Protein AF-A0A409VHW2-F1 (afdb_monomer)

pLDDT: mean 71.71, std 23.22, range [25.06, 98.81]

Foldseek 3Di:
DPPPAAWKAWLQQKIWGWDDPLPFKIWTWTGDPDDPADDTFIKIWGWDNDDDPPDFIWIKIKTQRDDPPDHQQKMKMWTFTWDDDPWTKTKTKMKIAHDDDPVCNQQRIFIDIIMMTPDGDDPVSNVVVVVVVVVPDTPRVDDPVVVLVVVVVVVVVLVVDDDPPPPPPDDDDDDDDDDDDDDDDDPDDPPDDPDDDRDDLQDVLVVLCVPDPVSVVVSLVDLVSQQHHEAQADEDADDDDPDDPPPPDDDPDDDDDDDDDDDDDDDPPDPVCVVVVVVVVVCCSVVVVVPPPDDDDDDDDDDDPDDDDPHDYFHDDDDPPPDDDPDPDPPDPDGPLPHQLVVLLDPRQQSHQEYAAAEDELSNLVSNVSHDPPDQSHQNHQEYHYAEYDYDDDDPDQRPRARGDHLNHAYYHHEYACANQQPQGVVNHGSYQLQRHQYYFYNHEYELVSVVVSLVNHLNHQEYHHEYDPDVPPPVPPDPDQAADESERHAYYHYEYAEPDDDDSLLSYADARHAEYEYFHPDDPGDYDPAPVSVLSNLLSDQNYAYYHYHEAPPLQDPPRDPLPDDDAPDPCSANCNSHVNHAEYEYEPHEQLHLCSLVSLLSVLVGCSDQPDNPPPPDDDDDDRAHEYEYAYEDDPDDRPSSVVSLVSNVVSQVVCCVPRRHHVYYYYHHHDNDDPVVSSVCSPSVVSPDDPPPD

Solvent-accessible surface area (backbone atoms only — not comparable to full-atom values): 40623 Å² total; per-residue (Å²): 126,47,82,83,36,45,62,33,17,26,50,63,57,23,40,35,40,37,42,42,74,75,80,29,42,32,41,39,38,36,31,57,65,63,78,90,57,66,72,61,26,59,30,43,36,40,40,60,79,83,62,58,97,89,57,59,33,46,34,35,38,38,36,47,48,51,52,97,86,43,71,62,59,32,39,35,38,38,45,36,32,37,38,76,74,99,70,41,35,34,46,33,39,35,43,41,38,40,74,62,53,85,93,44,50,81,70,24,46,38,55,54,69,52,51,31,25,70,62,73,57,53,73,72,51,25,52,55,39,47,54,57,53,64,73,47,63,78,50,44,69,64,53,70,70,50,54,52,47,53,54,50,52,59,56,58,58,61,70,78,72,71,75,80,81,77,78,78,84,83,88,86,86,87,89,88,85,85,89,84,82,89,82,94,72,90,80,75,81,79,80,72,73,85,82,83,76,80,80,52,82,40,41,46,54,62,52,42,49,66,73,41,73,68,44,25,54,53,53,70,71,37,66,77,60,31,49,44,38,52,44,63,47,47,76,52,74,62,79,74,79,81,75,76,80,79,75,88,78,89,89,88,80,88,90,80,88,84,87,80,85,82,94,75,93,82,83,94,68,79,71,69,49,62,67,48,49,60,52,50,51,51,50,56,58,62,49,52,76,73,48,79,81,71,86,87,87,88,88,85,83,85,93,87,86,85,87,85,70,94,54,55,70,51,76,58,80,82,80,80,87,85,64,77,94,83,72,92,70,90,76,73,77,81,71,88,61,76,65,54,28,59,51,44,61,32,71,63,45,33,59,18,26,22,42,37,32,45,49,48,33,63,68,59,34,48,36,56,64,67,25,69,85,93,50,58,48,25,56,44,21,29,34,42,36,29,56,28,36,50,41,76,79,54,95,84,59,86,67,84,70,41,58,78,71,34,89,43,35,28,34,41,36,38,27,41,66,32,50,62,41,59,42,42,35,100,82,69,48,55,34,54,79,49,45,58,22,33,32,41,18,31,66,19,52,34,51,62,73,53,52,53,52,46,60,73,47,26,70,48,26,32,34,40,25,37,19,58,45,70,57,88,64,63,67,87,74,63,68,98,75,76,74,71,44,71,44,64,50,32,30,35,42,33,39,32,38,49,54,50,60,80,68,64,82,50,84,44,38,33,27,67,43,21,32,34,42,34,42,35,50,70,45,91,88,46,71,58,54,77,45,61,66,60,55,48,54,50,39,55,26,22,51,47,22,26,33,42,35,40,40,42,45,62,66,42,72,49,72,88,61,50,78,66,76,90,55,80,76,74,56,74,73,66,15,45,30,60,22,27,64,53,53,31,36,40,35,42,26,46,36,55,32,78,46,97,50,17,39,60,36,51,51,41,52,68,70,19,63,46,61,36,37,71,58,71,82,64,75,72,76,95,59,79,74,82,71,19,36,39,39,38,24,39,39,70,78,89,75,89,55,69,61,30,60,53,28,53,49,53,42,51,52,52,47,60,64,36,47,81,67,44,76,57,38,72,38,68,47,79,43,77,41,72,89,74,58,78,72,56,59,63,45,68,44,34,68,70,54,72,67,50,70,74,92,78,120

Secondary structure (DSSP, 8-state):
--TT-EEEE-TT--EEEEEE-SSSEEEEEEE-SSSS--SEEEEEEEE-SS--TTS-EEEEEEEEEE-SS-EEEEEEEEEEEEE-STT-EEEEEEEEEEP--GGGGGGSEEEEEEEEESSPPPHHHHHHHHHHHHHS--B-S--HHHHHHHHHHHHHHHGGG--GGGSS-----------------------PPP--PPPPTTTHHHHHHHH-HHHHHHHHT-GGGGSEEEE-EE---PPPP--------------------------S-SSHHHHHHHHHHHHHHHHHHHHTT--------S-------SSEE--PPPP-TTS-TT-----PPPP--TTHHHHHTSHHHHH-SEEEEEEEEHHHHHHHHTS-TTS-S-TT--EEEEEEEE----SS-----PPPP-TT--EEEE-S--HHHHS--TTS--SS-GGG-SEEEEEEEE-HHHHHHHHHH-TT-SEEEEEE------GGG--S----EE--S--EEEEEES---SPPGGGGEE-TT--EEEEEE--SSS-S-S-THHHHHHHHT-TT--EEEEES---TT-TTTSTTSSSPPPPGGGSHHHH-TT--EEEEEEEE--STTHHHHHHHHHH-HHHHSSGGGG-SSSS-----EEEEEEE--SSS-HHHHHHHHHHHHHHHHHHTT-SS-SEEEEEEPP---THHHHHTT-HHHHHS-GGG-

Organism: NCBI:txid231916

Sequence (697 aa):
MSELSGTWYNELGSIMVLIADGAGGLNGKYYSAVGKAEDFYILTGRYDTDVASDKGTSVGWVVSWRNAKLNAHSTATWSGQYFGGSNETILTQWLLTRSSTADSVWNSTNVGANTFRRSPPNAAGVVIAEEKSSDLSPVQTLPFDVLFEIFLHVNQQAEKHFPKAWLDSNTNTDANLLNITELSSNQDGNRTAPEYRLLSPLEVPLLLCHVCSSWRTTTLAIPALWDSVYLPITYVVMPQPLRANRGTSGFKKLRSEARGGERVPVMANSLEKRSVQMVEWWEHTFLRHLTSKLFIFSGLDSAASALWAPSILLRRGQQADDLPPNHSSTYRAPFQVFPLARFFSSTFFRLSKRIDINNLDRDVLELMHAAPASSSPFPYLVELRIRKLIYRRGNGERSDYTFPPSPSLRRLYASGHCENAIRMNGSANPLFPWSQLDRLSLSGVLQHDTWMKLLESCACINALAINPLPVRFDKSNLKDSHQPIYVRNLRRLVVGCRRFSIPMPFDEFIFTNLTSLRIVRTDKNDDWFESFHDIERFLNATPNLQELYFTGSLLFYQAFHFPFDNTPPPPTESRLSALVPHLRLMVISDVDAEYGLAAENIIGFLGSEWLCSGWDVAKSDSHKKISRTLEMYLISFKDEDIFAEVNISKVRHHFEELQSCHPAFDRLAVYEAPAAHDSDRLQAFDLDNLDNGWHVI

InterPro domains:
  IPR005468 Avidin/streptavidin [PF01382] (3-118)
  IPR005468 Avidin/streptavidin [PS51326] (1-121)
  IPR005469 Avidin [PR00709] (4-18)
  IPR005469 Avidin [PR00709] (24-32)
  IPR005469 Avidin [PR00709] (52-64)
  IPR005469 Avidin [PR00709] (74-84)
  IPR005469 Avidin [PR00709] (90-101)
  IPR005469 Avidin [PR00709] (106-122)
  IPR036896 Avidin-like superfamily [G3DSA:2.40.128.30] (1-129)
  IPR036896 Avidin-like superfamily [SSF50876] (4-120)
  IPR051764 Avidin/Streptavidin-related [PTHR34399] (3-123)

Radius of gyration: 37.25 Å; Cα contacts (8 Å, |Δi|>4): 1108; chains: 1; bounding box: 96×88×102 Å

Structure (mmCIF, N/CA/C/O backbone):
data_AF-A0A409VHW2-F1
#
_entry.id   AF-A0A409VHW2-F1
#
loop_
_atom_site.group_PDB
_atom_site.id
_atom_site.type_symbol
_atom_site.label_atom_id
_atom_site.label_alt_id
_atom_site.label_comp_id
_atom_site.label_asym_id
_atom_site.label_entity_id
_atom_site.label_seq_id
_atom_site.pdbx_PDB_ins_code
_atom_site.Cartn_x
_atom_site.Cartn_y
_atom_site.Cartn_z
_atom_site.occupancy
_atom_site.B_iso_or_equiv
_atom_site.auth_seq_id
_atom_site.auth_comp_id
_atom_site.auth_asym_id
_atom_site.auth_atom_id
_atom_site.pdbx_PDB_model_num
ATOM 1 N N . MET A 1 1 ? -50.875 -5.463 41.611 1.00 60.50 1 MET A N 1
ATOM 2 C CA . MET A 1 1 ? -50.152 -5.515 40.320 1.00 60.50 1 MET A CA 1
ATOM 3 C C . MET A 1 1 ? -49.076 -4.451 40.364 1.00 60.50 1 MET A C 1
ATOM 5 O O . MET A 1 1 ? -49.350 -3.398 40.922 1.00 60.50 1 MET A O 1
ATOM 9 N N . SER A 1 2 ? -47.878 -4.738 39.850 1.00 83.06 2 SER A N 1
ATOM 10 C CA . SER A 1 2 ? -46.808 -3.734 39.749 1.00 83.06 2 SER A CA 1
ATOM 11 C C . SER A 1 2 ? -47.276 -2.557 38.892 1.00 83.06 2 SER A C 1
ATOM 13 O O . SER A 1 2 ? -47.922 -2.787 37.864 1.00 83.06 2 SER A O 1
ATOM 15 N N . GLU A 1 3 ? -46.932 -1.332 39.304 1.00 91.50 3 GLU A N 1
ATOM 16 C CA . GLU A 1 3 ? -47.242 -0.101 38.568 1.00 91.50 3 GLU A CA 1
ATOM 17 C C . GLU A 1 3 ? -46.747 -0.177 37.125 1.00 91.50 3 GLU A C 1
ATOM 19 O O . GLU A 1 3 ? -47.426 0.299 36.239 1.00 91.50 3 GLU A O 1
ATOM 24 N N . LEU A 1 4 ? -45.660 -0.902 36.844 1.00 96.56 4 LEU A N 1
ATOM 25 C CA . LEU A 1 4 ? -45.113 -1.093 35.497 1.00 96.56 4 LEU A CA 1
ATOM 26 C C . LEU A 1 4 ? -46.101 -1.738 34.494 1.00 96.56 4 LEU A C 1
ATOM 28 O O . LEU A 1 4 ? -45.955 -1.578 33.279 1.00 96.56 4 LEU A O 1
ATOM 32 N N . SER A 1 5 ? -47.113 -2.467 34.981 1.00 98.19 5 SER A N 1
ATOM 33 C CA . SER A 1 5 ? -48.113 -3.120 34.124 1.00 98.19 5 SER A CA 1
ATOM 34 C C . SER A 1 5 ? -49.020 -2.102 33.424 1.00 98.19 5 SER A C 1
ATOM 36 O O . SER A 1 5 ? -49.356 -1.053 33.968 1.00 98.19 5 SER A O 1
ATOM 38 N N . GLY A 1 6 ? -49.463 -2.418 32.210 1.00 97.94 6 GLY A N 1
ATOM 39 C CA . GLY A 1 6 ? -50.439 -1.644 31.443 1.00 97.94 6 GLY A CA 1
ATOM 40 C C . GLY A 1 6 ? -49.953 -1.281 30.043 1.00 97.94 6 GLY A C 1
ATOM 41 O O . GLY A 1 6 ? -49.024 -1.891 29.512 1.00 97.94 6 GLY A O 1
ATOM 42 N N . THR A 1 7 ? -50.618 -0.301 29.435 1.00 98.50 7 THR A N 1
ATOM 43 C CA . THR A 1 7 ? -50.323 0.146 28.069 1.00 98.50 7 THR A CA 1
ATOM 44 C C . THR A 1 7 ? -49.352 1.321 28.078 1.00 98.50 7 THR A C 1
ATOM 46 O O . THR A 1 7 ? -49.483 2.242 28.885 1.00 98.50 7 THR A O 1
ATOM 49 N N . TRP A 1 8 ? -48.397 1.270 27.161 1.00 98.62 8 TRP A N 1
ATOM 50 C CA . TRP A 1 8 ? -47.304 2.211 26.992 1.00 98.62 8 TRP A CA 1
ATOM 51 C C . TRP A 1 8 ? -47.182 2.603 25.520 1.00 98.62 8 TRP A C 1
ATOM 53 O O . TRP A 1 8 ? -47.358 1.760 24.643 1.00 98.62 8 TRP A O 1
ATOM 63 N N . TYR A 1 9 ? -46.847 3.860 25.253 1.00 98.44 9 TYR A N 1
ATOM 64 C CA . TYR A 1 9 ? -46.670 4.407 23.910 1.00 98.44 9 TYR A CA 1
ATOM 65 C C . TYR A 1 9 ? -45.302 5.060 23.802 1.00 98.44 9 TYR A C 1
ATOM 67 O O . TYR A 1 9 ? -44.939 5.827 24.695 1.00 98.44 9 TYR A O 1
ATOM 75 N N . ASN A 1 10 ? -44.550 4.778 22.738 1.00 98.06 10 ASN A N 1
ATOM 76 C CA . ASN A 1 10 ? -43.332 5.539 22.452 1.00 98.06 10 ASN A CA 1
ATOM 77 C C . ASN A 1 10 ? -43.625 6.789 21.613 1.00 98.06 10 ASN A C 1
ATOM 79 O O . ASN A 1 10 ? -44.741 7.011 21.143 1.00 98.06 10 ASN A O 1
ATOM 83 N N . GLU A 1 11 ? -42.592 7.597 21.403 1.00 96.62 11 GLU A N 1
ATOM 84 C CA . GLU A 1 11 ? -42.640 8.815 20.597 1.00 96.62 11 GLU A CA 1
ATOM 85 C C . GLU A 1 11 ? -43.027 8.590 19.124 1.00 96.62 11 GLU A C 1
ATOM 87 O O . GLU A 1 11 ? -43.550 9.505 18.497 1.00 96.62 11 GLU A O 1
ATOM 92 N N . LEU A 1 12 ? -42.839 7.374 18.599 1.00 96.31 12 LEU A N 1
ATOM 93 C CA . LEU A 1 12 ? -43.196 6.983 17.229 1.00 96.31 12 LEU A CA 1
ATOM 94 C C . LEU A 1 12 ? -44.619 6.404 17.121 1.00 96.31 12 LEU A C 1
ATOM 96 O O . LEU A 1 12 ? -45.004 5.908 16.070 1.00 96.31 12 LEU A O 1
ATOM 100 N N . GLY A 1 13 ? -45.396 6.391 18.209 1.00 97.00 13 GLY A N 1
ATOM 101 C CA . GLY A 1 13 ? -46.761 5.849 18.223 1.00 97.00 13 GLY A CA 1
ATOM 102 C C . GLY A 1 13 ? -46.859 4.322 18.330 1.00 97.00 13 GLY A C 1
ATOM 103 O O . GLY A 1 13 ? -47.956 3.774 18.249 1.00 97.00 13 GLY A O 1
ATOM 104 N N . SER A 1 14 ? -45.744 3.621 18.552 1.00 97.88 14 SER A N 1
ATOM 105 C CA . SER A 1 14 ? -45.746 2.179 18.835 1.00 97.88 14 SER A CA 1
ATOM 106 C C . SER A 1 14 ? -46.360 1.904 20.205 1.00 97.88 14 SER A C 1
ATOM 108 O O . SER A 1 14 ? -46.161 2.676 21.144 1.00 97.88 14 SER A O 1
ATOM 110 N N . ILE A 1 15 ? -47.079 0.787 20.328 1.00 98.56 15 ILE A N 1
ATOM 111 C CA . ILE A 1 15 ? -47.855 0.426 21.520 1.00 98.56 15 ILE A CA 1
ATOM 112 C C . ILE A 1 15 ? -47.246 -0.810 22.177 1.00 98.56 15 ILE A C 1
ATOM 114 O O . ILE A 1 15 ? -47.043 -1.836 21.534 1.00 98.56 15 ILE A O 1
ATOM 118 N N . MET A 1 16 ? -47.019 -0.751 23.482 1.00 98.50 16 MET A N 1
ATOM 119 C CA . MET A 1 16 ? -46.562 -1.871 24.293 1.00 98.50 16 MET A CA 1
ATOM 120 C C . MET A 1 16 ? -47.581 -2.163 25.394 1.00 98.50 16 MET A C 1
ATOM 122 O O . MET A 1 16 ? -47.866 -1.311 26.228 1.00 98.50 16 MET A O 1
ATOM 126 N N . VAL A 1 17 ? -48.121 -3.380 25.412 1.00 98.62 17 VAL A N 1
ATOM 127 C CA . VAL A 1 17 ? -48.990 -3.879 26.486 1.00 98.62 17 VAL A CA 1
ATOM 128 C C . VAL A 1 17 ? -48.159 -4.802 27.361 1.00 98.62 17 VAL A C 1
ATOM 130 O O . VAL A 1 17 ? -47.806 -5.901 26.932 1.00 98.62 17 VAL A O 1
ATOM 133 N N . LEU A 1 18 ? -47.832 -4.342 28.565 1.00 98.31 18 LEU A N 1
ATOM 134 C CA . LEU A 1 18 ? -46.876 -4.976 29.466 1.00 98.31 18 LEU A CA 1
ATOM 135 C C . LEU A 1 18 ? -47.572 -5.540 30.709 1.00 98.31 18 LEU A C 1
ATOM 137 O O . LEU A 1 18 ? -48.422 -4.884 31.310 1.00 98.31 18 LEU A O 1
ATOM 141 N N . ILE A 1 19 ? -47.191 -6.746 31.116 1.00 98.50 19 ILE A N 1
ATOM 142 C CA . ILE A 1 19 ? -47.672 -7.423 32.321 1.00 98.50 19 ILE A CA 1
ATOM 143 C C . ILE A 1 19 ? -46.451 -7.774 33.167 1.00 98.50 19 ILE A C 1
ATOM 145 O O . ILE A 1 19 ? -45.614 -8.574 32.747 1.00 98.50 19 ILE A O 1
ATOM 149 N N . ALA A 1 20 ? -46.364 -7.181 34.356 1.00 98.00 20 ALA A N 1
ATOM 150 C CA . ALA A 1 20 ? -45.354 -7.508 35.354 1.00 98.00 20 ALA A CA 1
ATOM 151 C C . ALA A 1 20 ? -45.931 -8.494 36.378 1.00 98.00 20 ALA A C 1
ATOM 153 O O . ALA A 1 20 ? -46.946 -8.215 37.020 1.00 98.00 20 ALA A O 1
ATOM 154 N N . ASP A 1 21 ? -45.284 -9.649 36.529 1.00 97.38 21 ASP A N 1
ATOM 155 C CA . ASP A 1 21 ? -45.796 -10.775 37.325 1.00 97.38 21 ASP A CA 1
ATOM 156 C C . ASP A 1 21 ? -45.599 -10.626 38.847 1.00 97.38 21 ASP A C 1
ATOM 158 O O . ASP A 1 21 ? -46.108 -11.436 39.618 1.00 97.38 21 ASP A O 1
ATOM 162 N N . GLY A 1 22 ? -44.885 -9.588 39.295 1.00 96.56 22 GLY A N 1
ATOM 163 C CA . GLY A 1 22 ? -44.534 -9.374 40.703 1.00 96.56 22 GLY A CA 1
ATOM 164 C C . GLY A 1 22 ? -43.296 -10.148 41.177 1.00 96.56 22 GLY A C 1
ATOM 165 O O . GLY A 1 22 ? -42.761 -9.822 42.229 1.00 96.56 22 GLY A O 1
ATOM 166 N N . ALA A 1 23 ? -42.804 -11.111 40.394 1.00 97.38 23 ALA A N 1
ATOM 167 C CA . ALA A 1 23 ? -41.601 -11.917 40.633 1.00 97.38 23 ALA A CA 1
ATOM 168 C C . ALA A 1 23 ? -40.425 -11.509 39.710 1.00 97.38 23 ALA A C 1
ATOM 170 O O . ALA A 1 23 ? -39.473 -12.269 39.474 1.00 97.38 23 ALA A O 1
ATOM 171 N N . GLY A 1 24 ? -40.504 -10.301 39.149 1.00 97.25 24 GLY A N 1
ATOM 172 C CA . GLY A 1 24 ? -39.492 -9.720 38.271 1.00 97.25 24 GLY A CA 1
ATOM 173 C C . GLY A 1 24 ? -39.606 -10.154 36.814 1.00 97.25 24 GLY A C 1
ATOM 174 O O . GLY A 1 24 ? -38.731 -9.815 36.026 1.00 97.25 24 GLY A O 1
ATOM 175 N N . GLY A 1 25 ? -40.628 -10.923 36.432 1.00 98.31 25 GLY A N 1
ATOM 176 C CA . GLY A 1 25 ? -40.901 -11.308 35.051 1.00 98.31 25 GLY A CA 1
ATOM 177 C C . GLY A 1 25 ? -41.790 -10.298 34.333 1.00 98.31 25 GLY A C 1
ATOM 178 O O . GLY A 1 25 ? -42.728 -9.738 34.906 1.00 98.31 25 GLY A O 1
ATOM 179 N N . LEU A 1 26 ? -41.488 -10.078 33.053 1.00 98.62 26 LEU A N 1
ATOM 180 C CA . LEU A 1 26 ? -42.298 -9.281 32.138 1.00 98.62 26 LEU A CA 1
ATOM 181 C C . LEU A 1 26 ? -42.782 -10.141 30.985 1.00 98.62 26 LEU A C 1
ATOM 183 O O . LEU A 1 26 ? -41.984 -10.832 30.359 1.00 98.62 26 LEU A O 1
ATOM 187 N N . ASN A 1 27 ? -44.065 -10.029 30.665 1.00 98.50 27 ASN A N 1
ATOM 188 C CA . ASN A 1 27 ? -44.669 -10.627 29.480 1.00 98.50 27 ASN A CA 1
ATOM 189 C C . ASN A 1 27 ? -45.611 -9.619 28.826 1.00 98.50 27 ASN A C 1
ATOM 191 O O . ASN A 1 27 ? -46.173 -8.760 29.503 1.00 98.50 27 ASN A O 1
ATOM 195 N N . GLY A 1 28 ? -45.812 -9.707 27.516 1.00 98.25 28 GLY A N 1
ATOM 196 C CA . GLY A 1 28 ? -46.671 -8.743 26.851 1.00 98.25 28 GLY A CA 1
ATOM 197 C C . GLY A 1 28 ? -46.744 -8.860 25.341 1.00 98.25 28 GLY A C 1
ATOM 198 O O . GLY A 1 28 ? -46.343 -9.855 24.733 1.00 98.25 28 GLY A O 1
ATOM 199 N N . LYS A 1 29 ? -47.278 -7.797 24.746 1.00 98.62 29 LYS A N 1
ATOM 200 C CA . LYS A 1 29 ? -47.403 -7.617 23.301 1.00 98.62 29 LYS A CA 1
ATOM 201 C C . LYS A 1 29 ? -46.812 -6.276 22.898 1.00 98.62 29 LYS A C 1
ATOM 203 O O . LYS A 1 29 ? -47.063 -5.274 23.564 1.00 98.62 29 LYS A O 1
ATOM 208 N N . TYR A 1 30 ? -46.084 -6.259 21.791 1.00 98.62 30 TYR A N 1
ATOM 209 C CA . TYR A 1 30 ? -45.538 -5.048 21.192 1.00 98.62 30 TYR A CA 1
ATOM 210 C C . TYR A 1 30 ? -46.101 -4.862 19.782 1.00 98.62 30 TYR A C 1
ATOM 212 O O . TYR A 1 30 ? -46.015 -5.773 18.960 1.00 98.62 30 TYR A O 1
ATOM 220 N N . TYR A 1 31 ? -46.667 -3.692 19.509 1.00 98.25 31 TYR A N 1
ATOM 221 C CA . TYR A 1 31 ? -47.209 -3.275 18.219 1.00 98.25 31 TYR A CA 1
ATOM 222 C C . TYR A 1 31 ? -46.323 -2.141 17.697 1.00 98.25 31 TYR A C 1
ATOM 224 O O . TYR A 1 31 ? -46.372 -1.027 18.219 1.00 98.25 31 TYR A O 1
ATOM 232 N N . SER A 1 32 ? -45.485 -2.425 16.700 1.00 96.69 32 SER A N 1
ATOM 233 C CA . SER A 1 32 ? -44.628 -1.396 16.104 1.00 96.69 32 SER A CA 1
ATOM 234 C C . SER A 1 32 ? -45.429 -0.542 15.128 1.00 96.69 32 SER A C 1
ATOM 236 O O . SER A 1 32 ? -46.126 -1.083 14.273 1.00 96.69 32 SER A O 1
ATOM 238 N N . ALA A 1 33 ? -45.301 0.778 15.238 1.00 95.50 33 ALA A N 1
ATOM 239 C CA . ALA A 1 33 ? -45.858 1.722 14.268 1.00 95.50 33 ALA A CA 1
ATOM 240 C C . ALA A 1 33 ? -44.947 1.913 13.041 1.00 95.50 33 ALA A C 1
ATOM 242 O O . ALA A 1 33 ? -45.393 2.408 12.012 1.00 95.50 33 ALA A O 1
ATOM 243 N N . VAL A 1 34 ? -43.678 1.503 13.143 1.00 92.62 34 VAL A N 1
ATOM 244 C CA . VAL A 1 34 ? -42.653 1.703 12.111 1.00 92.62 34 VAL A CA 1
ATOM 245 C C . VAL A 1 34 ? -41.973 0.394 11.710 1.00 92.62 34 VAL A C 1
ATOM 247 O O . VAL A 1 34 ? -41.987 -0.602 12.442 1.00 92.62 34 VAL A O 1
ATOM 250 N N . GLY A 1 35 ? -41.318 0.418 10.549 1.00 87.94 35 GLY A N 1
ATOM 251 C CA . GLY A 1 35 ? -40.555 -0.707 10.015 1.00 87.94 35 GLY A CA 1
ATOM 252 C C . GLY A 1 35 ? -41.425 -1.814 9.416 1.00 87.94 35 GLY A C 1
ATOM 253 O O . GLY A 1 35 ? -42.624 -1.662 9.198 1.00 87.94 35 GLY A O 1
ATOM 254 N N . LYS A 1 36 ? -40.796 -2.954 9.112 1.00 86.06 36 LYS A N 1
ATOM 255 C CA . LYS A 1 36 ? -41.485 -4.131 8.570 1.00 86.06 36 LYS A CA 1
ATOM 256 C C . LYS A 1 36 ? -42.095 -4.926 9.728 1.00 86.06 36 LYS A C 1
ATOM 258 O O . LYS A 1 36 ? -41.502 -5.898 10.191 1.00 86.06 36 LYS A O 1
ATOM 263 N N . ALA A 1 37 ? -43.242 -4.471 10.214 1.00 91.75 37 ALA A N 1
ATOM 264 C CA . ALA A 1 37 ? -43.969 -5.068 11.324 1.00 91.75 37 ALA A CA 1
ATOM 265 C C . ALA A 1 37 ? -45.471 -5.063 11.019 1.00 91.75 37 ALA A C 1
ATOM 267 O O . ALA A 1 37 ? -46.002 -4.071 10.530 1.00 91.75 37 ALA A O 1
ATOM 268 N N . GLU A 1 38 ? -46.154 -6.169 11.294 1.00 93.44 38 GLU A N 1
ATOM 269 C CA . GLU A 1 38 ? -47.600 -6.283 11.102 1.00 93.44 38 GLU A CA 1
ATOM 270 C C . GLU A 1 38 ? -48.212 -6.969 12.318 1.00 93.44 38 GLU A C 1
ATOM 272 O O . GLU A 1 38 ? -47.750 -8.043 12.695 1.00 93.44 38 GLU A O 1
ATOM 277 N N . ASP A 1 39 ? -49.268 -6.387 12.897 1.00 96.75 39 ASP A N 1
ATOM 278 C CA . ASP A 1 39 ? -49.905 -6.884 14.129 1.00 96.75 39 ASP A CA 1
ATOM 279 C C . ASP A 1 39 ? -48.950 -6.857 15.346 1.00 96.75 39 ASP A C 1
ATOM 281 O O . ASP A 1 39 ? -47.955 -6.129 15.353 1.00 96.75 39 ASP A O 1
ATOM 285 N N . PHE A 1 40 ? -49.258 -7.606 16.409 1.00 97.62 40 PHE A N 1
ATOM 286 C CA . PHE A 1 40 ? -48.389 -7.699 17.580 1.00 97.62 40 PHE A CA 1
ATOM 287 C C . PHE A 1 40 ? -47.292 -8.756 17.469 1.00 97.62 40 PHE A C 1
ATOM 289 O O . PHE A 1 40 ? -47.427 -9.798 16.821 1.00 97.62 40 PHE A O 1
ATOM 296 N N . TYR A 1 41 ? -46.242 -8.525 18.248 1.00 98.44 41 TYR A N 1
ATOM 297 C CA . TYR A 1 41 ? -45.166 -9.462 18.531 1.00 98.44 41 TYR A CA 1
ATOM 298 C C . TYR A 1 41 ? -45.121 -9.757 20.027 1.00 98.44 41 TYR A C 1
ATOM 300 O O . TYR A 1 41 ? -45.491 -8.918 20.852 1.00 98.44 41 TYR A O 1
ATOM 308 N N . ILE A 1 42 ? -44.698 -10.969 20.379 1.00 98.56 42 ILE A N 1
ATOM 309 C CA . ILE A 1 42 ? -44.560 -11.368 21.780 1.00 98.56 42 ILE A CA 1
ATOM 310 C C . ILE A 1 42 ? -43.353 -10.656 22.386 1.00 98.56 42 ILE A C 1
ATOM 312 O O . ILE A 1 42 ? -42.268 -10.647 21.805 1.00 98.56 42 ILE A O 1
ATOM 316 N N . LEU A 1 43 ? -43.568 -10.084 23.566 1.00 98.31 43 LEU A N 1
ATOM 317 C CA . LEU A 1 43 ? -42.550 -9.446 24.386 1.00 98.31 43 LEU A CA 1
ATOM 318 C C . LEU A 1 43 ? -42.353 -10.260 25.663 1.00 98.31 43 LEU A C 1
ATOM 320 O O . LEU A 1 43 ? -43.330 -10.625 26.319 1.00 98.31 43 LEU A O 1
ATOM 324 N N . THR A 1 44 ? -41.096 -10.493 26.037 1.00 98.69 44 THR A N 1
ATOM 325 C CA . THR A 1 44 ? -40.716 -11.100 27.323 1.00 98.69 44 THR A CA 1
ATOM 326 C C . THR A 1 44 ? -39.510 -10.376 27.908 1.00 98.69 44 THR A C 1
ATOM 328 O O . THR A 1 44 ? -38.665 -9.880 27.165 1.00 98.69 44 THR A O 1
ATOM 331 N N . GLY A 1 45 ? -39.394 -10.306 29.231 1.00 98.50 45 GLY A N 1
ATOM 332 C CA . GLY A 1 45 ? -38.324 -9.546 29.871 1.00 98.50 45 GLY A CA 1
ATOM 333 C C . GLY A 1 45 ? -38.214 -9.741 31.375 1.00 98.50 45 GLY A C 1
ATOM 334 O O . GLY A 1 45 ? -38.841 -10.630 31.957 1.00 98.50 45 GLY A O 1
ATOM 335 N N . ARG A 1 46 ? -37.399 -8.892 32.001 1.00 98.62 46 ARG A N 1
ATOM 336 C CA . ARG A 1 46 ? -37.189 -8.848 33.448 1.00 98.62 46 ARG A CA 1
ATOM 337 C C . ARG A 1 46 ? -37.172 -7.408 33.951 1.00 98.62 46 ARG A C 1
ATOM 339 O O . ARG A 1 46 ? -36.850 -6.485 33.205 1.00 98.62 46 ARG A O 1
ATOM 346 N N . TYR A 1 47 ? -37.488 -7.235 35.225 1.00 98.56 47 TYR A N 1
ATOM 347 C CA . TYR A 1 47 ? -37.335 -5.968 35.930 1.00 98.56 47 TYR A CA 1
ATOM 348 C C . TYR A 1 47 ? -36.898 -6.205 37.377 1.00 98.56 47 TYR A C 1
ATOM 350 O O . TYR A 1 47 ? -37.056 -7.309 37.907 1.00 98.56 47 TYR A O 1
ATOM 358 N N . ASP A 1 48 ? -36.330 -5.174 37.992 1.00 98.12 48 ASP A N 1
ATOM 359 C CA . ASP A 1 48 ? -35.945 -5.185 39.400 1.00 98.12 48 ASP A CA 1
ATOM 360 C C . ASP A 1 48 ? -37.176 -5.027 40.311 1.00 98.12 48 ASP A C 1
ATOM 362 O O . ASP A 1 48 ? -37.966 -4.095 40.155 1.00 98.12 48 ASP A O 1
ATOM 366 N N . THR A 1 49 ? -37.362 -5.955 41.248 1.00 97.12 49 THR A N 1
ATOM 367 C CA . THR A 1 49 ? -38.494 -5.955 42.186 1.00 97.12 49 THR A CA 1
ATOM 368 C C . THR A 1 49 ? -38.203 -5.242 43.502 1.00 97.12 49 THR A C 1
ATOM 370 O O . THR A 1 49 ? -39.142 -5.042 44.268 1.00 97.12 49 THR A O 1
ATOM 373 N N . ASP A 1 50 ? -36.945 -4.888 43.782 1.00 96.25 50 ASP A N 1
ATOM 374 C CA . ASP A 1 50 ? -36.508 -4.340 45.073 1.00 96.25 50 ASP A CA 1
ATOM 375 C C . ASP A 1 50 ? -35.664 -3.071 44.880 1.00 96.25 50 ASP A C 1
ATOM 377 O O . ASP A 1 50 ? -34.448 -3.036 45.068 1.00 96.25 50 ASP A O 1
ATOM 381 N N . VAL A 1 51 ? -36.333 -2.011 44.423 1.00 93.12 51 VAL A N 1
ATOM 382 C CA . VAL A 1 51 ? -35.689 -0.764 43.998 1.00 93.12 51 VAL A CA 1
ATOM 383 C C . VAL A 1 51 ? -35.618 0.225 45.158 1.00 93.12 51 VAL A C 1
ATOM 385 O O . VAL A 1 51 ? -36.595 0.437 45.876 1.00 93.12 51 VAL A O 1
ATOM 388 N N . ALA A 1 52 ? -34.474 0.892 45.308 1.00 92.75 52 ALA A N 1
ATOM 389 C CA . ALA A 1 52 ? -34.325 1.999 46.249 1.00 92.75 52 ALA A CA 1
ATOM 390 C C . ALA A 1 52 ? -35.311 3.143 45.932 1.00 92.75 52 ALA A C 1
ATOM 392 O O . ALA A 1 52 ? -35.519 3.493 44.772 1.00 92.75 52 ALA A O 1
ATOM 393 N N . SER A 1 53 ? -35.890 3.759 46.967 1.00 88.12 53 SER A N 1
ATOM 394 C CA . SER A 1 53 ? -37.017 4.703 46.859 1.00 88.12 53 SER A CA 1
ATOM 395 C C . SER A 1 53 ? -36.756 5.978 46.041 1.00 88.12 53 SER A C 1
ATOM 397 O O . SER A 1 53 ? -37.704 6.687 45.711 1.00 88.12 53 SER A O 1
ATOM 399 N N . ASP A 1 54 ? -35.502 6.277 45.700 1.00 89.94 54 ASP A N 1
ATOM 400 C CA . ASP A 1 54 ? -35.083 7.445 44.920 1.00 89.94 54 ASP A CA 1
ATOM 401 C C . ASP A 1 54 ? -34.492 7.090 43.540 1.00 89.94 5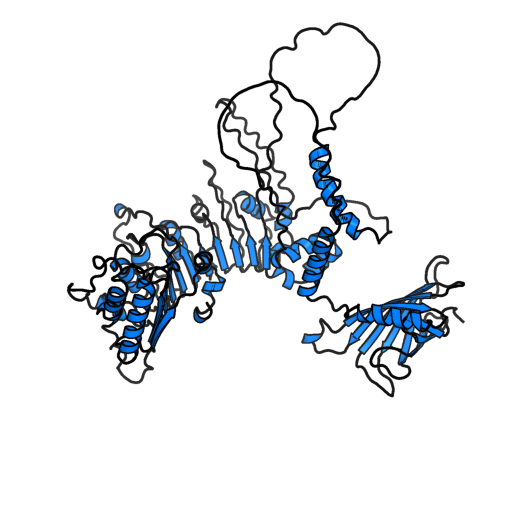4 ASP A C 1
ATOM 403 O O . ASP A 1 54 ? -33.933 7.962 42.866 1.00 89.94 54 ASP A O 1
ATOM 407 N N . LYS A 1 55 ? -34.573 5.822 43.110 1.00 94.81 55 LYS A N 1
ATOM 408 C CA . LYS A 1 55 ? -33.989 5.335 41.849 1.00 94.81 55 LYS A CA 1
ATOM 409 C C . LYS A 1 55 ? -35.054 4.827 40.879 1.00 94.81 55 LYS A C 1
ATOM 411 O O . LYS A 1 55 ? -36.129 4.392 41.273 1.00 94.81 55 LYS A O 1
ATOM 416 N N . GLY A 1 56 ? -34.728 4.874 39.588 1.00 96.50 56 GLY A N 1
ATOM 417 C CA . GLY A 1 56 ? -35.539 4.231 38.557 1.00 96.50 56 GLY A CA 1
ATOM 418 C C . GLY A 1 56 ? -35.436 2.707 38.640 1.00 96.50 56 GLY A C 1
ATOM 419 O O . GLY A 1 56 ? -34.369 2.162 38.929 1.00 96.50 56 GLY A O 1
ATOM 420 N N . THR A 1 57 ? -36.533 2.012 38.353 1.00 98.00 57 THR A N 1
ATOM 421 C CA . THR A 1 57 ? -36.581 0.548 38.309 1.00 98.00 57 THR A CA 1
ATOM 422 C C . THR A 1 57 ? -35.898 0.042 37.048 1.00 98.00 57 THR A C 1
ATOM 424 O O . THR A 1 57 ? -36.395 0.286 35.948 1.00 98.00 57 THR A O 1
ATOM 427 N N . SER A 1 58 ? -34.780 -0.676 37.187 1.00 98.38 58 SER A N 1
ATOM 428 C CA . SER A 1 58 ? -34.101 -1.301 36.045 1.00 98.38 58 SER A CA 1
ATOM 429 C C . SER A 1 58 ? -35.026 -2.296 35.346 1.00 98.38 58 SER A C 1
ATOM 431 O O . SER A 1 58 ? -35.670 -3.124 35.995 1.00 98.38 58 SER A O 1
ATOM 433 N N . VAL A 1 59 ? -35.107 -2.205 34.021 1.00 98.62 59 VAL A N 1
ATOM 434 C CA . VAL A 1 59 ? -36.014 -3.006 33.204 1.00 98.62 59 VAL A CA 1
ATOM 435 C C . VAL A 1 59 ? -35.399 -3.327 31.848 1.00 98.62 59 VAL A C 1
ATOM 437 O O . VAL A 1 59 ? -34.716 -2.501 31.243 1.00 98.62 59 VAL A O 1
ATOM 440 N N . GLY A 1 60 ? -35.675 -4.524 31.338 1.00 98.62 60 GLY A N 1
ATOM 441 C CA . GLY A 1 60 ? -35.337 -4.876 29.968 1.00 98.62 60 GLY A CA 1
ATOM 442 C C . GLY A 1 60 ? -36.220 -5.976 29.402 1.00 98.62 60 GLY A C 1
ATOM 443 O O . GLY A 1 60 ? -36.711 -6.844 30.126 1.00 98.62 60 GLY A O 1
ATOM 444 N N . TRP A 1 61 ? -36.428 -5.943 28.091 1.00 98.81 61 TRP A N 1
ATOM 445 C CA . TRP A 1 61 ? -37.236 -6.928 27.377 1.00 98.81 61 TRP A CA 1
ATOM 446 C C . TRP A 1 61 ? -36.710 -7.176 25.967 1.00 98.81 61 TRP A C 1
ATOM 448 O O . TRP A 1 61 ? -35.900 -6.417 25.434 1.00 98.81 61 TRP A O 1
ATOM 458 N N . VAL A 1 62 ? -37.189 -8.257 25.363 1.00 98.75 62 VAL A N 1
ATOM 459 C CA . VAL A 1 62 ? -36.852 -8.680 24.007 1.00 98.75 62 VAL A CA 1
ATOM 460 C C . VAL A 1 62 ? -38.119 -8.891 23.187 1.00 98.75 62 VAL A C 1
ATOM 462 O O . VAL A 1 62 ? -39.126 -9.392 23.692 1.00 98.75 62 VAL A O 1
ATOM 465 N N . VAL A 1 63 ? -38.047 -8.515 21.911 1.00 98.69 63 VAL A N 1
ATOM 466 C CA . VAL A 1 63 ? -39.055 -8.805 20.890 1.00 98.69 63 VAL A CA 1
ATOM 467 C C . VAL A 1 63 ? -38.352 -9.418 19.687 1.00 98.69 63 VAL A C 1
ATOM 469 O O . VAL A 1 63 ? -37.479 -8.801 19.075 1.00 98.69 63 VAL A O 1
ATOM 472 N N . SER A 1 64 ? -38.745 -10.635 19.323 1.00 98.44 64 SER A N 1
ATOM 473 C CA . SER A 1 64 ? -38.374 -11.225 18.038 1.00 98.44 64 SER A CA 1
ATOM 474 C C . SER A 1 64 ? -39.418 -10.840 17.000 1.00 98.44 64 SER A C 1
ATOM 476 O O . SER A 1 64 ? -40.610 -11.076 17.203 1.00 98.44 64 SER A O 1
ATOM 478 N N . TRP A 1 65 ? -38.984 -10.282 15.870 1.00 98.12 65 TRP A N 1
ATOM 479 C CA . TRP A 1 65 ? -39.868 -9.777 14.816 1.00 98.12 65 TRP A CA 1
ATOM 480 C C . TRP A 1 65 ? -40.407 -10.906 13.933 1.00 98.12 65 TRP A C 1
ATOM 482 O O . TRP A 1 65 ? -40.242 -10.919 12.713 1.00 98.12 65 TRP A O 1
ATOM 492 N N . ARG A 1 66 ? -41.042 -11.890 14.573 1.00 97.88 66 ARG A N 1
ATOM 493 C CA . ARG A 1 66 ? -41.713 -13.031 13.960 1.00 97.88 66 ARG A CA 1
ATOM 494 C C . ARG A 1 66 ? -43.063 -13.259 14.630 1.00 97.88 66 ARG A C 1
ATOM 496 O O . ARG A 1 66 ? -43.127 -13.504 15.831 1.00 97.88 66 ARG A O 1
ATOM 503 N N . ASN A 1 67 ? -44.124 -13.258 13.839 1.00 97.69 67 ASN A N 1
ATOM 504 C CA . ASN A 1 67 ? -45.454 -13.691 14.253 1.00 97.69 67 ASN A CA 1
ATOM 505 C C . ASN A 1 67 ? -46.112 -14.513 13.131 1.00 97.69 67 ASN A C 1
ATOM 507 O O . ASN A 1 67 ? -45.428 -15.010 12.235 1.00 97.69 67 ASN A O 1
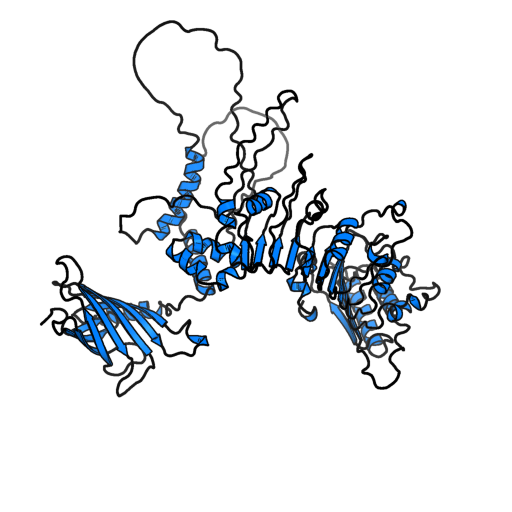ATOM 511 N N . ALA A 1 68 ? -47.431 -14.702 13.199 1.00 97.81 68 ALA A N 1
ATOM 512 C CA . ALA A 1 68 ? -48.171 -15.472 12.202 1.00 97.81 68 ALA A CA 1
ATOM 513 C C . ALA A 1 68 ? -48.247 -14.794 10.820 1.00 97.81 68 ALA A C 1
ATOM 515 O O . ALA A 1 68 ? -48.481 -15.483 9.832 1.00 97.81 68 ALA A O 1
ATOM 516 N N . LYS A 1 69 ? -48.062 -13.469 10.745 1.00 97.31 69 LYS A N 1
ATOM 517 C CA . LYS A 1 69 ? -48.215 -12.680 9.514 1.00 97.31 69 LYS A CA 1
ATOM 518 C C . LYS A 1 69 ? -46.880 -12.360 8.851 1.00 97.31 69 LYS A C 1
ATOM 520 O O . LYS A 1 69 ? -46.772 -12.400 7.631 1.00 97.31 69 LYS A O 1
ATOM 525 N N . LEU A 1 70 ? -45.848 -12.085 9.649 1.00 97.38 70 LEU A N 1
ATOM 526 C CA . LEU A 1 70 ? -44.561 -11.624 9.148 1.00 97.38 70 LEU A CA 1
ATOM 527 C C . LEU A 1 70 ? -43.384 -12.168 9.966 1.00 97.38 70 LEU A C 1
ATOM 529 O O . LEU A 1 70 ? -43.434 -12.247 11.193 1.00 97.38 70 LEU A O 1
ATOM 533 N N . ASN A 1 71 ? -42.284 -12.464 9.270 1.00 97.81 71 ASN A N 1
ATOM 534 C CA . ASN A 1 71 ? -40.966 -12.691 9.855 1.00 97.81 71 ASN A CA 1
ATOM 535 C C . ASN A 1 71 ? -39.940 -11.735 9.225 1.00 97.81 71 ASN A C 1
ATOM 537 O O . ASN A 1 71 ? -39.640 -11.837 8.037 1.00 97.81 71 ASN A O 1
ATOM 541 N N . ALA A 1 72 ? -39.402 -10.807 10.016 1.00 96.50 72 ALA A N 1
ATOM 542 C CA . ALA A 1 72 ? -38.379 -9.854 9.587 1.00 96.50 72 ALA A CA 1
ATOM 543 C C . ALA A 1 72 ? -36.941 -10.356 9.822 1.00 96.50 72 ALA A C 1
ATOM 545 O O . ALA A 1 72 ? -35.992 -9.635 9.522 1.00 96.50 72 ALA A O 1
ATOM 546 N N . HIS A 1 73 ? -36.769 -11.583 10.337 1.00 97.69 73 HIS A N 1
ATOM 547 C CA . HIS A 1 73 ? -35.464 -12.198 10.612 1.00 97.69 73 HIS A CA 1
ATOM 548 C C . HIS A 1 73 ? -34.551 -11.328 11.492 1.00 97.69 73 HIS A C 1
ATOM 550 O O . HIS A 1 73 ? -33.340 -11.245 11.280 1.00 97.69 73 HIS A O 1
ATOM 556 N N . SER A 1 74 ? -35.137 -10.668 12.487 1.00 97.69 74 SER A N 1
ATOM 557 C CA . SER A 1 74 ? -34.434 -9.771 13.398 1.00 97.69 74 SER A CA 1
ATOM 558 C C . SER A 1 74 ? -35.004 -9.847 14.812 1.00 97.69 74 SER A C 1
ATOM 560 O O . SER A 1 74 ? -36.117 -10.332 15.036 1.00 97.69 74 SER A O 1
ATOM 562 N N . THR A 1 75 ? -34.221 -9.399 15.788 1.00 98.44 75 THR A N 1
ATOM 563 C CA . THR A 1 75 ? -34.610 -9.333 17.202 1.00 98.44 75 THR A CA 1
ATOM 564 C C . THR A 1 75 ? -34.146 -8.009 17.784 1.00 98.44 75 THR A C 1
ATOM 566 O O . THR A 1 75 ? -33.021 -7.588 17.520 1.00 98.44 75 THR A O 1
ATOM 569 N N . ALA A 1 76 ? -35.017 -7.362 18.555 1.00 98.50 76 ALA A N 1
ATOM 570 C CA . ALA A 1 76 ? -34.698 -6.150 19.292 1.00 98.50 76 ALA A CA 1
ATOM 571 C C . ALA A 1 76 ? -34.719 -6.403 20.800 1.00 98.50 76 ALA A C 1
ATOM 573 O O . ALA A 1 76 ? -35.618 -7.079 21.307 1.00 98.50 76 ALA A O 1
ATOM 574 N N . THR A 1 77 ? -33.746 -5.844 21.512 1.00 98.69 77 THR A N 1
ATOM 575 C CA . THR A 1 77 ? -33.735 -5.769 22.975 1.00 98.69 77 THR A CA 1
ATOM 576 C C . THR A 1 77 ? -33.814 -4.317 23.410 1.00 98.69 77 THR A C 1
ATOM 578 O O . THR A 1 77 ? -33.198 -3.458 22.789 1.00 98.69 77 THR A O 1
ATOM 581 N N . TRP A 1 78 ? -34.551 -4.047 24.484 1.00 98.75 78 TRP A N 1
ATOM 582 C CA . TRP A 1 78 ? -34.579 -2.753 25.158 1.00 98.75 78 TRP A CA 1
ATOM 583 C C . TRP A 1 78 ? -34.013 -2.929 26.560 1.00 98.75 78 TRP A C 1
ATOM 585 O O . TRP A 1 78 ? -34.348 -3.893 27.249 1.00 98.75 78 TRP A O 1
ATOM 595 N N . SER A 1 79 ? -33.166 -1.995 26.973 1.00 98.75 79 SER A N 1
ATOM 596 C CA . SER A 1 79 ? -32.596 -1.915 28.316 1.00 98.75 79 SER A CA 1
ATOM 597 C C . SER A 1 79 ? -32.748 -0.490 28.823 1.00 98.75 79 SER A C 1
ATOM 599 O O . SER A 1 79 ? -32.464 0.467 28.096 1.00 98.75 79 SER A O 1
ATOM 601 N N . GLY A 1 80 ? -33.246 -0.330 30.043 1.00 98.31 80 GLY A N 1
ATOM 602 C CA . GLY A 1 80 ? -33.645 0.977 30.527 1.00 98.31 80 GLY A CA 1
ATOM 603 C C . GLY A 1 80 ? -34.123 1.002 31.966 1.00 98.31 80 GLY A C 1
ATOM 604 O O . GLY A 1 80 ? -33.862 0.092 32.752 1.00 98.31 80 GLY A O 1
ATOM 605 N N . GLN A 1 81 ? -34.819 2.083 32.308 1.00 98.31 81 GLN A N 1
ATOM 606 C CA . GLN A 1 81 ? -35.354 2.316 33.645 1.00 98.31 81 GLN A CA 1
ATOM 607 C C . GLN A 1 81 ? -36.774 2.886 33.586 1.00 98.31 81 GLN A C 1
ATOM 609 O O . GLN A 1 81 ? -37.067 3.754 32.761 1.00 98.31 81 GLN A O 1
ATOM 614 N N . TYR A 1 82 ? -37.641 2.401 34.476 1.00 98.31 82 TYR A N 1
ATOM 615 C CA . TYR A 1 82 ? -38.963 2.964 34.751 1.00 98.31 82 TYR A CA 1
ATOM 616 C C . TYR A 1 82 ? -38.889 3.995 35.880 1.00 98.31 82 TYR A C 1
ATOM 618 O O . TYR A 1 82 ? -38.245 3.766 36.904 1.00 98.31 82 TYR A O 1
ATOM 626 N N . PHE A 1 83 ? -39.591 5.109 35.698 1.00 97.44 83 PHE A N 1
ATOM 627 C CA . PHE A 1 83 ? -39.767 6.171 36.680 1.00 97.44 83 PHE A CA 1
ATOM 628 C C . PHE A 1 83 ? -41.265 6.374 36.911 1.00 97.44 83 PHE A C 1
ATOM 630 O O . PHE A 1 83 ? -41.984 6.712 35.969 1.00 97.44 83 PHE A O 1
ATOM 637 N N . GLY A 1 84 ? -41.724 6.142 38.144 1.00 95.00 84 GLY A N 1
ATOM 638 C CA . GLY A 1 84 ? -43.128 6.289 38.535 1.00 95.00 84 GLY A CA 1
ATOM 639 C C . GLY A 1 84 ? -43.563 7.735 38.804 1.00 95.00 84 GLY A C 1
ATOM 640 O O . GLY A 1 84 ? -42.841 8.692 38.516 1.00 95.00 84 GLY A O 1
ATOM 641 N N . GLY A 1 85 ? -44.752 7.897 39.392 1.00 93.00 85 GLY A N 1
ATOM 642 C CA . GLY A 1 85 ? -45.328 9.195 39.763 1.00 93.00 85 GLY A CA 1
ATOM 643 C C . GLY A 1 85 ? -46.377 9.707 38.772 1.00 93.00 85 GLY A C 1
ATOM 644 O O . GLY A 1 85 ? -46.944 8.947 37.999 1.00 93.00 85 GLY A O 1
ATOM 645 N N . SER A 1 86 ? -46.666 11.011 38.780 1.00 93.94 86 SER A N 1
ATOM 646 C CA . SER A 1 86 ? -47.713 11.587 37.914 1.00 93.94 86 SER A CA 1
ATOM 647 C C . SER A 1 86 ? -47.373 11.565 36.418 1.00 93.94 86 SER A C 1
ATOM 649 O O . SER A 1 86 ? -48.277 11.621 35.590 1.00 93.94 86 SER A O 1
ATOM 651 N N . ASN A 1 87 ? -46.085 11.466 36.075 1.00 94.56 87 ASN A N 1
ATOM 652 C CA . ASN A 1 87 ? -45.568 11.433 34.705 1.00 94.56 87 ASN A CA 1
ATOM 653 C C . ASN A 1 87 ? -44.761 10.154 34.459 1.00 94.56 87 ASN A C 1
ATOM 655 O O . ASN A 1 87 ? -43.580 10.207 34.103 1.00 94.56 87 ASN A O 1
ATOM 659 N N . GLU A 1 88 ? -45.401 9.005 34.671 1.00 97.56 88 GLU A N 1
ATOM 660 C CA . GLU A 1 88 ? -44.767 7.703 34.480 1.00 97.56 88 GLU A CA 1
ATOM 661 C C . GLU A 1 88 ? -44.071 7.589 33.116 1.00 97.56 88 GLU A C 1
ATOM 663 O O . GLU A 1 88 ? -44.670 7.851 32.064 1.00 97.56 88 GLU A O 1
ATOM 668 N N . THR A 1 89 ? -42.797 7.195 33.135 1.00 98.06 89 THR A N 1
ATOM 669 C CA . THR A 1 89 ? -41.955 7.121 31.936 1.00 98.06 89 THR A CA 1
ATOM 670 C C . THR A 1 89 ? -41.026 5.908 31.988 1.00 98.06 89 THR A C 1
ATOM 672 O O . THR A 1 89 ? -40.466 5.605 33.038 1.00 98.06 89 THR A O 1
ATOM 675 N N . ILE A 1 90 ? -40.804 5.247 30.847 1.00 98.62 90 ILE A N 1
ATOM 676 C CA . ILE A 1 90 ? -39.726 4.260 30.677 1.00 98.62 90 ILE A CA 1
ATOM 677 C C . ILE A 1 90 ? -38.716 4.809 29.670 1.00 98.62 90 ILE A C 1
ATOM 679 O O . ILE A 1 90 ? -39.057 5.040 28.509 1.00 98.62 90 ILE A O 1
ATOM 683 N N . LEU A 1 91 ? -37.476 5.012 30.110 1.00 98.19 91 LEU A N 1
ATOM 684 C CA . LEU A 1 91 ? -36.371 5.468 29.265 1.00 98.19 91 LEU A CA 1
ATOM 685 C C . LEU A 1 91 ? -35.519 4.271 28.869 1.00 98.19 91 LEU A C 1
ATOM 687 O O . LEU A 1 91 ? -35.054 3.548 29.746 1.00 98.19 91 LEU A O 1
ATOM 691 N N . THR A 1 92 ? -35.308 4.063 27.570 1.00 98.50 92 THR A N 1
ATOM 692 C CA . THR A 1 92 ? -34.607 2.878 27.060 1.00 98.50 92 THR A CA 1
ATOM 693 C C . THR A 1 92 ? -33.588 3.215 25.985 1.00 98.50 92 THR A C 1
ATOM 695 O O . THR A 1 92 ? -33.780 4.140 25.196 1.00 98.50 92 THR A O 1
ATOM 698 N N . GLN A 1 93 ? -32.541 2.398 25.922 1.00 97.88 93 GLN A N 1
ATOM 699 C CA . GLN A 1 93 ? -31.752 2.167 24.717 1.00 97.88 93 GLN A CA 1
ATOM 700 C C . GLN A 1 93 ? -32.108 0.798 24.143 1.00 97.88 93 GLN A C 1
ATOM 702 O O . GLN A 1 93 ? -32.507 -0.101 24.889 1.00 97.88 93 GLN A O 1
ATOM 707 N N . TRP A 1 94 ? -31.954 0.630 22.833 1.00 98.19 94 TRP A N 1
ATOM 708 C CA . TRP A 1 94 ? -32.228 -0.636 22.169 1.00 98.19 94 TRP A CA 1
ATOM 709 C C . TRP A 1 94 ? -31.133 -1.062 21.204 1.00 98.19 94 TRP A C 1
ATOM 711 O O . TRP A 1 94 ? -30.426 -0.231 20.635 1.00 98.19 94 TRP A O 1
ATOM 721 N N . LEU A 1 95 ? -31.035 -2.378 21.010 1.00 97.56 95 LEU A N 1
ATOM 722 C CA . LEU A 1 95 ? -30.208 -3.024 19.995 1.00 97.56 95 LEU A CA 1
ATOM 723 C C . LEU A 1 95 ? -31.107 -3.865 19.091 1.00 97.56 95 LEU A C 1
ATOM 725 O O . LEU A 1 95 ? -31.820 -4.733 19.584 1.00 97.56 95 LEU A O 1
ATOM 729 N N . LEU A 1 96 ? -31.073 -3.619 17.781 1.00 97.75 96 LEU A N 1
ATOM 730 C CA . LEU A 1 96 ? -31.798 -4.389 16.770 1.00 97.75 96 LEU A CA 1
ATOM 731 C C . LEU A 1 96 ? -30.798 -5.165 15.920 1.00 97.75 96 LEU A C 1
ATOM 733 O O . LEU A 1 96 ? -30.153 -4.589 15.044 1.00 97.75 96 LEU A O 1
ATOM 737 N N . THR A 1 97 ? -30.712 -6.473 16.131 1.00 97.88 97 THR A N 1
ATOM 738 C CA . THR A 1 97 ? -29.839 -7.354 15.352 1.00 97.88 97 THR A CA 1
ATOM 739 C C . THR A 1 97 ? -30.638 -8.073 14.273 1.00 97.88 97 THR A C 1
ATOM 741 O O . THR A 1 97 ? -31.653 -8.720 14.546 1.00 97.88 97 THR A O 1
ATOM 744 N N . ARG A 1 98 ? -30.174 -7.971 13.029 1.00 97.56 98 ARG A N 1
ATOM 745 C CA . ARG A 1 98 ? -30.702 -8.685 11.863 1.00 97.56 98 ARG A CA 1
ATOM 746 C C . ARG A 1 98 ? -29.855 -9.922 11.595 1.00 97.56 98 ARG A C 1
ATOM 748 O O . ARG A 1 98 ? -28.636 -9.898 11.758 1.00 97.56 98 ARG A O 1
ATOM 755 N N . SER A 1 99 ? -30.492 -10.998 11.150 1.00 97.38 99 SER A N 1
ATOM 756 C CA . SER A 1 99 ? -29.765 -12.150 10.624 1.00 97.38 99 SER A CA 1
ATOM 757 C C . SER A 1 99 ? -28.903 -11.715 9.432 1.00 97.38 99 SER A C 1
ATOM 759 O O . SER A 1 99 ? -29.354 -10.951 8.579 1.00 97.38 99 SER A O 1
ATOM 761 N N . SER A 1 100 ? -27.650 -12.162 9.407 1.00 96.06 100 SER A N 1
ATOM 762 C CA . SER A 1 100 ? -26.644 -11.795 8.407 1.00 96.06 100 SER A CA 1
ATOM 763 C C . SER A 1 100 ? -25.693 -12.969 8.165 1.00 96.06 100 SER A C 1
ATOM 765 O O . SER A 1 100 ? -25.664 -13.929 8.938 1.00 96.06 100 SER A O 1
ATOM 767 N N . THR A 1 101 ? -24.932 -12.913 7.074 1.00 96.88 101 THR A N 1
ATOM 768 C CA . THR A 1 101 ? -23.805 -13.825 6.846 1.00 96.88 101 THR A CA 1
ATOM 769 C C . THR A 1 101 ? -22.623 -13.441 7.739 1.00 96.88 101 THR A C 1
ATOM 771 O O . THR A 1 101 ? -22.565 -12.320 8.246 1.00 96.88 101 THR A O 1
ATOM 774 N N . ALA A 1 102 ? -21.649 -14.343 7.900 1.00 94.75 102 ALA A N 1
ATOM 775 C CA . ALA A 1 102 ? -20.425 -14.055 8.654 1.00 94.75 102 ALA A CA 1
ATOM 776 C C . ALA A 1 102 ? -19.713 -12.786 8.145 1.00 94.75 102 ALA A C 1
ATOM 778 O O . ALA A 1 102 ? -19.326 -11.942 8.948 1.00 94.75 102 ALA A O 1
ATOM 779 N N . ASP A 1 103 ? -19.652 -12.592 6.825 1.00 89.25 103 ASP A N 1
ATOM 780 C CA . ASP A 1 103 ? -18.996 -11.430 6.206 1.00 89.25 103 ASP A CA 1
ATOM 781 C C . ASP A 1 103 ? -19.735 -10.106 6.456 1.00 89.25 103 ASP A C 1
ATOM 783 O O . ASP A 1 103 ? -19.149 -9.032 6.367 1.00 89.25 103 ASP A O 1
ATOM 787 N N . SER A 1 104 ? -21.030 -10.164 6.778 1.00 90.56 104 SER A N 1
ATOM 788 C CA . SER A 1 104 ? -21.870 -8.990 7.052 1.00 90.56 104 SER A CA 1
ATOM 789 C C . SER A 1 104 ? -22.187 -8.817 8.539 1.00 90.56 104 SER A C 1
ATOM 791 O O . SER A 1 104 ? -22.921 -7.906 8.910 1.00 90.56 104 SER A O 1
ATOM 793 N N . VAL A 1 105 ? -21.632 -9.652 9.425 1.00 94.69 105 VAL A N 1
ATOM 794 C CA . VAL A 1 105 ? -21.950 -9.598 10.863 1.00 94.69 105 VAL A CA 1
ATOM 795 C C . VAL A 1 105 ? -21.626 -8.232 11.475 1.00 94.69 105 VAL A C 1
ATOM 797 O O . VAL A 1 105 ? -22.323 -7.773 12.381 1.00 94.69 105 VAL A O 1
ATOM 800 N N . TRP A 1 106 ? -20.618 -7.549 10.929 1.00 89.88 106 TRP A N 1
ATOM 801 C CA . TRP A 1 106 ? -20.151 -6.247 11.392 1.00 89.88 106 TRP A CA 1
ATOM 802 C C . TRP A 1 106 ? -21.209 -5.135 11.280 1.00 89.88 106 TRP A C 1
ATOM 804 O O . TRP A 1 106 ? -21.149 -4.197 12.069 1.00 89.88 106 TRP A O 1
ATOM 814 N N . ASN A 1 107 ? -22.187 -5.248 10.366 1.00 92.00 107 ASN A N 1
ATOM 815 C CA . ASN A 1 107 ? -23.275 -4.274 10.165 1.00 92.00 107 ASN A CA 1
ATOM 816 C C . ASN A 1 107 ? -24.668 -4.815 10.553 1.00 92.00 107 ASN A C 1
ATOM 818 O O . ASN A 1 107 ? -25.711 -4.248 10.203 1.00 92.00 107 ASN A O 1
ATOM 822 N N . SER A 1 108 ? -24.692 -5.941 11.268 1.00 95.94 108 SER A N 1
ATOM 823 C CA . SER A 1 108 ? -25.924 -6.657 11.601 1.00 95.94 108 SER A CA 1
ATOM 824 C C . SER A 1 108 ? -26.771 -5.968 12.672 1.00 95.94 108 SER A C 1
ATOM 826 O O . SER A 1 108 ? -27.975 -6.222 12.734 1.00 95.94 108 SER A O 1
ATOM 828 N N . THR A 1 109 ? -26.174 -5.107 13.503 1.00 96.75 109 THR A N 1
ATOM 829 C CA . THR A 1 109 ? -26.813 -4.537 14.696 1.00 96.75 109 THR A CA 1
ATOM 830 C C . THR A 1 109 ? -26.940 -3.020 14.607 1.00 96.75 109 THR A C 1
ATOM 832 O O . THR A 1 109 ? -25.939 -2.321 14.485 1.00 96.75 109 THR A O 1
ATOM 835 N N . ASN A 1 110 ? -28.173 -2.525 14.721 1.00 94.62 110 ASN A N 1
ATOM 836 C CA . ASN A 1 110 ? -28.486 -1.103 14.864 1.00 94.62 110 ASN A CA 1
ATOM 837 C C . ASN A 1 110 ? -28.699 -0.757 16.345 1.00 94.62 110 ASN A C 1
ATOM 839 O O . ASN A 1 110 ? -29.181 -1.598 17.106 1.00 94.62 110 ASN A O 1
ATOM 843 N N . VAL A 1 111 ? -28.412 0.488 16.729 1.00 95.00 111 VAL A N 1
ATOM 844 C CA . VAL A 1 111 ? -28.638 1.017 18.084 1.00 95.00 111 VAL A CA 1
ATOM 845 C C . VAL A 1 111 ? -29.539 2.252 18.052 1.00 95.00 111 VAL A C 1
ATOM 847 O O . VAL A 1 111 ? -29.474 3.048 17.116 1.00 95.00 111 VAL A O 1
ATOM 850 N N . GLY A 1 112 ? -30.357 2.431 19.087 1.00 94.81 112 GLY A N 1
ATOM 851 C CA . GLY A 1 112 ? -31.161 3.638 19.268 1.00 94.81 112 GLY A CA 1
ATOM 852 C C . GLY A 1 112 ? -31.713 3.784 20.683 1.00 94.81 112 GLY A C 1
ATOM 853 O O . GLY A 1 112 ? -31.269 3.106 21.610 1.00 94.81 112 GLY A O 1
ATOM 854 N N . ALA A 1 113 ? -32.672 4.693 20.855 1.00 96.88 113 ALA A N 1
ATOM 855 C CA . ALA A 1 113 ? -33.354 4.944 22.122 1.00 96.88 113 ALA A CA 1
ATOM 856 C C . ALA A 1 113 ? -34.862 5.130 21.911 1.00 96.88 113 ALA A C 1
ATOM 858 O O . ALA A 1 113 ? -35.284 5.553 20.838 1.00 96.88 113 ALA A O 1
ATOM 859 N N . ASN A 1 114 ? -35.660 4.821 22.935 1.00 97.88 114 ASN A N 1
ATOM 860 C CA . ASN A 1 114 ? -37.097 5.105 22.975 1.00 97.88 114 ASN A CA 1
ATOM 861 C C . ASN A 1 114 ? -37.510 5.598 24.364 1.00 97.88 114 ASN A C 1
ATOM 863 O O . ASN A 1 114 ? -36.961 5.162 25.383 1.00 97.88 114 ASN A O 1
ATOM 867 N N . THR A 1 115 ? -38.523 6.463 24.399 1.00 97.94 115 THR A N 1
ATOM 868 C CA . THR A 1 115 ? -39.173 6.940 25.622 1.00 97.94 115 THR A CA 1
ATOM 869 C C . THR A 1 115 ? -40.638 6.530 25.617 1.00 97.94 115 THR A C 1
ATOM 871 O O . THR A 1 115 ? -41.416 7.013 24.801 1.00 97.94 115 THR A O 1
ATOM 874 N N . PHE A 1 116 ? -41.041 5.680 26.559 1.00 98.50 116 PHE A N 1
ATOM 875 C CA . PHE A 1 116 ? -42.426 5.231 26.673 1.00 98.50 116 PHE A CA 1
ATOM 876 C C . PHE A 1 116 ? -43.190 6.001 27.748 1.00 98.50 116 PHE A C 1
ATOM 878 O O . PHE A 1 116 ? -42.660 6.245 28.831 1.00 98.50 116 PHE A O 1
ATOM 885 N N . ARG A 1 117 ? -44.452 6.339 27.468 1.00 98.12 117 ARG A N 1
ATOM 886 C CA . ARG A 1 117 ? -45.389 7.017 28.383 1.00 98.12 117 ARG A CA 1
ATOM 887 C C . ARG A 1 117 ? -46.767 6.359 28.357 1.00 98.12 117 ARG A C 1
ATOM 889 O O . ARG A 1 117 ? -47.070 5.577 27.461 1.00 98.12 117 ARG A O 1
ATOM 896 N N . ARG A 1 118 ? -47.620 6.687 29.330 1.00 97.62 118 ARG A N 1
ATOM 897 C CA . ARG A 1 118 ? -48.998 6.162 29.419 1.00 97.62 118 ARG A CA 1
ATOM 898 C C . ARG A 1 118 ? -49.969 6.766 28.415 1.00 97.62 118 ARG A C 1
ATOM 900 O O . ARG A 1 118 ? -50.911 6.099 27.999 1.00 97.62 118 ARG A O 1
ATOM 907 N N . SER A 1 119 ? -49.766 8.026 28.049 1.00 96.69 119 SER A N 1
ATOM 908 C CA . SER A 1 119 ? -50.593 8.715 27.065 1.00 96.69 119 SER A CA 1
ATOM 909 C C . SER A 1 119 ? -50.044 8.504 25.650 1.00 96.69 119 SER A C 1
ATOM 911 O O . SER A 1 119 ? -48.825 8.545 25.463 1.00 96.69 119 SER A O 1
ATOM 913 N N . PRO A 1 120 ? -50.916 8.296 24.647 1.00 96.94 120 PRO A N 1
ATOM 914 C CA . PRO A 1 120 ? -50.484 8.230 23.258 1.00 96.94 120 PRO A CA 1
ATOM 915 C C . PRO A 1 120 ? -49.887 9.577 22.818 1.00 96.94 120 PRO A C 1
ATOM 917 O O . PRO A 1 120 ? -50.366 10.629 23.264 1.00 96.94 120 PRO A O 1
ATOM 920 N N . PRO A 1 121 ? -48.859 9.582 21.949 1.00 94.62 121 PRO A N 1
ATOM 921 C CA . PRO A 1 121 ? -48.345 10.820 21.380 1.00 94.62 121 PRO A CA 1
ATOM 922 C C . PRO A 1 121 ? -49.431 11.506 20.543 1.00 94.62 121 PRO A C 1
ATOM 924 O O . PRO A 1 121 ? -50.271 10.857 19.917 1.00 94.62 121 PRO A O 1
ATOM 927 N N . ASN A 1 122 ? -49.422 12.839 20.519 1.00 93.81 122 ASN A N 1
ATOM 928 C CA . ASN A 1 122 ? -50.260 13.577 19.580 1.00 93.81 122 ASN A CA 1
ATOM 929 C C . ASN A 1 122 ? -49.715 13.406 18.150 1.00 93.81 122 ASN A C 1
ATOM 931 O O . ASN A 1 122 ? -48.519 13.200 17.955 1.00 93.81 122 ASN A O 1
ATOM 935 N N . ALA A 1 123 ? -50.584 13.524 17.141 1.00 89.69 123 ALA A N 1
ATOM 936 C CA . ALA A 1 123 ? -50.196 13.313 15.742 1.00 89.69 123 ALA A CA 1
ATOM 937 C C . ALA A 1 123 ? -49.006 14.196 15.312 1.00 89.69 123 ALA A C 1
ATOM 939 O O . ALA A 1 123 ? -48.095 13.722 14.645 1.00 89.69 123 ALA A O 1
ATOM 940 N N . ALA A 1 124 ? -48.965 15.455 15.766 1.00 87.25 124 ALA A N 1
ATOM 941 C CA . ALA A 1 124 ? -47.843 16.357 15.500 1.00 87.25 124 ALA A CA 1
ATOM 942 C C . ALA A 1 124 ? -46.517 15.869 16.118 1.00 87.25 124 ALA A C 1
ATOM 944 O O . ALA A 1 124 ? -45.461 16.019 15.511 1.00 87.25 124 ALA A O 1
ATOM 945 N N . GLY A 1 125 ? -46.557 15.272 17.312 1.00 84.19 125 GLY A N 1
ATOM 946 C CA . GLY A 1 125 ? -45.382 14.718 17.978 1.00 84.19 125 GLY A CA 1
ATOM 947 C C . GLY A 1 125 ? -44.828 13.484 17.272 1.00 84.19 125 GLY A C 1
ATOM 948 O O . GLY A 1 125 ? -43.611 13.335 17.225 1.00 84.19 125 GLY A O 1
ATOM 949 N N . VAL A 1 126 ? -45.700 12.660 16.678 1.00 88.81 126 VAL A N 1
ATOM 950 C CA . VAL A 1 126 ? -45.286 11.508 15.859 1.00 88.81 126 VAL A CA 1
ATOM 951 C C . VAL A 1 126 ? -44.533 11.981 14.621 1.00 88.81 126 VAL A C 1
ATOM 953 O O . VAL A 1 126 ? -43.424 11.520 14.398 1.00 88.81 126 VAL A O 1
ATOM 956 N N . VAL A 1 127 ? -45.061 12.969 13.888 1.00 86.25 127 VAL A N 1
ATOM 957 C CA . VAL A 1 127 ? -44.390 13.516 12.693 1.00 86.25 127 VAL A CA 1
ATOM 958 C C . VAL A 1 127 ? -43.002 14.070 13.034 1.00 86.25 127 VAL A C 1
ATOM 960 O O . VAL A 1 127 ? -42.026 13.742 12.370 1.00 86.25 127 VAL A O 1
ATOM 963 N N . ILE A 1 128 ? -42.879 14.838 14.123 1.00 83.44 128 ILE A N 1
ATOM 964 C CA . ILE A 1 128 ? -41.579 15.376 14.567 1.00 83.44 128 ILE A CA 1
ATOM 965 C C . ILE A 1 128 ? -40.609 14.250 14.964 1.00 83.44 128 ILE A C 1
ATOM 967 O O . ILE A 1 128 ? -39.397 14.370 14.770 1.00 83.44 128 ILE A O 1
ATOM 971 N N . ALA A 1 129 ? -41.109 13.176 15.579 1.00 82.50 129 ALA A N 1
ATOM 972 C CA . ALA A 1 129 ? -40.288 12.035 15.967 1.00 82.50 129 ALA A CA 1
ATOM 973 C C . ALA A 1 129 ? -39.862 11.196 14.751 1.00 82.50 129 ALA A C 1
ATOM 975 O O . ALA A 1 129 ? -38.722 10.738 14.714 1.00 82.50 129 ALA A O 1
ATOM 976 N N . GLU A 1 130 ? -40.734 11.045 13.753 1.00 84.50 130 GLU A N 1
ATOM 977 C CA . GLU A 1 130 ? -40.428 10.400 12.476 1.00 84.50 130 GLU A CA 1
ATOM 978 C C . GLU A 1 130 ? -39.371 11.183 11.698 1.00 84.50 130 GLU A C 1
ATOM 980 O O . GLU A 1 130 ? -38.377 10.581 11.307 1.00 84.50 130 GLU A O 1
ATOM 985 N N . GLU A 1 131 ? -39.509 12.509 11.568 1.00 81.56 131 GLU A N 1
ATOM 986 C CA . GLU A 1 131 ? -38.503 13.372 10.922 1.00 81.56 131 GLU A CA 1
ATOM 987 C C . GLU A 1 131 ? -37.137 13.253 11.614 1.00 81.56 131 GLU A C 1
ATOM 989 O O . GLU A 1 131 ? -36.113 13.006 10.975 1.00 81.56 131 GLU A O 1
ATOM 994 N N . LYS A 1 132 ? -37.114 13.321 12.952 1.00 77.94 132 LYS A N 1
ATOM 995 C CA . LYS A 1 132 ? -35.877 13.123 13.724 1.00 77.94 132 LYS A CA 1
ATOM 996 C C . LYS A 1 132 ? -35.303 11.719 13.571 1.00 77.94 132 LYS A C 1
ATOM 998 O O . LYS A 1 132 ? -34.088 11.561 13.609 1.00 77.94 132 LYS A O 1
ATOM 1003 N N . SER A 1 133 ? -36.151 10.702 13.436 1.00 73.06 133 SER A N 1
ATOM 1004 C CA . SER A 1 133 ? -35.715 9.321 13.233 1.00 73.06 133 SER A CA 1
ATOM 1005 C C . SER A 1 133 ? -35.241 9.060 11.803 1.00 73.06 133 SER A C 1
ATOM 1007 O O . SER A 1 133 ? -34.411 8.175 11.628 1.00 73.06 133 SER A O 1
ATOM 1009 N N . SER A 1 134 ? -35.754 9.774 10.796 1.00 65.75 134 SER A N 1
ATOM 1010 C CA . SER A 1 134 ? -35.292 9.671 9.407 1.00 65.75 134 SER A CA 1
ATOM 1011 C C . SER A 1 134 ? -33.988 10.426 9.170 1.00 65.75 134 SER A C 1
ATOM 1013 O O . SER A 1 134 ? -33.169 9.973 8.374 1.00 65.75 134 SER A O 1
ATOM 1015 N N . ASP A 1 135 ? -33.768 11.524 9.900 1.00 57.59 135 ASP A N 1
ATOM 1016 C CA . ASP A 1 135 ? -32.504 12.274 9.889 1.00 57.59 135 ASP A CA 1
ATOM 1017 C C . ASP A 1 135 ? -31.379 11.524 10.620 1.00 57.59 135 ASP A C 1
ATOM 1019 O O . ASP A 1 135 ? -30.195 11.706 10.330 1.00 57.59 135 ASP A O 1
ATOM 1023 N N . LEU A 1 136 ? -31.743 10.632 11.546 1.00 49.78 136 LEU A N 1
ATOM 1024 C CA . LEU A 1 136 ? -30.841 9.646 12.125 1.00 49.78 136 LEU A CA 1
ATOM 1025 C C . LEU A 1 136 ? -30.715 8.464 11.155 1.00 49.78 136 LEU A C 1
ATOM 1027 O O . LEU A 1 136 ? -31.358 7.425 11.318 1.00 49.78 136 LEU A O 1
ATOM 1031 N N . SER A 1 137 ? -29.855 8.604 10.144 1.00 42.47 137 SER A N 1
ATOM 1032 C CA . SER A 1 137 ? -29.347 7.444 9.406 1.00 42.47 137 SER A CA 1
ATOM 1033 C C . SER A 1 137 ? -28.888 6.378 10.415 1.00 42.47 137 SER A C 1
ATOM 1035 O O . SER A 1 137 ? -28.356 6.732 11.473 1.00 42.47 137 SER A O 1
ATOM 1037 N N . PRO A 1 138 ? -29.167 5.079 10.168 1.00 42.53 138 PRO A N 1
ATOM 1038 C CA . PRO A 1 138 ? -28.941 4.036 11.159 1.00 42.53 138 PRO A CA 1
ATOM 1039 C C . PRO A 1 138 ? -27.519 4.173 11.684 1.00 42.53 138 PRO A C 1
ATOM 1041 O O . PRO A 1 138 ? -26.580 4.175 10.887 1.00 42.53 138 PRO A O 1
ATOM 1044 N N . VAL A 1 139 ? -27.373 4.301 13.006 1.00 43.78 139 VAL A N 1
ATOM 1045 C CA . VAL A 1 139 ? -26.076 4.231 13.680 1.00 43.78 139 VAL A CA 1
ATOM 1046 C C . VAL A 1 139 ? -25.587 2.794 13.513 1.00 43.78 139 VAL A C 1
ATOM 1048 O O . VAL A 1 139 ? -25.742 1.939 14.383 1.00 43.78 139 VAL A O 1
ATOM 1051 N N . GLN A 1 140 ? -25.084 2.506 12.316 1.00 42.03 140 GLN A N 1
ATOM 1052 C CA . GLN A 1 140 ? -24.144 1.441 12.060 1.00 42.03 140 GLN A CA 1
ATOM 1053 C C . GLN A 1 140 ? -22.936 1.748 12.944 1.00 42.03 140 GLN A C 1
ATOM 1055 O O . GLN A 1 140 ? -22.596 2.915 13.156 1.00 42.03 140 GLN A O 1
ATOM 1060 N N . THR A 1 141 ? -22.288 0.714 13.471 1.00 41.12 141 THR A N 1
ATOM 1061 C CA . THR A 1 141 ? -20.861 0.782 13.797 1.00 41.12 141 THR A CA 1
ATOM 1062 C C . THR A 1 141 ? -20.188 1.528 12.658 1.00 41.12 141 THR A C 1
ATOM 1064 O O . THR A 1 141 ? -20.130 1.025 11.538 1.00 41.12 141 THR A O 1
ATOM 1067 N N . LEU A 1 142 ? -19.838 2.787 12.923 1.00 38.75 142 LEU A N 1
ATOM 1068 C CA . LEU A 1 142 ? -19.487 3.721 11.871 1.00 38.75 142 LEU A CA 1
ATOM 1069 C C . LEU A 1 142 ? -18.305 3.118 11.111 1.00 38.75 142 LEU A C 1
ATOM 1071 O O . LEU A 1 142 ? -17.281 2.832 11.744 1.00 38.75 142 LEU A O 1
ATOM 1075 N N . PRO A 1 143 ? -18.428 2.889 9.790 1.00 47.34 143 PRO A N 1
ATOM 1076 C CA . PRO A 1 143 ? -17.267 2.614 8.962 1.00 47.34 143 PRO A CA 1
ATOM 1077 C C . PRO A 1 143 ? -16.198 3.667 9.269 1.00 47.34 143 PRO A C 1
ATOM 1079 O O . PRO A 1 143 ? -16.538 4.807 9.600 1.00 47.34 143 PRO A O 1
ATOM 1082 N N . PHE A 1 144 ? -14.919 3.301 9.195 1.00 46.12 144 PHE A N 1
ATOM 1083 C CA . PHE A 1 144 ? -13.801 4.211 9.484 1.00 46.12 144 PHE A CA 1
ATOM 1084 C C . PHE A 1 144 ? -13.971 5.578 8.791 1.00 46.12 144 PHE A C 1
ATOM 1086 O O . PHE A 1 144 ? -13.741 6.624 9.394 1.00 46.12 144 PHE A O 1
ATOM 1093 N N . ASP A 1 145 ? -14.505 5.549 7.574 1.00 42.47 145 ASP A N 1
ATOM 1094 C CA . ASP A 1 145 ? -14.800 6.699 6.721 1.00 42.47 145 ASP A CA 1
ATOM 1095 C C . ASP A 1 145 ? -15.817 7.672 7.351 1.00 42.47 145 ASP A C 1
ATOM 1097 O O . ASP A 1 145 ? -15.716 8.883 7.178 1.00 42.47 145 ASP A O 1
ATOM 1101 N N . VAL A 1 146 ? -16.759 7.175 8.159 1.00 43.94 146 VAL A N 1
ATOM 1102 C CA . VAL A 1 146 ? -17.765 7.998 8.847 1.00 43.94 146 VAL A CA 1
ATOM 1103 C C . VAL A 1 146 ? -17.240 8.555 10.173 1.00 43.94 146 VAL A C 1
ATOM 1105 O O . VAL A 1 146 ? -17.559 9.686 10.526 1.00 43.94 146 VAL A O 1
ATOM 1108 N N . LEU A 1 147 ? -16.385 7.823 10.899 1.00 46.28 147 LEU A N 1
ATOM 1109 C CA . LEU A 1 147 ? -15.651 8.405 12.036 1.00 46.28 147 LEU A CA 1
ATOM 1110 C C . LEU A 1 147 ? -14.723 9.536 11.570 1.00 46.28 147 LEU A C 1
ATOM 1112 O O . LEU A 1 147 ? -14.595 10.549 12.257 1.00 46.28 147 LEU A O 1
ATOM 1116 N N . PHE A 1 148 ? -14.125 9.376 10.389 1.00 46.06 148 PHE A N 1
ATOM 1117 C CA . PHE A 1 148 ? -13.322 10.394 9.721 1.00 46.06 148 PHE A CA 1
ATOM 1118 C C . PHE A 1 148 ? -14.168 11.620 9.321 1.00 46.06 148 PHE A C 1
ATOM 1120 O O . PHE A 1 148 ? -13.802 12.742 9.664 1.00 46.06 148 PHE A O 1
ATOM 1127 N N . GLU A 1 149 ? -15.346 11.422 8.719 1.00 44.06 149 GLU A N 1
ATOM 1128 C CA . GLU A 1 149 ? -16.309 12.493 8.392 1.00 44.06 149 GLU A CA 1
ATOM 1129 C C . GLU A 1 149 ? -16.865 13.227 9.624 1.00 44.06 149 GLU A C 1
ATOM 1131 O O . GLU A 1 149 ? -16.950 14.455 9.632 1.00 44.06 149 GLU A O 1
ATOM 1136 N N . ILE A 1 150 ? -17.187 12.519 10.712 1.00 45.09 150 ILE A N 1
ATOM 1137 C CA . ILE A 1 150 ? -17.619 13.154 11.969 1.00 45.09 150 ILE A CA 1
ATOM 1138 C C . ILE A 1 150 ? -16.498 14.028 12.536 1.00 45.09 150 ILE A C 1
ATOM 1140 O O . ILE A 1 150 ? -16.753 15.138 13.006 1.00 45.09 150 ILE A O 1
ATOM 1144 N N . PHE A 1 151 ? -15.249 13.566 12.456 1.00 48.09 151 PHE A N 1
ATOM 1145 C CA . PHE A 1 151 ? -14.096 14.351 12.885 1.00 48.09 151 PHE A CA 1
ATOM 1146 C C . PHE A 1 151 ? -13.886 15.595 11.999 1.00 48.09 151 PHE A C 1
ATOM 1148 O O . PHE A 1 151 ? -13.587 16.674 12.515 1.00 48.09 151 PHE A O 1
ATOM 1155 N N . LEU A 1 152 ? -14.121 15.483 10.685 1.00 44.62 152 LEU A N 1
ATOM 1156 C CA . LEU A 1 152 ? -14.109 16.606 9.737 1.00 44.62 152 LEU A CA 1
ATOM 1157 C C . LEU A 1 152 ? -15.205 17.639 10.044 1.00 44.62 152 LEU A C 1
ATOM 1159 O O . LEU A 1 152 ? -14.925 18.838 10.095 1.00 44.62 152 LEU A O 1
ATOM 1163 N N . HIS A 1 153 ? -16.433 17.191 10.311 1.00 42.50 153 HIS A N 1
ATOM 1164 C CA . HIS A 1 153 ? -17.572 18.068 10.597 1.00 42.50 153 HIS A CA 1
ATOM 1165 C C . HIS A 1 153 ? -17.426 18.829 11.922 1.00 42.50 153 HIS A 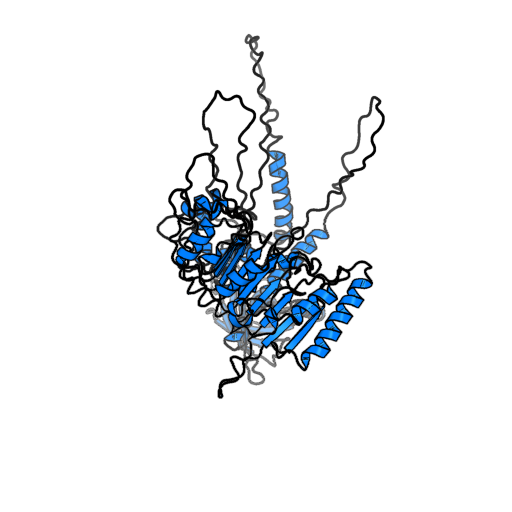C 1
ATOM 1167 O O . HIS A 1 153 ? -17.777 20.010 12.003 1.00 42.50 153 HIS A O 1
ATOM 1173 N N . VAL A 1 154 ? -16.866 18.188 12.954 1.00 44.12 154 VAL A N 1
ATOM 1174 C CA . VAL A 1 154 ? -16.567 18.843 14.240 1.00 44.12 154 VAL A CA 1
ATOM 1175 C C . VAL A 1 154 ? -15.513 19.947 14.067 1.00 44.12 154 VAL A C 1
ATOM 1177 O O . VAL A 1 154 ? -15.635 21.002 14.689 1.00 44.12 154 VAL A O 1
ATOM 1180 N N . ASN A 1 155 ? -14.535 19.762 13.173 1.00 40.66 155 ASN A N 1
ATOM 1181 C CA . ASN A 1 155 ? -13.533 20.786 12.857 1.00 40.66 155 ASN A CA 1
ATOM 1182 C C . ASN A 1 155 ? -14.111 21.963 12.045 1.00 40.66 155 ASN A C 1
ATOM 1184 O O . ASN A 1 155 ? -13.809 23.114 12.346 1.00 40.66 155 ASN A O 1
ATOM 1188 N N . GLN A 1 156 ? -14.988 21.708 11.067 1.00 40.69 156 GLN A N 1
ATOM 1189 C CA . GLN A 1 156 ? -15.606 22.762 10.243 1.00 40.69 156 GLN A CA 1
ATOM 1190 C C . GLN A 1 156 ? -16.601 23.645 11.019 1.00 40.69 156 GLN A C 1
ATOM 1192 O O . GLN A 1 156 ? -16.781 24.821 10.703 1.00 40.69 156 GLN A O 1
ATOM 1197 N N . GLN A 1 157 ? -17.262 23.125 12.059 1.00 37.06 157 GLN A N 1
ATOM 1198 C CA . GLN A 1 157 ? -18.159 23.945 12.885 1.00 37.06 157 GLN A CA 1
ATOM 1199 C C . GLN A 1 157 ? -17.414 24.929 13.801 1.00 37.06 157 GLN A C 1
ATOM 1201 O O . GLN A 1 157 ? -17.961 25.991 14.111 1.00 37.06 157 GLN A O 1
ATOM 1206 N N . ALA A 1 158 ? -16.157 24.644 14.163 1.00 40.69 158 ALA A N 1
ATOM 1207 C CA . ALA A 1 158 ? -15.316 25.565 14.929 1.00 40.69 158 ALA A CA 1
ATOM 1208 C C . ALA A 1 158 ? -14.957 26.848 14.142 1.00 40.69 158 ALA A C 1
ATOM 1210 O O . ALA A 1 158 ? -14.761 27.900 14.749 1.00 40.69 158 ALA A O 1
ATOM 1211 N N . GLU A 1 159 ? -14.960 26.809 12.801 1.00 39.91 159 GLU A N 1
ATOM 1212 C CA . GLU A 1 159 ? -14.715 27.982 11.941 1.00 39.91 159 GLU A CA 1
ATOM 1213 C C . GLU A 1 159 ? -15.844 29.024 11.990 1.00 39.91 159 GLU A C 1
ATOM 1215 O O . GLU A 1 159 ? -15.603 30.216 11.802 1.00 39.91 159 GLU A O 1
ATOM 1220 N N . LYS A 1 160 ? -17.090 28.612 12.266 1.00 37.94 160 LYS A N 1
ATOM 1221 C CA . LYS A 1 160 ? -18.259 29.506 12.162 1.00 37.94 160 LYS A CA 1
ATOM 1222 C C . LYS A 1 160 ? -18.482 30.406 13.383 1.00 37.94 160 LYS A C 1
ATOM 1224 O O . LYS A 1 160 ? -19.353 31.268 13.324 1.00 37.94 160 LYS A O 1
ATOM 1229 N N . HIS A 1 161 ? -17.757 30.212 14.488 1.00 36.41 161 HIS A N 1
ATOM 1230 C CA . HIS A 1 161 ? -18.039 30.863 15.780 1.00 36.41 161 HIS A CA 1
ATOM 1231 C C . HIS A 1 161 ? -16.842 31.643 16.370 1.00 36.41 161 HIS A C 1
ATOM 1233 O O . HIS A 1 161 ? -16.646 31.661 17.584 1.00 36.41 161 HIS A O 1
ATOM 1239 N N . PHE A 1 162 ? -16.060 32.344 15.540 1.00 31.36 162 PHE A N 1
ATOM 1240 C CA . PHE A 1 162 ? -15.053 33.307 16.018 1.00 31.36 162 PHE A CA 1
ATOM 1241 C C . PHE A 1 162 ? -15.627 34.738 16.119 1.00 31.36 162 PHE A C 1
ATOM 1243 O O . PHE A 1 162 ? -16.024 35.306 15.098 1.00 31.36 162 PHE A O 1
ATOM 1250 N N . PRO A 1 163 ? -15.653 35.388 17.302 1.00 36.31 163 PRO A N 1
ATOM 1251 C CA . PRO A 1 163 ? -16.042 36.791 17.404 1.00 36.31 163 PRO A CA 1
ATOM 1252 C C . PRO A 1 163 ? -14.906 37.702 16.918 1.00 36.31 163 PRO A C 1
ATOM 1254 O O . PRO A 1 163 ? -13.802 37.685 17.458 1.00 36.31 163 PRO A O 1
ATOM 1257 N N . LYS A 1 164 ? -15.214 38.572 15.951 1.00 37.97 164 LYS A N 1
ATOM 1258 C CA . LYS A 1 164 ? -14.321 39.577 15.334 1.00 37.97 164 LYS A CA 1
ATOM 1259 C C . LYS A 1 164 ? -13.750 40.627 16.315 1.00 37.97 164 LYS A C 1
ATOM 1261 O O . LYS A 1 164 ? -12.891 41.412 15.942 1.00 37.97 164 LYS A O 1
ATOM 1266 N N . ALA A 1 165 ? -14.204 40.641 17.570 1.00 37.19 165 ALA A N 1
ATOM 1267 C CA . ALA A 1 165 ? -13.963 41.711 18.543 1.00 37.19 165 ALA A CA 1
ATOM 1268 C C . ALA A 1 165 ? -12.621 41.638 19.303 1.00 37.19 165 ALA A C 1
ATOM 1270 O O . ALA A 1 165 ? -12.383 42.462 20.180 1.00 37.19 165 ALA A O 1
ATOM 1271 N N . TRP A 1 166 ? -11.747 40.670 19.007 1.00 31.73 166 TRP A N 1
ATOM 1272 C CA . TRP A 1 166 ? -10.468 40.515 19.719 1.00 31.73 166 TRP A CA 1
ATOM 1273 C C . TRP A 1 166 ? -9.255 41.114 18.983 1.00 31.73 166 TRP A C 1
ATOM 1275 O O . TRP A 1 166 ? -8.180 41.197 19.568 1.00 31.73 166 TRP A O 1
ATOM 1285 N N . LEU A 1 167 ? -9.411 41.549 17.724 1.00 36.75 167 LEU A N 1
ATOM 1286 C CA . LEU A 1 167 ? -8.311 42.112 16.924 1.00 36.75 167 LEU A CA 1
ATOM 1287 C C . LEU A 1 167 ? -8.161 43.644 17.004 1.00 36.75 167 LEU A C 1
ATOM 1289 O O . LEU A 1 167 ? -7.097 44.143 16.651 1.00 36.75 167 LEU A O 1
ATOM 1293 N N . ASP A 1 168 ? -9.149 44.383 17.518 1.00 35.91 168 ASP A N 1
ATOM 1294 C CA . ASP A 1 168 ? -9.181 45.852 17.379 1.00 35.91 168 ASP A CA 1
ATOM 1295 C C . ASP A 1 168 ? -8.714 46.647 18.618 1.00 35.91 168 ASP A C 1
ATOM 1297 O O . ASP A 1 168 ? -8.836 47.870 18.654 1.00 35.91 168 ASP A O 1
ATOM 1301 N N . SER A 1 169 ? -8.141 46.011 19.647 1.00 33.78 169 SER A N 1
ATOM 1302 C CA . SER A 1 169 ? -7.668 46.724 20.847 1.00 33.78 169 SER A CA 1
ATOM 1303 C C . SER A 1 169 ? -6.144 46.695 20.997 1.00 33.78 169 SER A C 1
ATOM 1305 O O . SER A 1 169 ? -5.630 45.942 21.822 1.00 33.78 169 SER A O 1
ATOM 1307 N N . ASN A 1 170 ? -5.419 47.493 20.200 1.00 31.16 170 ASN A N 1
ATOM 1308 C CA . ASN A 1 170 ? -4.156 48.144 20.605 1.00 31.16 170 ASN A CA 1
ATOM 1309 C C . ASN A 1 170 ? -3.535 48.974 19.467 1.00 31.16 170 ASN A C 1
ATOM 1311 O O . ASN A 1 170 ? -2.573 48.547 18.836 1.00 31.16 170 ASN A O 1
ATOM 1315 N N . THR A 1 171 ? -4.021 50.200 19.259 1.00 35.59 171 THR A N 1
ATOM 1316 C CA . THR A 1 171 ? -3.255 51.255 18.568 1.00 35.59 171 THR A CA 1
ATOM 1317 C C . THR A 1 171 ? -3.621 52.638 19.113 1.00 35.59 171 THR A C 1
ATOM 1319 O O . THR A 1 171 ? -4.654 53.188 18.737 1.00 35.59 171 THR A O 1
ATOM 1322 N N . ASN A 1 172 ? -2.789 53.158 20.024 1.00 31.02 172 ASN A N 1
ATOM 1323 C CA . ASN A 1 172 ? -2.497 54.573 20.349 1.00 31.02 172 ASN A CA 1
ATOM 1324 C C . ASN A 1 172 ? -1.836 54.587 21.745 1.00 31.02 172 ASN A C 1
ATOM 1326 O O . ASN A 1 172 ? -2.326 53.899 22.631 1.00 31.02 172 ASN A O 1
ATOM 1330 N N . THR A 1 173 ? -0.721 55.253 22.042 1.00 31.39 173 THR A N 1
ATOM 1331 C CA . THR A 1 173 ? -0.126 56.506 21.552 1.00 31.39 173 THR A CA 1
ATOM 1332 C C . THR A 1 173 ? 1.395 56.498 21.805 1.00 31.39 173 THR A C 1
ATOM 1334 O O . THR A 1 173 ? 1.835 55.986 22.829 1.00 31.39 173 THR A O 1
ATOM 1337 N N . ASP A 1 174 ? 2.202 57.052 20.897 1.00 27.38 174 ASP A N 1
ATOM 1338 C CA . ASP A 1 174 ? 2.958 58.301 21.127 1.00 27.38 174 ASP A CA 1
ATOM 1339 C C . ASP A 1 174 ? 4.020 58.528 20.043 1.00 27.38 174 ASP A C 1
ATOM 1341 O O . ASP A 1 174 ? 4.914 57.719 19.797 1.00 27.38 174 ASP A O 1
ATOM 1345 N N . ALA A 1 175 ? 3.890 59.684 19.398 1.00 31.72 175 ALA A N 1
ATOM 1346 C CA . ALA A 1 175 ? 4.818 60.242 18.435 1.00 31.72 175 ALA A CA 1
ATOM 1347 C C . ALA A 1 175 ? 5.782 61.201 19.145 1.00 31.72 175 ALA A C 1
ATOM 1349 O O . ALA A 1 175 ? 5.327 62.030 19.932 1.00 31.72 175 ALA A O 1
ATOM 1350 N N . ASN A 1 176 ? 7.079 61.152 18.808 1.00 27.75 176 ASN A N 1
ATOM 1351 C CA . ASN A 1 176 ? 7.819 62.334 18.342 1.00 27.75 176 ASN A CA 1
ATOM 1352 C C . ASN A 1 176 ? 9.298 62.063 17.987 1.00 27.75 176 ASN A C 1
ATOM 1354 O O . ASN A 1 176 ? 9.999 61.348 18.694 1.00 27.75 176 ASN A O 1
ATOM 1358 N N . LEU A 1 177 ? 9.732 62.796 16.947 1.00 26.84 177 LEU A N 1
ATOM 1359 C CA . LEU A 1 177 ? 11.093 63.177 16.511 1.00 26.84 177 LEU A CA 1
ATOM 1360 C C . LEU A 1 177 ? 11.837 62.338 15.439 1.00 26.84 177 LEU A C 1
ATOM 1362 O O . LEU A 1 177 ? 12.661 61.483 15.730 1.00 26.84 177 LEU A O 1
ATOM 1366 N N . LEU A 1 178 ? 11.570 62.760 14.192 1.00 28.89 178 LEU A N 1
ATOM 1367 C CA . LEU A 1 178 ? 12.476 63.250 13.126 1.00 28.89 178 LEU A CA 1
ATOM 1368 C C . LEU A 1 178 ? 13.579 62.370 12.489 1.00 28.89 178 LEU A C 1
ATOM 1370 O O . LEU A 1 178 ? 14.586 62.046 13.103 1.00 28.89 178 LEU A O 1
ATOM 1374 N N . ASN A 1 179 ? 13.424 62.275 11.156 1.00 27.84 179 ASN A N 1
ATOM 1375 C CA . ASN A 1 179 ? 14.403 62.195 10.059 1.00 27.84 179 ASN A CA 1
ATOM 1376 C C . ASN A 1 179 ? 15.340 60.979 9.968 1.00 27.84 179 ASN A C 1
ATOM 1378 O O . ASN A 1 179 ? 16.303 60.874 10.715 1.00 27.84 179 ASN A O 1
ATOM 1382 N N . ILE A 1 180 ? 15.158 60.177 8.909 1.00 26.77 180 ILE A N 1
ATOM 1383 C CA . ILE A 1 180 ? 16.069 60.090 7.748 1.00 26.77 180 ILE A CA 1
ATOM 1384 C C . ILE A 1 180 ? 15.373 59.313 6.611 1.00 26.77 180 ILE A C 1
ATOM 1386 O O . ILE A 1 180 ? 14.594 58.390 6.828 1.00 26.77 180 ILE A O 1
ATOM 1390 N N . THR A 1 181 ? 15.635 59.801 5.406 1.00 28.56 181 THR A N 1
ATOM 1391 C CA . THR A 1 181 ? 15.172 59.443 4.065 1.00 28.56 181 THR A CA 1
ATOM 1392 C C . THR A 1 181 ? 15.652 58.068 3.568 1.00 28.56 181 THR A C 1
ATOM 1394 O O . THR A 1 181 ? 16.710 57.603 3.973 1.00 28.56 181 THR A O 1
ATOM 1397 N N . GLU A 1 182 ? 14.901 57.520 2.601 1.00 32.41 182 GLU A N 1
ATOM 1398 C CA . GLU A 1 182 ? 15.274 56.481 1.613 1.00 32.41 182 GLU A CA 1
ATOM 1399 C C . GLU A 1 182 ? 15.579 55.049 2.099 1.00 32.41 182 GLU A C 1
ATOM 1401 O O . GLU A 1 182 ? 16.669 54.748 2.569 1.00 32.41 182 GLU A O 1
ATOM 1406 N N . LEU A 1 183 ? 14.642 54.123 1.833 1.00 27.02 183 LEU A N 1
ATOM 1407 C CA . LEU A 1 183 ? 14.882 52.910 1.028 1.00 27.02 183 LEU A CA 1
ATOM 1408 C C . LEU A 1 183 ? 13.576 52.126 0.826 1.00 27.02 183 LEU A C 1
ATOM 1410 O O . LEU A 1 183 ? 12.932 51.658 1.762 1.00 27.02 183 LEU A O 1
ATOM 1414 N N . SER A 1 184 ? 13.199 51.985 -0.440 1.00 37.28 184 SER A N 1
ATOM 1415 C CA . SER A 1 184 ? 12.105 51.158 -0.932 1.00 37.28 184 SER A CA 1
ATOM 1416 C C . SER A 1 184 ? 12.438 49.665 -0.826 1.00 37.28 184 SER A C 1
ATOM 1418 O O . SER A 1 184 ? 13.323 49.184 -1.528 1.00 37.28 184 SER A O 1
ATOM 1420 N N . SER A 1 185 ? 11.684 48.919 -0.016 1.00 29.78 185 SER A N 1
ATOM 1421 C CA . SER A 1 185 ? 11.277 47.533 -0.306 1.00 29.78 185 SER A CA 1
ATOM 1422 C C . SER A 1 185 ? 10.154 47.131 0.658 1.00 29.78 185 SER A C 1
ATOM 1424 O O . SER A 1 185 ? 10.392 46.817 1.820 1.00 29.78 185 SER A O 1
ATOM 1426 N N . ASN A 1 186 ? 8.907 47.178 0.185 1.00 29.61 186 ASN A N 1
ATOM 1427 C CA . ASN A 1 186 ? 7.762 46.641 0.920 1.00 29.61 186 ASN A CA 1
ATOM 1428 C C . ASN A 1 186 ? 7.836 45.107 0.897 1.00 29.61 186 ASN A C 1
ATOM 1430 O O . ASN A 1 186 ? 7.362 44.469 -0.040 1.00 29.61 186 ASN A O 1
ATOM 1434 N N . GLN A 1 187 ? 8.426 44.518 1.936 1.00 36.88 187 GLN A N 1
ATOM 1435 C CA . GLN A 1 187 ? 8.009 43.213 2.442 1.00 36.88 187 GLN A CA 1
ATOM 1436 C C . GLN A 1 187 ? 6.988 43.454 3.555 1.00 36.88 187 GLN A C 1
ATOM 1438 O O . GLN A 1 187 ? 7.333 43.453 4.735 1.00 36.88 187 GLN A O 1
ATOM 1443 N N . ASP A 1 188 ? 5.727 43.669 3.180 1.00 33.50 188 ASP A N 1
ATOM 1444 C CA . ASP A 1 188 ? 4.638 43.561 4.146 1.00 33.50 188 ASP A CA 1
ATOM 1445 C C . ASP A 1 188 ? 4.292 42.085 4.336 1.00 33.50 188 ASP A C 1
ATOM 1447 O O . ASP A 1 188 ? 3.924 41.359 3.409 1.00 33.50 188 ASP A O 1
ATOM 1451 N N . GLY A 1 189 ? 4.494 41.638 5.574 1.00 40.50 189 GLY A N 1
ATOM 1452 C CA . GLY A 1 189 ? 4.310 40.271 6.021 1.00 40.50 189 GLY A CA 1
ATOM 1453 C C . GLY A 1 189 ? 2.858 39.830 5.912 1.00 40.50 189 GLY A C 1
ATOM 1454 O O . GLY A 1 189 ? 2.033 40.123 6.776 1.00 40.50 189 GLY A O 1
ATOM 1455 N N . ASN A 1 190 ? 2.583 39.028 4.890 1.00 30.98 190 ASN A N 1
ATOM 1456 C CA . ASN A 1 190 ? 1.365 38.245 4.793 1.00 30.98 190 ASN A CA 1
ATOM 1457 C C . ASN A 1 190 ? 1.467 37.082 5.798 1.00 30.98 190 ASN A C 1
ATOM 1459 O O . ASN A 1 190 ? 2.002 36.015 5.496 1.00 30.98 190 ASN A O 1
ATOM 1463 N N . ARG A 1 191 ? 1.029 37.304 7.045 1.00 32.88 191 ARG A N 1
ATOM 1464 C CA . ARG A 1 191 ? 0.841 36.222 8.022 1.00 32.88 191 ARG A CA 1
ATOM 1465 C C . ARG A 1 191 ? -0.337 35.370 7.557 1.00 32.88 191 ARG A C 1
ATOM 1467 O O . ARG A 1 191 ? -1.485 35.668 7.871 1.00 32.88 191 ARG A O 1
ATOM 1474 N N . THR A 1 192 ? -0.037 34.325 6.796 1.00 36.00 192 THR A N 1
ATOM 1475 C CA . THR A 1 192 ? -0.993 33.276 6.441 1.00 36.00 192 THR A CA 1
ATOM 1476 C C . THR A 1 192 ? -1.541 32.638 7.716 1.00 36.00 192 THR A C 1
ATOM 1478 O O . THR A 1 192 ? -0.785 32.342 8.647 1.00 36.00 192 THR A O 1
ATOM 1481 N N . ALA A 1 193 ? -2.863 32.461 7.769 1.00 31.78 193 ALA A N 1
ATOM 1482 C CA . ALA A 1 193 ? -3.540 31.736 8.839 1.00 31.78 193 ALA A CA 1
ATOM 1483 C C . ALA A 1 193 ? -2.888 30.350 9.045 1.00 31.78 193 ALA A C 1
ATOM 1485 O O . ALA A 1 193 ? -2.371 29.783 8.079 1.00 31.78 193 ALA A O 1
ATOM 1486 N N . PRO A 1 194 ? -2.867 29.805 10.277 1.00 37.09 194 PRO A N 1
ATOM 1487 C CA . PRO A 1 194 ? -2.328 28.473 10.516 1.00 37.09 194 PRO A CA 1
ATOM 1488 C C . PRO A 1 194 ? -3.061 27.456 9.639 1.00 37.09 194 PRO A C 1
ATOM 1490 O O . PRO A 1 194 ? -4.275 27.298 9.735 1.00 37.09 194 PRO A O 1
ATOM 1493 N N . GLU A 1 195 ? -2.310 26.790 8.768 1.00 33.25 195 GLU A N 1
ATOM 1494 C CA . GLU A 1 195 ? -2.818 25.738 7.896 1.00 33.25 195 GLU A CA 1
ATOM 1495 C C . GLU A 1 195 ? -3.217 24.536 8.770 1.00 33.25 195 GLU A C 1
ATOM 1497 O O . GLU A 1 195 ? -2.370 23.868 9.374 1.00 33.25 195 GLU A O 1
ATOM 1502 N N . TYR A 1 196 ? -4.520 24.287 8.908 1.00 36.50 196 TYR A N 1
ATOM 1503 C CA . TYR A 1 196 ? -5.023 23.134 9.648 1.00 36.50 196 TYR A CA 1
ATOM 1504 C C . TYR A 1 196 ? -4.805 21.871 8.812 1.00 36.50 196 TYR A C 1
ATOM 1506 O O . TYR A 1 196 ? -5.510 21.611 7.840 1.00 36.50 196 TYR A O 1
ATOM 1514 N N . ARG A 1 197 ? -3.802 21.071 9.187 1.00 50.47 197 ARG A N 1
ATOM 1515 C CA . ARG A 1 197 ? -3.505 19.796 8.528 1.00 50.47 197 ARG A CA 1
ATOM 1516 C C . ARG A 1 197 ? -4.503 18.721 8.965 1.00 50.47 197 ARG A C 1
ATOM 1518 O O . ARG A 1 197 ? -4.612 18.420 10.153 1.00 50.47 197 ARG A O 1
ATOM 1525 N N . LEU A 1 198 ? -5.172 18.100 7.993 1.00 53.56 198 LEU A N 1
ATOM 1526 C CA . LEU A 1 198 ? -5.959 16.886 8.211 1.00 53.56 198 LEU A CA 1
ATOM 1527 C C . LEU A 1 198 ? -5.058 15.741 8.684 1.00 53.56 198 LEU A C 1
ATOM 1529 O O . LEU A 1 198 ? -3.973 15.519 8.140 1.00 53.56 198 LEU A O 1
ATOM 1533 N N . LEU A 1 199 ? -5.521 15.020 9.703 1.00 55.22 199 LEU A N 1
ATOM 1534 C CA . LEU A 1 199 ? -4.823 13.859 10.242 1.00 55.22 199 LEU A CA 1
ATOM 1535 C C . LEU A 1 199 ? -4.858 12.714 9.231 1.00 55.22 199 LEU A C 1
ATOM 1537 O O . LEU A 1 199 ? -5.899 12.405 8.654 1.00 55.22 199 LEU A O 1
ATOM 1541 N N . SER A 1 200 ? -3.713 12.071 9.035 1.00 73.25 200 SER A N 1
ATOM 1542 C CA . SER A 1 200 ? -3.615 10.870 8.212 1.00 73.25 200 SER A CA 1
ATOM 1543 C C . SER A 1 200 ? -4.372 9.711 8.877 1.00 73.25 200 SER A C 1
ATOM 1545 O O . SER A 1 200 ? -4.315 9.585 10.103 1.00 73.25 200 SER A O 1
ATOM 1547 N N . PRO A 1 201 ? -4.991 8.789 8.111 1.00 72.44 201 PRO A N 1
ATOM 1548 C CA . PRO A 1 201 ? -5.512 7.527 8.646 1.00 72.44 201 PRO A CA 1
ATOM 1549 C C . PRO A 1 201 ? -4.506 6.766 9.527 1.00 72.44 201 PRO A C 1
ATOM 1551 O O . PRO A 1 201 ? -4.895 6.082 10.468 1.00 72.44 201 PRO A O 1
ATOM 1554 N N . LEU A 1 202 ? -3.204 6.945 9.273 1.00 75.62 202 LEU A N 1
ATOM 1555 C CA . LEU A 1 202 ? -2.105 6.338 10.033 1.00 75.62 202 LEU A CA 1
ATOM 1556 C C . LEU A 1 202 ? -1.846 6.987 11.407 1.00 75.62 202 LEU A C 1
ATOM 1558 O O . LEU A 1 202 ? -1.106 6.431 12.219 1.00 75.62 202 LEU A O 1
ATOM 1562 N N . GLU A 1 203 ? -2.412 8.169 11.661 1.00 78.94 203 GLU A N 1
ATOM 1563 C CA . GLU A 1 203 ? -2.303 8.919 12.923 1.00 78.94 203 GLU A CA 1
ATOM 1564 C C . GLU A 1 203 ? -3.509 8.661 13.849 1.00 78.94 203 GLU A C 1
ATOM 1566 O O . GLU A 1 203 ? -3.412 8.843 15.065 1.00 78.94 203 GLU A O 1
ATOM 1571 N N . VAL A 1 204 ? -4.634 8.187 13.298 1.00 79.62 204 VAL A N 1
ATOM 1572 C CA . VAL A 1 204 ? -5.894 7.944 14.027 1.00 79.62 204 VAL A CA 1
ATOM 1573 C C . VAL A 1 204 ? -5.736 6.968 15.204 1.00 79.62 204 VAL A C 1
ATOM 1575 O O . VAL A 1 204 ? -6.193 7.306 16.298 1.00 79.62 204 VAL A O 1
ATOM 1578 N N . PRO A 1 205 ? -5.060 5.808 15.073 1.00 80.44 205 PRO A N 1
ATOM 1579 C CA . PRO A 1 205 ? -4.940 4.850 16.178 1.00 80.44 205 PRO A CA 1
ATOM 1580 C C . PRO A 1 205 ? -4.254 5.442 17.417 1.00 80.44 205 PRO A C 1
ATOM 1582 O O . PRO A 1 205 ? -4.643 5.169 18.557 1.00 80.44 205 PRO A O 1
ATOM 1585 N N . LEU A 1 206 ? -3.254 6.303 17.197 1.00 79.75 206 LEU A N 1
ATOM 1586 C CA . LEU A 1 206 ? -2.555 7.007 18.268 1.00 79.75 206 LEU A CA 1
ATOM 1587 C C . LEU A 1 206 ? -3.505 7.947 19.006 1.00 79.75 206 LEU A C 1
ATOM 1589 O O . LEU A 1 206 ? -3.577 7.909 20.233 1.00 79.75 206 LEU A O 1
ATOM 1593 N N . LEU A 1 207 ? -4.286 8.735 18.269 1.00 82.19 207 LEU A N 1
ATOM 1594 C CA . LEU A 1 207 ? -5.249 9.669 18.849 1.00 82.19 207 LEU A CA 1
ATOM 1595 C C . LEU A 1 207 ? -6.340 8.959 19.646 1.00 82.19 207 LEU A C 1
ATOM 1597 O O . LEU A 1 207 ? -6.637 9.380 20.764 1.00 82.19 207 LEU A O 1
ATOM 1601 N N . LEU A 1 208 ? -6.881 7.851 19.133 1.00 81.06 208 LEU A N 1
ATOM 1602 C CA . LEU A 1 208 ? -7.900 7.070 19.842 1.00 81.06 208 LEU A CA 1
ATOM 1603 C C . LEU A 1 208 ? -7.387 6.547 21.194 1.00 81.06 208 LEU A C 1
ATOM 1605 O O . LEU A 1 208 ? -8.124 6.531 22.182 1.00 81.06 208 LEU A O 1
ATOM 1609 N N . CYS A 1 209 ? -6.096 6.219 21.294 1.00 79.38 209 CYS A N 1
ATOM 1610 C CA . CYS A 1 209 ? -5.474 5.821 22.561 1.00 79.38 209 CYS A CA 1
ATOM 1611 C C . CYS A 1 209 ? -5.343 6.950 23.595 1.00 79.38 209 CYS A C 1
ATOM 1613 O O . CYS A 1 209 ? -5.112 6.672 24.785 1.00 79.38 209 CYS A O 1
ATOM 1615 N N . HIS A 1 210 ? -5.497 8.201 23.163 1.00 76.88 210 HIS A N 1
ATOM 1616 C CA . HIS A 1 210 ? -5.433 9.390 24.006 1.00 76.88 210 HIS A CA 1
ATOM 1617 C C . HIS A 1 210 ? -6.808 9.929 24.423 1.00 76.88 210 HIS A C 1
ATOM 1619 O O . HIS A 1 210 ? -6.852 10.749 25.333 1.00 76.88 210 HIS A O 1
ATOM 1625 N N . VAL A 1 211 ? -7.916 9.442 23.846 1.00 79.56 211 VAL A N 1
ATOM 1626 C CA . VAL A 1 211 ? -9.272 9.921 24.183 1.00 79.56 211 VAL A CA 1
ATOM 1627 C C . VAL A 1 211 ? -9.655 9.554 25.621 1.00 79.56 211 VAL A C 1
ATOM 1629 O O . VAL A 1 211 ? -9.896 10.426 26.451 1.00 79.56 211 VAL A O 1
ATOM 1632 N N . CYS A 1 212 ? -9.705 8.259 25.943 1.00 81.75 212 CYS A N 1
ATOM 1633 C CA . CYS A 1 212 ? -9.887 7.765 27.310 1.00 81.75 212 CYS A CA 1
ATOM 1634 C C . CYS A 1 212 ? -9.428 6.301 27.427 1.00 81.75 212 CYS A C 1
ATOM 1636 O O . CYS A 1 212 ? -9.056 5.670 26.435 1.00 81.75 212 CYS A O 1
ATOM 1638 N N . SER A 1 213 ? -9.461 5.735 28.636 1.00 73.62 213 SER A N 1
ATOM 1639 C CA . SER A 1 213 ? -9.062 4.341 28.882 1.00 73.62 213 SER A CA 1
ATOM 1640 C C . SER A 1 213 ? -9.893 3.323 28.089 1.00 73.62 213 SER A C 1
ATOM 1642 O O . SER A 1 213 ? -9.327 2.363 27.577 1.00 73.62 213 SER A O 1
ATOM 1644 N N . SER A 1 214 ? -11.202 3.546 27.927 1.00 72.69 214 SER A N 1
ATOM 1645 C CA . SER A 1 214 ? -12.086 2.655 27.155 1.00 72.69 214 SER A CA 1
ATOM 1646 C C . SER A 1 214 ? -11.729 2.640 25.665 1.00 72.69 214 SER A C 1
ATOM 1648 O O . SER A 1 214 ? -11.555 1.573 25.070 1.00 72.69 214 SER A O 1
ATOM 1650 N N . TRP A 1 215 ? -11.524 3.821 25.075 1.00 80.69 215 TRP A N 1
ATOM 1651 C CA . TRP A 1 215 ? -11.086 3.947 23.685 1.00 80.69 215 TRP A CA 1
ATOM 1652 C C . TRP A 1 215 ? -9.701 3.350 23.474 1.00 80.69 215 TRP A C 1
ATOM 1654 O O . TRP A 1 215 ? -9.500 2.632 22.502 1.00 80.69 215 TRP A O 1
ATOM 1664 N N . ARG A 1 216 ? -8.768 3.546 24.412 1.00 81.88 216 ARG A N 1
ATOM 1665 C CA . ARG A 1 216 ? -7.455 2.894 24.369 1.00 81.88 216 ARG A CA 1
ATOM 1666 C C . ARG A 1 216 ? -7.576 1.374 24.342 1.00 81.88 216 ARG A C 1
ATOM 1668 O O . ARG A 1 216 ? -6.993 0.747 23.466 1.00 81.88 216 ARG A O 1
ATOM 1675 N N . THR A 1 217 ? -8.341 0.783 25.258 1.00 76.88 217 THR A N 1
ATOM 1676 C CA . THR A 1 217 ? -8.546 -0.673 25.301 1.00 76.88 217 THR A CA 1
ATOM 1677 C C . THR A 1 217 ? -9.191 -1.183 24.014 1.00 76.88 217 THR A C 1
ATOM 1679 O O . THR A 1 217 ? -8.721 -2.163 23.448 1.00 76.88 217 THR A O 1
ATOM 1682 N N . THR A 1 218 ? -10.211 -0.484 23.512 1.00 78.75 218 THR A N 1
ATOM 1683 C CA . THR A 1 218 ? -10.909 -0.841 22.267 1.00 78.75 218 THR A CA 1
ATOM 1684 C C . THR A 1 218 ? -9.977 -0.756 21.060 1.00 78.75 218 THR A C 1
ATOM 1686 O O . THR A 1 218 ? -9.900 -1.692 20.274 1.00 78.75 218 THR A O 1
ATOM 1689 N N . THR A 1 219 ? -9.203 0.324 20.950 1.00 81.69 219 THR A N 1
ATOM 1690 C CA . THR A 1 219 ? -8.229 0.524 19.866 1.00 81.69 219 THR A CA 1
ATOM 1691 C C . THR A 1 219 ? -7.161 -0.568 19.900 1.00 81.69 219 THR A C 1
ATOM 1693 O O . THR A 1 219 ? -6.861 -1.177 18.879 1.00 81.69 219 THR A O 1
ATOM 1696 N N . LEU A 1 220 ? -6.623 -0.886 21.084 1.00 79.00 220 LEU A N 1
ATOM 1697 C CA . LEU A 1 220 ? -5.647 -1.967 21.267 1.00 79.00 220 LEU A CA 1
ATOM 1698 C C . LEU A 1 220 ? -6.219 -3.357 20.942 1.00 79.00 220 LEU A C 1
ATOM 1700 O O . LEU A 1 220 ? -5.466 -4.233 20.524 1.00 79.00 220 LEU A O 1
ATOM 1704 N N . ALA A 1 221 ? -7.527 -3.560 21.108 1.00 80.44 221 ALA A N 1
ATOM 1705 C CA . ALA A 1 221 ? -8.205 -4.819 20.806 1.00 80.44 221 ALA A CA 1
ATOM 1706 C C . ALA A 1 221 ? -8.499 -5.029 19.308 1.00 80.44 221 ALA A C 1
ATOM 1708 O O . ALA A 1 221 ? -8.971 -6.104 18.943 1.00 80.44 221 ALA A O 1
ATOM 1709 N N . ILE A 1 222 ? -8.221 -4.045 18.442 1.00 82.31 222 ILE A N 1
ATOM 1710 C CA . ILE A 1 222 ? -8.460 -4.120 16.994 1.00 82.31 222 ILE A CA 1
ATOM 1711 C C . ILE A 1 222 ? -7.105 -4.138 16.260 1.00 82.31 222 ILE A C 1
ATOM 1713 O O . ILE A 1 222 ? -6.566 -3.077 15.946 1.00 82.31 222 ILE A O 1
ATOM 1717 N N . PRO A 1 223 ? -6.534 -5.321 15.945 1.00 79.31 223 PRO A N 1
ATOM 1718 C CA . PRO A 1 223 ? -5.230 -5.437 15.284 1.00 79.31 223 PRO A CA 1
ATOM 1719 C C . PRO A 1 223 ? -5.120 -4.667 13.964 1.00 79.31 223 PRO A C 1
ATOM 1721 O O . PRO A 1 223 ? -4.061 -4.121 13.675 1.00 79.31 223 PRO A O 1
ATOM 1724 N N . ALA A 1 224 ? -6.214 -4.575 13.201 1.00 79.94 224 ALA A N 1
ATOM 1725 C CA . ALA A 1 224 ? -6.249 -3.882 11.913 1.00 79.94 224 ALA A CA 1
ATOM 1726 C C . ALA A 1 224 ? -5.909 -2.383 12.021 1.00 79.94 224 ALA A C 1
ATOM 1728 O O . ALA A 1 224 ? -5.329 -1.819 11.098 1.00 79.94 224 ALA A O 1
ATOM 1729 N N . LEU A 1 225 ? -6.194 -1.741 13.164 1.00 80.25 225 LEU A N 1
ATOM 1730 C CA . LEU A 1 225 ? -5.806 -0.344 13.398 1.00 80.25 225 LEU A CA 1
ATOM 1731 C C . LEU A 1 225 ? -4.286 -0.171 13.512 1.00 80.25 225 LEU A C 1
ATOM 1733 O O . LEU A 1 225 ? -3.786 0.936 13.368 1.00 80.25 225 LEU A O 1
ATOM 1737 N N . TRP A 1 226 ? -3.545 -1.248 13.763 1.00 81.62 226 TRP A N 1
ATOM 1738 C CA . TRP A 1 226 ? -2.100 -1.225 13.983 1.00 81.62 226 TRP A CA 1
ATOM 1739 C C . TRP A 1 226 ? -1.307 -1.805 12.813 1.00 81.62 226 TRP A C 1
ATOM 1741 O O . TRP A 1 226 ? -0.081 -1.883 12.882 1.00 81.62 226 TRP A O 1
ATOM 1751 N N . ASP A 1 227 ? -1.970 -2.197 11.723 1.00 84.81 227 ASP A N 1
ATOM 1752 C CA . ASP A 1 227 ? -1.275 -2.708 10.542 1.00 84.81 227 ASP A CA 1
ATOM 1753 C C . ASP A 1 227 ? -0.317 -1.658 9.958 1.00 84.81 227 ASP A C 1
ATOM 1755 O O . ASP A 1 227 ? 0.744 -2.020 9.449 1.00 84.81 227 ASP A O 1
ATOM 1759 N N . SER A 1 228 ? -0.632 -0.365 10.105 1.00 83.62 228 SER A N 1
ATOM 1760 C CA . SER A 1 228 ? 0.262 0.732 9.744 1.00 83.62 228 SER A CA 1
ATOM 1761 C C . SER A 1 228 ? 0.127 1.922 10.687 1.00 83.62 228 SER A C 1
ATOM 1763 O O . SER A 1 228 ? -0.970 2.348 11.036 1.00 83.62 228 SER A O 1
ATOM 1765 N N . VAL A 1 229 ? 1.271 2.478 11.068 1.00 84.81 229 VAL A N 1
ATOM 1766 C CA . VAL A 1 229 ? 1.390 3.538 12.065 1.00 84.81 229 VAL A CA 1
ATOM 1767 C C . VAL A 1 229 ? 2.310 4.632 11.548 1.00 84.81 229 VAL A C 1
ATOM 1769 O O . VAL A 1 229 ? 3.426 4.345 11.115 1.00 84.81 229 VAL A O 1
ATOM 1772 N N . TYR A 1 230 ? 1.892 5.891 11.673 1.00 84.00 230 TYR A N 1
ATOM 1773 C CA . TYR A 1 230 ? 2.741 7.046 11.380 1.00 84.00 230 TYR A CA 1
ATOM 1774 C C . TYR A 1 230 ? 3.177 7.764 12.662 1.00 84.00 230 TYR A C 1
ATOM 1776 O O . TYR A 1 230 ? 2.359 8.115 13.510 1.00 84.00 230 TYR A O 1
ATOM 1784 N N . LEU A 1 231 ? 4.483 8.002 12.793 1.00 81.19 231 LEU A N 1
ATOM 1785 C CA . LEU A 1 231 ? 5.106 8.712 13.905 1.00 81.19 231 LEU A CA 1
ATOM 1786 C C . LEU A 1 231 ? 5.676 10.055 13.424 1.00 81.19 231 LEU A C 1
ATOM 1788 O O . LEU A 1 231 ? 6.822 10.122 12.951 1.00 81.19 231 LEU A O 1
ATOM 1792 N N . PRO A 1 232 ? 4.931 11.161 13.593 1.00 76.19 232 PRO A N 1
ATOM 1793 C CA . PRO A 1 232 ? 5.486 12.492 13.415 1.00 76.19 232 PRO A CA 1
ATOM 1794 C C . PRO A 1 232 ? 6.410 12.818 14.598 1.00 76.19 232 PRO A C 1
ATOM 1796 O O . PRO A 1 232 ? 6.002 13.409 15.598 1.00 76.19 232 PRO A O 1
ATOM 1799 N N . ILE A 1 233 ? 7.680 12.421 14.500 1.00 72.56 233 ILE A N 1
ATOM 1800 C CA . ILE A 1 233 ? 8.727 12.893 15.414 1.00 72.56 233 ILE A CA 1
ATOM 1801 C C . ILE A 1 233 ? 9.264 14.204 14.842 1.00 72.56 233 ILE A C 1
ATOM 1803 O O . ILE A 1 233 ? 9.942 14.211 13.813 1.00 72.56 233 ILE A O 1
ATOM 1807 N N . THR A 1 234 ? 8.928 15.327 15.472 1.00 61.56 234 THR A N 1
ATOM 1808 C CA . THR A 1 234 ? 9.392 16.664 15.078 1.00 61.56 234 THR A CA 1
ATOM 1809 C C . THR A 1 234 ? 10.170 17.298 16.219 1.00 61.56 234 THR A C 1
ATOM 1811 O O . THR A 1 234 ? 9.630 17.553 17.295 1.00 61.56 234 THR A O 1
ATOM 1814 N N . TYR A 1 235 ? 11.439 17.610 15.969 1.00 57.19 235 TYR A N 1
ATOM 1815 C CA . TYR A 1 235 ? 12.263 18.379 16.895 1.00 57.19 235 TYR A CA 1
ATOM 1816 C C . TYR A 1 235 ? 11.885 19.849 16.776 1.00 57.19 235 TYR A C 1
ATOM 1818 O O . TYR A 1 235 ? 12.254 20.506 15.803 1.00 57.19 235 TYR A O 1
ATOM 1826 N N . VAL A 1 236 ? 11.177 20.384 17.765 1.00 44.69 236 VAL A N 1
ATOM 1827 C CA . VAL A 1 236 ? 11.068 21.837 17.907 1.00 44.69 236 VAL A CA 1
ATOM 1828 C C . VAL A 1 236 ? 12.203 22.293 18.811 1.00 44.69 236 VAL A C 1
ATOM 1830 O O . VAL A 1 236 ? 12.266 21.951 19.994 1.00 44.69 236 VAL A O 1
ATOM 1833 N N . VAL A 1 237 ? 13.120 23.079 18.246 1.00 42.34 237 VAL A N 1
ATOM 1834 C CA . VAL A 1 237 ? 14.106 23.818 19.034 1.00 42.34 237 VAL A CA 1
ATOM 1835 C C . VAL A 1 237 ? 13.345 24.910 19.777 1.00 42.34 237 VAL A C 1
ATOM 1837 O O . VAL A 1 237 ? 13.045 25.963 19.224 1.00 42.34 237 VAL A O 1
ATOM 1840 N N . MET A 1 238 ? 12.979 24.640 21.028 1.00 34.62 238 MET A N 1
ATOM 1841 C CA . MET A 1 238 ? 12.413 25.663 21.901 1.00 34.62 238 MET A CA 1
ATOM 1842 C C . MET A 1 238 ? 13.474 26.752 22.131 1.00 34.62 238 MET A C 1
ATOM 1844 O O . MET A 1 238 ? 14.572 26.407 22.589 1.00 34.62 238 MET A O 1
ATOM 1848 N N . PRO A 1 239 ? 13.185 28.039 21.858 1.00 35.84 239 PRO A N 1
ATOM 1849 C CA . PRO A 1 239 ? 14.106 29.117 22.192 1.00 35.84 239 PRO A CA 1
ATOM 1850 C C . PRO A 1 239 ? 14.403 29.073 23.693 1.00 35.84 239 PRO A C 1
ATOM 1852 O O . PRO A 1 239 ? 13.501 28.898 24.519 1.00 35.84 239 PRO A O 1
ATOM 1855 N N . GLN A 1 240 ? 15.681 29.172 24.062 1.00 41.22 240 GLN A N 1
ATOM 1856 C CA . GLN A 1 240 ? 16.029 29.272 25.474 1.00 41.22 240 GLN A CA 1
ATOM 1857 C C . GLN A 1 240 ? 15.414 30.553 26.052 1.00 41.22 240 GLN A C 1
ATOM 1859 O O . GLN A 1 240 ? 15.439 31.590 25.385 1.00 41.22 240 GLN A O 1
ATOM 1864 N N . PRO A 1 241 ? 14.882 30.521 27.287 1.00 38.78 241 PRO A N 1
ATOM 1865 C CA . PRO A 1 241 ? 14.551 31.755 27.977 1.00 38.78 241 PRO A CA 1
ATOM 1866 C C . PRO A 1 241 ? 15.824 32.599 28.060 1.00 38.78 241 PRO A C 1
ATOM 1868 O O . PRO A 1 241 ? 16.856 32.111 28.530 1.00 38.78 241 PRO A O 1
ATOM 1871 N N . LEU A 1 242 ? 15.752 33.840 27.569 1.00 32.81 242 LEU A N 1
ATOM 1872 C CA . LEU A 1 242 ? 16.841 34.810 27.641 1.00 32.81 242 LEU A CA 1
ATOM 1873 C C . LEU A 1 242 ? 17.344 34.854 29.086 1.00 32.81 242 LEU A C 1
ATOM 1875 O O . LEU A 1 242 ? 16.648 35.324 29.988 1.00 32.81 242 LEU A O 1
ATOM 1879 N N . ARG A 1 243 ? 18.547 34.323 29.325 1.00 37.16 243 ARG A N 1
ATOM 1880 C CA . ARG A 1 243 ? 19.220 34.505 30.608 1.00 37.16 243 ARG A CA 1
ATOM 1881 C C . ARG A 1 243 ? 19.468 35.999 30.748 1.00 37.16 243 ARG A C 1
ATOM 1883 O O . ARG A 1 243 ? 20.266 36.560 30.004 1.00 37.16 243 ARG A O 1
ATOM 1890 N N . ALA A 1 244 ? 18.781 36.635 31.693 1.00 38.16 244 ALA A N 1
ATOM 1891 C CA . ALA A 1 244 ? 19.111 37.987 32.104 1.00 38.16 244 ALA A CA 1
ATOM 1892 C C . ALA A 1 244 ? 20.597 38.009 32.487 1.00 38.16 244 ALA A C 1
ATOM 1894 O O . ALA A 1 244 ? 21.018 37.300 33.406 1.00 38.16 244 ALA A O 1
ATOM 1895 N N . ASN A 1 245 ? 21.383 38.785 31.741 1.00 33.84 245 ASN A N 1
ATOM 1896 C CA . ASN A 1 245 ? 22.781 39.052 32.035 1.00 33.84 245 ASN A CA 1
ATOM 1897 C C . ASN A 1 245 ? 22.881 39.550 33.481 1.00 33.84 245 ASN A C 1
ATOM 1899 O O . ASN A 1 245 ? 22.521 40.686 33.786 1.00 33.84 245 ASN A O 1
ATOM 1903 N N . ARG A 1 246 ? 23.373 38.703 34.393 1.00 39.56 246 ARG A N 1
ATOM 1904 C CA . ARG A 1 246 ? 23.866 39.169 35.690 1.00 39.56 246 ARG A CA 1
ATOM 1905 C C . ARG A 1 246 ? 25.171 39.906 35.426 1.00 39.56 246 ARG A C 1
ATOM 1907 O O . ARG A 1 246 ? 26.242 39.311 35.465 1.00 39.56 246 ARG A O 1
ATOM 1914 N N . GLY A 1 247 ? 25.059 41.203 35.157 1.00 35.06 247 GLY A N 1
ATOM 1915 C CA . GLY A 1 247 ? 26.176 42.125 35.273 1.00 35.06 247 GLY A CA 1
ATOM 1916 C C . GLY A 1 247 ? 26.698 42.085 36.706 1.00 35.06 247 GLY A C 1
ATOM 1917 O O . GLY A 1 247 ? 26.044 42.534 37.644 1.00 35.06 247 GLY A O 1
ATOM 1918 N N . THR A 1 248 ? 27.869 41.488 36.885 1.00 46.09 248 THR A N 1
ATOM 1919 C CA . THR A 1 248 ? 28.658 41.577 38.107 1.00 46.09 248 THR A CA 1
ATOM 1920 C C . THR A 1 248 ? 29.384 42.918 38.134 1.00 46.09 248 THR A C 1
ATOM 1922 O O . THR A 1 248 ? 30.492 43.015 37.619 1.00 46.09 248 THR A O 1
ATOM 1925 N N . SER A 1 249 ? 28.796 43.941 38.753 1.00 41.59 249 SER A N 1
ATOM 1926 C CA . SER A 1 249 ? 29.544 45.006 39.440 1.00 41.59 249 SER A CA 1
ATOM 1927 C C . SER A 1 249 ? 28.598 45.912 40.235 1.00 41.59 249 SER A C 1
ATOM 1929 O O . SER A 1 249 ? 27.585 46.381 39.732 1.00 41.59 249 SER A O 1
ATOM 1931 N N . GLY A 1 250 ? 28.945 46.170 41.500 1.00 39.53 250 GLY A N 1
ATOM 1932 C CA . GLY A 1 250 ? 28.453 47.352 42.215 1.00 39.53 250 GLY A CA 1
ATOM 1933 C C . GLY A 1 250 ? 27.293 47.178 43.198 1.00 39.53 250 GLY A C 1
ATOM 1934 O O . GLY A 1 250 ? 26.347 47.945 43.133 1.00 39.53 250 GLY A O 1
ATOM 1935 N N . PHE A 1 251 ? 27.381 46.274 44.179 1.00 32.22 251 PHE A N 1
ATOM 1936 C CA . PHE A 1 251 ? 26.602 46.415 45.425 1.00 32.22 251 PHE A CA 1
ATOM 1937 C C . PHE A 1 251 ? 27.456 46.053 46.650 1.00 32.22 251 PHE A C 1
ATOM 1939 O O . PHE A 1 251 ? 27.345 44.992 47.258 1.00 32.22 251 PHE A O 1
ATOM 1946 N N . LYS A 1 252 ? 28.357 46.976 47.003 1.00 40.06 252 LYS A N 1
ATOM 1947 C CA . LYS A 1 252 ? 28.987 47.086 48.326 1.00 40.06 252 LYS A CA 1
AT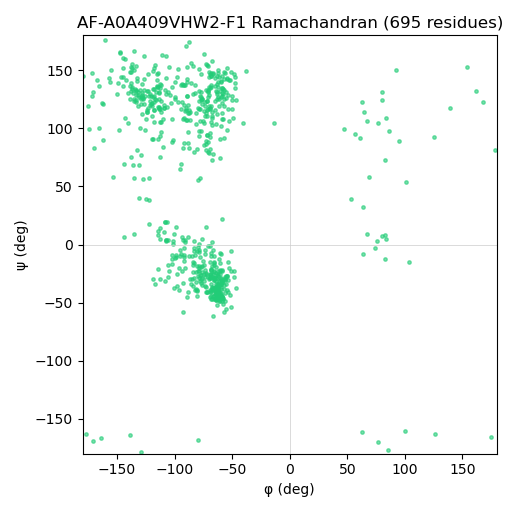OM 1948 C C . LYS A 1 252 ? 28.843 48.530 48.808 1.00 40.06 252 LYS A C 1
ATOM 1950 O O . LYS A 1 252 ? 29.797 49.295 48.748 1.00 40.06 252 LYS A O 1
ATOM 1955 N N . LYS A 1 253 ? 27.657 48.910 49.283 1.00 38.41 253 LYS A N 1
ATOM 1956 C CA . LYS A 1 253 ? 27.489 49.914 50.347 1.00 38.41 253 LYS A CA 1
ATOM 1957 C C . LYS A 1 253 ? 26.031 49.962 50.791 1.00 38.41 253 LYS A C 1
ATOM 1959 O O . LYS A 1 253 ? 25.150 49.777 49.968 1.00 38.41 253 LYS A O 1
ATOM 1964 N N . LEU A 1 254 ? 25.839 50.257 52.075 1.00 32.03 254 LEU A N 1
ATOM 1965 C CA . LEU A 1 254 ? 24.569 50.439 52.791 1.00 32.03 254 LEU A CA 1
ATOM 1966 C C . LEU A 1 254 ? 23.890 49.149 53.260 1.00 32.03 254 LEU A C 1
ATOM 1968 O O . LEU A 1 254 ? 22.835 48.735 52.795 1.00 32.03 254 LEU A O 1
ATOM 1972 N N . ARG A 1 255 ? 24.502 48.564 54.293 1.00 33.72 255 ARG A N 1
ATOM 1973 C CA . ARG A 1 255 ? 23.785 47.811 55.319 1.00 33.72 255 ARG A CA 1
ATOM 1974 C C . ARG A 1 255 ? 24.023 48.515 56.655 1.00 33.72 255 ARG A C 1
ATOM 1976 O O . ARG A 1 255 ? 25.009 48.228 57.322 1.00 33.72 255 ARG A O 1
ATOM 1983 N N . SER A 1 256 ? 23.147 49.446 57.012 1.00 35.06 256 SER A N 1
ATOM 1984 C CA . SER A 1 256 ? 22.946 49.873 58.398 1.00 35.06 256 SER A CA 1
ATOM 1985 C C . SER A 1 256 ? 21.622 50.628 58.519 1.00 35.06 256 SER A C 1
ATOM 1987 O O . SER A 1 256 ? 21.447 51.663 57.886 1.00 35.06 256 SER A O 1
ATOM 1989 N N . GLU A 1 257 ? 20.766 50.094 59.391 1.00 31.67 257 GLU A N 1
ATOM 1990 C CA . GLU A 1 257 ? 19.699 50.780 60.133 1.00 31.67 257 GLU A CA 1
ATOM 1991 C C . GLU A 1 257 ? 18.276 50.839 59.552 1.00 31.67 257 GLU A C 1
ATOM 1993 O O . GLU A 1 257 ? 18.039 50.842 58.352 1.00 31.67 257 GLU A O 1
ATOM 1998 N N . ALA A 1 258 ? 17.348 50.886 60.515 1.00 31.41 258 ALA A N 1
ATOM 1999 C CA . ALA A 1 258 ? 15.890 50.995 60.460 1.00 31.41 258 ALA A CA 1
ATOM 2000 C C . ALA A 1 258 ? 15.062 49.700 60.308 1.00 31.41 258 ALA A C 1
ATOM 2002 O O . ALA A 1 258 ? 14.797 49.165 59.237 1.00 31.41 258 ALA A O 1
ATOM 2003 N N . ARG A 1 259 ? 14.604 49.255 61.485 1.00 35.97 259 ARG A N 1
ATOM 2004 C CA . ARG A 1 259 ? 13.441 48.403 61.751 1.00 35.97 259 ARG A CA 1
ATOM 2005 C C . ARG A 1 259 ? 12.158 49.035 61.193 1.00 35.97 259 ARG A C 1
ATOM 2007 O O . ARG A 1 259 ? 11.983 50.239 61.338 1.00 35.97 259 ARG A O 1
ATOM 2014 N N . GLY A 1 260 ? 11.210 48.199 60.768 1.00 32.34 260 GLY A N 1
ATOM 2015 C CA . GLY A 1 260 ? 9.785 48.545 60.779 1.00 32.34 260 GLY A CA 1
ATOM 2016 C C . GLY A 1 260 ? 9.003 48.104 59.546 1.00 32.34 260 GLY A C 1
ATOM 2017 O O . GLY A 1 260 ? 9.249 48.613 58.467 1.00 32.34 260 GLY A O 1
ATOM 2018 N N . GLY A 1 261 ? 8.018 47.225 59.761 1.00 32.44 261 GLY A N 1
ATOM 2019 C CA . GLY A 1 261 ? 6.713 47.308 59.096 1.00 32.44 261 GLY A CA 1
ATOM 2020 C C . GLY A 1 261 ? 6.564 46.789 57.660 1.00 32.44 261 GLY A C 1
ATOM 2021 O O . GLY A 1 261 ? 7.286 47.170 56.758 1.00 32.44 261 GLY A O 1
ATOM 2022 N N . GLU A 1 262 ? 5.510 45.988 57.493 1.00 27.25 262 GLU A N 1
ATOM 2023 C CA . GLU A 1 262 ? 4.771 45.690 56.257 1.00 27.25 262 GLU A CA 1
ATOM 2024 C C . GLU A 1 262 ? 5.378 44.716 55.230 1.00 27.25 262 GLU A C 1
ATOM 2026 O O . GLU A 1 262 ? 6.239 45.012 54.406 1.00 27.25 262 GLU A O 1
ATOM 2031 N N . ARG A 1 263 ? 4.803 43.504 55.238 1.00 31.69 263 ARG A N 1
ATOM 2032 C CA . ARG A 1 263 ? 4.836 42.569 54.113 1.00 31.69 263 ARG A CA 1
ATOM 2033 C C . ARG A 1 263 ? 3.929 43.100 53.002 1.00 31.69 263 ARG A C 1
ATOM 2035 O O . ARG A 1 263 ? 2.712 43.019 53.121 1.00 31.69 263 ARG A O 1
ATOM 2042 N N . VAL A 1 264 ? 4.529 43.522 51.896 1.00 27.44 264 VAL A N 1
ATOM 2043 C CA . VAL A 1 264 ? 3.858 43.676 50.601 1.00 27.44 264 VAL A CA 1
ATOM 2044 C C . VAL A 1 264 ? 4.542 42.727 49.608 1.00 27.44 264 VAL A C 1
ATOM 2046 O O . VAL A 1 264 ? 5.730 42.908 49.338 1.00 27.44 264 VAL A O 1
ATOM 2049 N N . PRO A 1 265 ? 3.866 41.697 49.061 1.00 28.62 265 PRO A N 1
ATOM 2050 C CA . PRO A 1 265 ? 4.425 40.893 47.982 1.00 28.62 265 PRO A CA 1
ATOM 2051 C C . PRO A 1 265 ? 3.984 41.479 46.634 1.00 28.62 265 PRO A C 1
ATOM 2053 O O . PRO A 1 265 ? 2.830 41.337 46.237 1.00 28.62 265 PRO A O 1
ATOM 2056 N N . VAL A 1 266 ? 4.906 42.115 45.905 1.00 27.34 266 VAL A N 1
ATOM 2057 C CA . VAL A 1 266 ? 4.699 42.496 44.498 1.00 27.34 266 VAL A CA 1
ATOM 2058 C C . VAL A 1 266 ? 5.612 41.670 43.590 1.00 27.34 266 VAL A C 1
ATOM 2060 O O . VAL A 1 266 ? 6.832 41.780 43.615 1.00 27.34 266 VAL A O 1
ATOM 2063 N N . MET A 1 267 ? 4.924 40.853 42.788 1.00 27.72 267 MET A N 1
ATOM 2064 C CA . MET A 1 267 ? 5.208 40.391 41.424 1.00 27.72 267 MET A CA 1
ATOM 2065 C C . MET A 1 267 ? 6.481 39.584 41.123 1.00 27.72 267 MET A C 1
ATOM 2067 O O . MET A 1 267 ? 7.474 40.092 40.617 1.00 27.72 267 MET A O 1
ATOM 2071 N N . ALA A 1 268 ? 6.317 38.261 41.200 1.00 28.42 268 ALA A N 1
ATOM 2072 C CA . ALA A 1 268 ? 7.038 37.281 40.384 1.00 28.42 268 ALA A CA 1
ATOM 2073 C C . ALA A 1 268 ? 6.062 36.385 39.579 1.00 28.42 268 ALA A C 1
ATOM 2075 O O . ALA A 1 268 ? 6.298 35.196 39.437 1.00 28.42 268 ALA A O 1
ATOM 2076 N N . ASN A 1 269 ? 4.955 36.945 39.059 1.00 31.05 269 ASN A N 1
ATOM 2077 C CA . ASN A 1 269 ? 3.872 36.179 38.401 1.00 31.05 269 ASN A CA 1
ATOM 2078 C C . ASN A 1 269 ? 3.564 36.587 36.941 1.00 31.05 269 ASN A C 1
ATOM 2080 O O . ASN A 1 269 ? 2.497 36.260 36.423 1.00 31.05 269 ASN A O 1
ATOM 2084 N N . SER A 1 270 ? 4.454 37.307 36.248 1.00 34.62 270 SER A N 1
ATOM 2085 C CA . SER A 1 270 ? 4.125 37.873 34.921 1.00 34.62 270 SER A CA 1
ATOM 2086 C C . SER A 1 270 ? 4.699 37.130 33.705 1.00 34.62 270 SER A C 1
ATOM 2088 O O . SER A 1 270 ? 4.317 37.457 32.583 1.00 34.62 270 SER A O 1
ATOM 2090 N N . LEU A 1 271 ? 5.588 36.148 33.872 1.00 28.66 271 LEU A N 1
ATOM 2091 C CA . LEU A 1 271 ? 6.242 35.477 32.731 1.00 28.66 271 LEU A CA 1
ATOM 2092 C C . LEU A 1 271 ? 5.881 33.995 32.583 1.00 28.66 271 LEU A C 1
ATOM 2094 O O . LEU A 1 271 ? 5.903 33.484 31.470 1.00 28.66 271 LEU A O 1
ATOM 2098 N N . GLU A 1 272 ? 5.417 33.351 33.653 1.00 36.00 272 GLU A N 1
ATOM 2099 C CA . GLU A 1 272 ? 4.830 32.004 33.606 1.00 36.00 272 GLU A CA 1
ATOM 2100 C C . GLU A 1 272 ? 3.392 32.025 33.046 1.00 36.00 272 GLU A C 1
ATOM 2102 O O . GLU A 1 272 ? 2.937 31.070 32.421 1.00 36.00 272 GLU A O 1
ATOM 2107 N N . LYS A 1 273 ? 2.703 33.174 33.143 1.00 35.66 273 LYS A N 1
ATOM 2108 C CA . LYS A 1 273 ? 1.340 33.359 32.624 1.00 35.66 273 LYS A CA 1
ATOM 2109 C C . LYS A 1 273 ? 1.226 33.283 31.101 1.00 35.66 273 LYS A C 1
ATOM 2111 O O . LYS A 1 273 ? 0.179 32.878 30.625 1.00 35.66 273 LYS A O 1
ATOM 2116 N N . ARG A 1 274 ? 2.252 33.631 30.314 1.00 33.59 274 ARG A N 1
ATOM 2117 C CA . ARG A 1 274 ? 2.109 33.695 28.841 1.00 33.59 274 ARG A CA 1
ATOM 2118 C C . ARG A 1 274 ? 2.218 32.341 28.136 1.00 33.59 274 ARG A C 1
ATOM 2120 O O . ARG A 1 274 ? 1.539 32.136 27.138 1.00 33.59 274 ARG A O 1
ATOM 2127 N N . SER A 1 275 ? 3.010 31.405 28.659 1.00 34.44 275 SER A N 1
ATOM 2128 C CA . SER A 1 275 ? 3.035 30.019 28.165 1.00 34.44 275 SER A CA 1
ATOM 2129 C C . SER A 1 275 ? 1.833 29.215 28.660 1.00 34.44 275 SER A C 1
ATOM 2131 O O . SER A 1 275 ? 1.320 28.378 27.926 1.00 34.44 275 SER A O 1
ATOM 2133 N N . VAL A 1 276 ? 1.349 29.515 29.870 1.00 37.19 276 VAL A N 1
ATOM 2134 C CA . VAL A 1 276 ? 0.129 28.924 30.437 1.00 37.19 276 VAL A CA 1
ATOM 2135 C C . VAL A 1 276 ? -1.120 29.419 29.692 1.00 37.19 276 VAL A C 1
ATOM 2137 O O . VAL A 1 276 ? -1.945 28.604 29.311 1.00 37.19 276 VAL A O 1
ATOM 2140 N N . GLN A 1 277 ? -1.208 30.704 29.332 1.00 33.91 277 GLN A N 1
ATOM 2141 C CA . GLN A 1 277 ? -2.368 31.271 28.623 1.00 33.91 277 GLN A CA 1
ATOM 2142 C C . GLN A 1 277 ? -2.578 30.733 27.199 1.00 33.91 277 GLN A C 1
ATOM 2144 O O . GLN A 1 277 ? -3.713 30.680 26.738 1.00 33.91 277 GLN A O 1
ATOM 2149 N N . MET A 1 278 ? -1.520 30.322 26.493 1.00 30.62 278 MET A N 1
ATOM 2150 C CA . MET A 1 278 ? -1.653 29.762 25.139 1.00 30.62 278 MET A CA 1
ATOM 2151 C C . MET A 1 278 ? -2.117 28.295 25.164 1.00 30.62 278 MET A C 1
ATOM 2153 O O . MET A 1 278 ? -2.811 27.851 24.253 1.00 30.62 278 MET A O 1
ATOM 2157 N N . VAL A 1 279 ? -1.772 27.569 26.234 1.00 34.62 279 VAL A N 1
ATOM 2158 C CA . VAL A 1 279 ? -2.197 26.185 26.499 1.00 34.62 279 VAL A CA 1
ATOM 2159 C C . VAL A 1 279 ? -3.611 26.156 27.091 1.00 34.62 279 VAL A C 1
ATOM 2161 O O . VAL A 1 279 ? -4.458 25.424 26.588 1.00 34.62 279 VAL A O 1
ATOM 2164 N N . GLU A 1 280 ? -3.914 27.034 28.051 1.00 37.59 280 GLU A N 1
ATOM 2165 C CA . GLU A 1 280 ? -5.260 27.215 28.613 1.00 37.59 280 GLU A CA 1
ATOM 2166 C C . GLU A 1 280 ? -6.270 27.682 27.553 1.00 37.59 280 GLU A C 1
ATOM 2168 O O . GLU A 1 280 ? -7.426 27.272 27.592 1.00 37.59 280 GLU A O 1
ATOM 2173 N N . TRP A 1 281 ? -5.863 28.499 26.569 1.00 36.94 281 TRP A N 1
ATOM 2174 C CA . TRP A 1 281 ? -6.737 28.914 25.461 1.00 36.94 281 TRP A CA 1
ATOM 2175 C C . TRP A 1 281 ? -7.115 27.743 24.538 1.00 36.94 281 TRP A C 1
ATOM 2177 O O . TRP A 1 281 ? -8.264 27.646 24.096 1.00 36.94 281 TRP A O 1
ATOM 2187 N N . TRP A 1 282 ? -6.182 26.817 24.294 1.00 33.00 282 TRP A N 1
ATOM 2188 C CA . TRP A 1 282 ? -6.435 25.611 23.499 1.00 33.00 282 TRP A CA 1
ATOM 2189 C C . TRP A 1 282 ? -7.321 24.610 24.265 1.00 33.00 282 TRP A C 1
ATOM 2191 O O . TRP A 1 282 ? -8.290 24.092 23.706 1.00 33.00 282 TRP A O 1
ATOM 2201 N N . GLU A 1 283 ? -7.077 24.432 25.571 1.00 34.97 283 GLU A N 1
ATOM 2202 C CA . GLU A 1 283 ? -7.932 23.652 26.482 1.00 34.97 283 GLU A CA 1
ATOM 2203 C C . GLU A 1 283 ? -9.360 24.215 26.561 1.00 34.97 283 GLU A C 1
ATOM 2205 O O . GLU A 1 283 ? -10.331 23.466 26.434 1.00 34.97 283 GLU A O 1
ATOM 2210 N N . HIS A 1 284 ? -9.520 25.536 26.699 1.00 36.94 284 HIS A N 1
ATOM 2211 C CA . HIS A 1 284 ? -10.835 26.174 26.799 1.00 36.94 284 HIS A CA 1
ATOM 2212 C C . HIS A 1 284 ? -11.650 26.124 25.502 1.00 36.94 284 HIS A C 1
ATOM 2214 O O . HIS A 1 284 ? -12.879 26.177 25.567 1.00 36.94 284 HIS A O 1
ATOM 2220 N N . THR A 1 285 ? -11.001 26.027 24.342 1.00 38.41 285 THR A N 1
ATOM 2221 C CA . THR A 1 285 ? -11.688 26.025 23.041 1.00 38.41 285 THR A CA 1
ATOM 2222 C C . THR A 1 285 ? -12.083 24.606 22.628 1.00 38.41 285 THR A C 1
ATOM 2224 O O . THR A 1 285 ? -13.215 24.390 22.198 1.00 38.41 285 THR A O 1
ATOM 2227 N N . PHE A 1 286 ? -11.213 23.615 22.859 1.00 33.94 286 PHE A N 1
ATOM 2228 C CA . PHE A 1 286 ? -11.476 22.220 22.488 1.00 33.94 286 PHE A CA 1
ATOM 2229 C C . PHE A 1 286 ? -12.373 21.488 23.506 1.00 33.94 286 PHE A C 1
ATOM 2231 O O . PHE A 1 286 ? -13.286 20.758 23.119 1.00 33.94 286 PHE A O 1
ATOM 2238 N N . LEU A 1 287 ? -12.195 21.717 24.817 1.00 36.75 287 LEU A N 1
ATOM 2239 C CA . LEU A 1 287 ? -12.973 21.005 25.845 1.00 36.75 287 LEU A CA 1
ATOM 2240 C C . LEU A 1 287 ? -14.351 21.623 26.106 1.00 36.75 287 LEU A C 1
ATOM 2242 O O . LEU A 1 287 ? -15.285 20.898 26.448 1.00 36.75 287 LEU A O 1
ATOM 2246 N N . ARG A 1 288 ? -14.542 22.935 25.913 1.00 34.91 288 ARG A N 1
ATOM 2247 C CA . ARG A 1 288 ? -15.820 23.604 26.235 1.00 34.91 288 ARG A CA 1
ATOM 2248 C C . ARG A 1 288 ? -16.907 23.384 25.175 1.00 34.91 288 ARG A C 1
ATOM 2250 O O . ARG A 1 288 ? -18.089 23.447 25.508 1.00 34.91 288 ARG A O 1
ATOM 2257 N N . HIS A 1 289 ? -16.530 23.064 23.933 1.00 36.97 289 HIS A N 1
ATOM 2258 C CA . HIS A 1 289 ? -17.480 22.645 22.890 1.00 36.97 289 HIS A CA 1
ATOM 2259 C C . HIS A 1 289 ? -17.957 21.193 23.057 1.00 36.97 289 HIS A C 1
ATOM 2261 O O . HIS A 1 289 ? -19.089 20.888 22.697 1.00 36.97 289 HIS A O 1
ATOM 2267 N N . LEU A 1 290 ? -17.160 20.325 23.691 1.00 31.33 290 LEU A N 1
ATOM 2268 C CA . LEU A 1 290 ? -17.531 18.930 23.971 1.00 31.33 290 LEU A CA 1
ATOM 2269 C C . LEU A 1 290 ? -18.225 18.722 25.330 1.00 31.33 290 LEU A C 1
ATOM 2271 O O . LEU A 1 290 ? -18.935 17.736 25.502 1.00 31.33 290 LEU A O 1
ATOM 2275 N N . THR A 1 291 ? -18.079 19.643 26.291 1.00 33.25 291 THR A N 1
ATOM 2276 C CA . THR A 1 291 ? -18.586 19.450 27.670 1.00 33.25 291 THR A CA 1
ATOM 2277 C C . THR A 1 291 ? -19.815 20.283 28.051 1.00 33.25 291 THR A C 1
ATOM 2279 O O . THR A 1 291 ? -20.305 20.159 29.171 1.00 33.25 291 THR A O 1
ATOM 2282 N N . SER A 1 292 ? -20.413 21.066 27.145 1.00 28.50 292 SER A N 1
ATOM 2283 C CA . SER A 1 292 ? -21.599 21.878 27.486 1.00 28.50 292 SER A CA 1
ATOM 2284 C C . SER A 1 292 ? -22.927 21.103 27.597 1.00 28.50 292 SER A C 1
ATOM 2286 O O . SER A 1 292 ? -23.963 21.722 27.844 1.00 28.50 292 SER A O 1
ATOM 2288 N N . LYS A 1 293 ? -22.936 19.763 27.481 1.00 29.91 293 LYS A N 1
ATOM 2289 C CA . LYS A 1 293 ? -24.165 18.953 27.637 1.00 29.91 293 LYS A CA 1
ATOM 2290 C C . LYS A 1 293 ? -24.090 17.680 28.487 1.00 29.91 293 LYS A C 1
ATOM 2292 O O . LYS A 1 293 ? -25.087 16.967 28.530 1.00 29.91 293 LYS A O 1
ATOM 2297 N N . LEU A 1 294 ? -23.009 17.396 29.216 1.00 25.88 294 LEU A N 1
ATOM 2298 C CA . LEU A 1 294 ? -22.949 16.198 30.072 1.00 25.88 294 LEU A CA 1
ATOM 2299 C C . LEU A 1 294 ? -22.238 16.475 31.412 1.00 25.88 294 LEU A C 1
ATOM 2301 O O . LEU A 1 294 ? -21.019 16.559 31.487 1.00 25.88 294 LEU A O 1
ATOM 2305 N N . PHE A 1 295 ? -23.036 16.585 32.472 1.00 28.75 295 PHE A N 1
ATOM 2306 C CA . PHE A 1 295 ? -22.690 16.438 33.897 1.00 28.75 295 PHE A CA 1
ATOM 2307 C C . PHE A 1 295 ? -23.459 15.171 34.364 1.00 28.75 295 PHE A C 1
ATOM 2309 O O . PHE A 1 295 ? -24.522 14.907 33.811 1.00 28.75 295 PHE A O 1
ATOM 2316 N N . ILE A 1 296 ? -23.068 14.292 35.298 1.00 27.73 296 ILE A N 1
ATOM 2317 C CA . ILE A 1 296 ? -22.241 14.321 36.518 1.00 27.73 296 ILE A CA 1
ATOM 2318 C C . ILE A 1 296 ? -21.730 12.878 36.743 1.00 27.73 296 ILE A C 1
ATOM 2320 O O . ILE A 1 296 ? -22.529 11.961 36.606 1.00 27.73 296 ILE A O 1
ATOM 2324 N N . PHE A 1 297 ? -20.476 12.661 37.161 1.00 25.33 297 PHE A N 1
ATOM 2325 C CA . PHE A 1 297 ? -20.150 11.727 38.259 1.00 25.33 297 PHE A CA 1
ATOM 2326 C C . PHE A 1 297 ? -18.744 12.003 38.803 1.00 25.33 297 PHE A C 1
ATOM 2328 O O . PHE A 1 297 ? -17.746 11.971 38.089 1.00 25.33 297 PHE A O 1
ATOM 2335 N N . SER A 1 298 ? -18.705 12.311 40.096 1.00 28.81 298 SER A N 1
ATOM 2336 C CA . SER A 1 298 ? -17.517 12.456 40.927 1.00 28.81 298 SER A CA 1
ATOM 2337 C C . SER A 1 298 ? -17.086 11.102 41.484 1.00 28.81 298 SER A C 1
ATOM 2339 O O . SER A 1 298 ? -17.927 10.363 41.994 1.00 28.81 298 SER A O 1
ATOM 2341 N N . GLY A 1 299 ? -15.776 10.853 41.497 1.00 26.77 299 GLY A N 1
ATOM 2342 C CA . GLY A 1 299 ? -15.149 9.867 42.375 1.00 26.77 299 GLY A CA 1
ATOM 2343 C C . GLY A 1 299 ? -14.309 8.833 41.639 1.00 26.77 299 GLY A C 1
ATOM 2344 O O . GLY A 1 299 ? -14.833 7.799 41.248 1.00 26.77 299 GLY A O 1
ATOM 2345 N N . LEU A 1 300 ? -13.008 9.100 41.503 1.00 25.06 300 LEU A N 1
ATOM 2346 C CA . LEU A 1 300 ? -11.937 8.124 41.731 1.00 25.06 300 LEU A CA 1
ATOM 2347 C C . LEU A 1 300 ? -10.579 8.830 41.688 1.00 25.06 300 LEU A C 1
ATOM 2349 O O . LEU A 1 300 ? -10.265 9.578 40.763 1.00 25.06 300 LEU A O 1
ATOM 2353 N N . ASP A 1 301 ? -9.819 8.594 42.749 1.00 25.17 301 ASP A N 1
ATOM 2354 C CA . ASP A 1 301 ? -8.522 9.177 43.047 1.00 25.17 301 ASP A CA 1
ATOM 2355 C C . ASP A 1 301 ? -7.362 8.442 42.348 1.00 25.17 301 ASP A C 1
ATOM 2357 O O . ASP A 1 301 ? -7.371 7.224 42.171 1.00 25.17 301 ASP A O 1
ATOM 2361 N N . SER A 1 302 ? -6.301 9.218 42.123 1.00 30.20 302 SER A N 1
ATOM 2362 C CA . SER A 1 302 ? -4.887 8.843 41.972 1.00 30.20 302 SER A CA 1
ATOM 2363 C C . SER A 1 302 ? -4.347 8.290 40.629 1.00 30.20 302 SER A C 1
ATOM 2365 O O . SER A 1 302 ? -4.739 7.252 40.105 1.00 30.20 302 SER A O 1
ATOM 2367 N N . ALA A 1 303 ? -3.311 9.002 40.157 1.00 29.66 303 ALA A N 1
ATOM 2368 C CA . ALA A 1 303 ? -2.179 8.544 39.342 1.00 29.66 303 ALA A CA 1
ATOM 2369 C C . ALA A 1 303 ? -2.424 8.110 37.879 1.00 29.66 303 ALA A C 1
ATOM 2371 O O . ALA A 1 303 ? -2.007 7.029 37.469 1.00 29.66 303 ALA A O 1
ATOM 2372 N N . ALA A 1 304 ? -2.974 8.989 37.034 1.00 28.62 304 ALA A N 1
ATOM 2373 C CA . ALA A 1 304 ? -2.909 8.811 35.576 1.00 28.62 304 ALA A CA 1
ATOM 2374 C C . ALA A 1 304 ? -2.988 10.141 34.804 1.00 28.62 304 ALA A C 1
ATOM 2376 O O . ALA A 1 304 ? -3.868 10.343 33.974 1.00 28.62 304 ALA A O 1
ATOM 2377 N N . SER A 1 305 ? -2.073 11.072 35.062 1.00 30.53 305 SER A N 1
ATOM 2378 C CA . SER A 1 305 ? -2.064 12.375 34.383 1.00 30.53 305 SER A CA 1
ATOM 2379 C C . SER A 1 305 ? -0.641 12.861 34.120 1.00 30.53 305 SER A C 1
ATOM 2381 O O . SER A 1 305 ? -0.171 13.808 34.732 1.00 30.53 305 SER A O 1
ATOM 2383 N N . ALA A 1 306 ? 0.064 12.190 33.206 1.00 33.41 306 ALA A N 1
ATOM 2384 C CA . ALA A 1 306 ? 1.223 12.757 32.510 1.00 33.41 306 ALA A CA 1
ATOM 2385 C C . ALA A 1 306 ? 1.649 11.840 31.358 1.00 33.41 306 ALA A C 1
ATOM 2387 O O . ALA A 1 306 ? 2.546 11.022 31.525 1.00 33.41 306 ALA A O 1
ATOM 2388 N N . LEU A 1 307 ? 0.993 11.951 30.204 1.00 35.25 307 LEU A N 1
ATOM 2389 C CA . LEU A 1 307 ? 1.508 11.502 28.904 1.00 35.25 307 LEU A CA 1
ATOM 2390 C C . LEU A 1 307 ? 0.666 12.199 27.829 1.00 35.25 307 LEU A C 1
ATOM 2392 O O . LEU A 1 307 ? -0.395 11.711 27.451 1.00 35.25 307 LEU A O 1
ATOM 2396 N N . TRP A 1 308 ? 1.112 13.378 27.398 1.00 32.44 308 TRP A N 1
ATOM 2397 C CA . TRP A 1 308 ? 0.487 14.123 26.307 1.00 32.44 308 TRP A CA 1
ATOM 2398 C C . TRP A 1 308 ? 1.552 14.466 25.278 1.00 32.44 308 TRP A C 1
ATOM 2400 O O . TRP A 1 308 ? 2.550 15.091 25.631 1.00 32.44 308 TRP A O 1
ATOM 2410 N N . ALA A 1 309 ? 1.309 14.081 24.025 1.00 29.89 309 ALA A N 1
ATOM 2411 C CA . ALA A 1 309 ? 1.495 14.975 22.890 1.00 29.89 309 ALA A CA 1
ATOM 2412 C C . ALA A 1 309 ? 0.819 14.418 21.621 1.00 29.89 309 ALA A C 1
ATOM 2414 O O . ALA A 1 309 ? 1.033 13.251 21.289 1.00 29.89 309 ALA A O 1
ATOM 2415 N N . PRO A 1 310 ? 0.116 15.253 20.839 1.00 34.47 310 PRO A N 1
ATOM 2416 C CA . PRO A 1 310 ? 0.204 15.200 19.390 1.00 34.47 310 PRO A CA 1
ATOM 2417 C C . PRO A 1 310 ? 1.520 15.902 18.997 1.00 34.47 310 PRO A C 1
ATOM 2419 O O . PRO A 1 310 ? 1.694 17.090 19.258 1.00 34.47 310 PRO A O 1
ATOM 2422 N N . SER A 1 311 ? 2.458 15.166 18.390 1.00 37.03 311 SER A N 1
ATOM 2423 C CA . SER A 1 311 ? 3.876 15.525 18.133 1.00 37.03 311 SER A CA 1
ATOM 2424 C C . SER A 1 311 ? 4.818 15.259 19.312 1.00 37.03 311 SER A C 1
ATOM 2426 O O . SER A 1 311 ? 4.831 15.978 20.306 1.00 37.03 311 SER A O 1
ATOM 2428 N N . ILE A 1 312 ? 5.680 14.249 19.190 1.00 45.31 312 ILE A N 1
ATOM 2429 C CA . ILE A 1 312 ? 6.747 14.018 20.168 1.00 45.31 312 ILE A CA 1
ATOM 2430 C C . ILE A 1 312 ? 7.758 15.173 20.069 1.00 45.31 312 ILE A C 1
ATOM 2432 O O . ILE A 1 312 ? 8.560 15.234 19.138 1.00 45.31 312 ILE A O 1
ATOM 2436 N N . LEU A 1 313 ? 7.692 16.104 21.022 1.00 38.31 313 LEU A N 1
ATOM 2437 C CA . LEU A 1 313 ? 8.567 17.272 21.111 1.00 38.31 313 LEU A CA 1
ATOM 2438 C C . LEU A 1 313 ? 9.816 16.933 21.935 1.00 38.31 313 LEU A C 1
ATOM 2440 O O . LEU A 1 313 ? 9.761 16.830 23.160 1.00 38.31 313 LEU A O 1
ATOM 2444 N N . LEU A 1 314 ? 10.961 16.795 21.268 1.00 39.94 314 LEU A N 1
ATOM 2445 C CA . LEU A 1 314 ? 12.265 16.648 21.920 1.00 39.94 314 LEU A CA 1
ATOM 2446 C C . LEU A 1 314 ? 12.944 18.023 22.047 1.00 39.94 314 LEU A C 1
ATOM 2448 O O . LEU A 1 314 ? 13.244 18.683 21.051 1.00 39.94 314 LEU A O 1
ATOM 2452 N N . ARG A 1 315 ? 13.181 18.477 23.286 1.00 36.44 315 ARG A N 1
ATOM 2453 C CA . ARG A 1 315 ? 13.803 19.781 23.581 1.00 36.44 315 ARG A CA 1
ATOM 2454 C C . ARG A 1 315 ? 15.321 19.698 23.448 1.00 36.44 315 ARG A C 1
ATOM 2456 O O . ARG A 1 315 ? 15.971 19.240 24.377 1.00 36.44 315 ARG A O 1
ATOM 2463 N N . ARG A 1 316 ? 15.900 20.214 22.363 1.00 39.03 316 ARG A N 1
ATOM 2464 C CA . ARG A 1 316 ? 17.363 20.318 22.197 1.00 39.03 316 ARG A CA 1
ATOM 2465 C C . ARG A 1 316 ? 17.941 21.491 22.999 1.00 39.03 316 ARG A C 1
ATOM 2467 O O . ARG A 1 316 ? 17.506 22.627 22.832 1.00 39.03 316 ARG A O 1
ATOM 2474 N N . GLY A 1 317 ? 18.946 21.245 23.840 1.00 39.28 317 GLY A N 1
ATOM 2475 C CA . GLY A 1 317 ? 19.737 22.320 24.446 1.00 39.28 317 GLY A CA 1
ATOM 2476 C C . GLY A 1 317 ? 20.681 22.944 23.413 1.00 39.28 317 GLY A C 1
ATOM 2477 O O . GLY A 1 317 ? 21.480 22.226 22.818 1.00 39.28 317 GLY A O 1
ATOM 2478 N N . GLN A 1 318 ? 20.599 24.259 23.179 1.00 36.00 318 GLN A N 1
ATOM 2479 C CA . GLN A 1 318 ? 21.659 24.988 22.469 1.00 36.00 318 GLN A CA 1
ATOM 2480 C C . GLN A 1 318 ? 22.970 24.908 23.265 1.00 36.00 318 GLN A C 1
ATOM 2482 O O . GLN A 1 318 ? 22.999 25.241 24.451 1.00 36.00 318 GLN A O 1
ATOM 2487 N N . GLN A 1 319 ? 24.037 24.470 22.599 1.00 42.69 319 GLN A N 1
ATOM 2488 C CA . GLN A 1 319 ? 25.409 24.651 23.056 1.00 42.69 319 GLN A CA 1
ATOM 2489 C C . GLN A 1 319 ? 25.795 26.097 22.716 1.00 42.69 319 GLN A C 1
ATOM 2491 O O . GLN A 1 319 ? 25.595 26.534 21.586 1.00 42.69 319 GLN A O 1
ATOM 2496 N N . ALA A 1 320 ? 26.210 26.870 23.719 1.00 36.50 320 ALA A N 1
ATOM 2497 C CA . ALA A 1 320 ? 26.629 28.253 23.530 1.00 36.50 320 ALA A CA 1
ATOM 2498 C C . ALA A 1 320 ? 28.024 28.260 22.893 1.00 36.50 320 ALA A C 1
ATOM 2500 O O . ALA A 1 320 ? 28.998 27.955 23.578 1.00 36.50 320 ALA A O 1
ATOM 2501 N N . ASP A 1 321 ? 28.105 28.590 21.605 1.00 38.75 321 ASP A N 1
ATOM 2502 C CA . ASP A 1 321 ? 29.369 28.649 20.856 1.00 38.75 321 ASP A CA 1
ATOM 2503 C C . ASP A 1 321 ? 30.179 29.945 21.118 1.00 38.75 321 ASP A C 1
ATOM 2505 O O . ASP A 1 321 ? 31.289 30.077 20.618 1.00 38.75 321 ASP A O 1
ATOM 2509 N N . ASP A 1 322 ? 29.693 30.855 21.978 1.00 37.47 322 ASP A N 1
ATOM 2510 C CA . ASP A 1 322 ? 30.318 32.168 22.245 1.00 37.47 322 ASP A CA 1
ATOM 2511 C C . ASP A 1 322 ? 30.998 32.312 23.628 1.00 37.47 322 ASP A C 1
ATOM 2513 O O . ASP A 1 322 ? 31.228 33.428 24.099 1.00 37.47 322 ASP A O 1
ATOM 2517 N N . LEU A 1 323 ? 31.333 31.218 24.327 1.00 41.75 323 LEU A N 1
ATOM 2518 C CA . LEU A 1 323 ? 32.060 31.302 25.607 1.00 41.75 323 LEU A CA 1
ATOM 2519 C C . LEU A 1 323 ? 33.556 30.961 25.460 1.00 41.75 323 LEU A C 1
ATOM 2521 O O . LEU A 1 323 ? 33.900 29.965 24.824 1.00 41.75 323 LEU A O 1
ATOM 2525 N N . PRO A 1 324 ? 34.462 31.750 26.077 1.00 39.78 324 PRO A N 1
ATOM 2526 C CA . PRO A 1 324 ? 35.905 31.552 25.969 1.00 39.78 324 PRO A CA 1
ATOM 2527 C C . PRO A 1 324 ? 36.351 30.195 26.552 1.00 39.78 324 PRO A C 1
ATOM 2529 O O . PRO A 1 324 ? 35.751 29.703 27.511 1.00 39.78 324 PRO A O 1
ATOM 2532 N N . PRO A 1 325 ? 37.442 29.601 26.031 1.00 43.25 325 PRO A N 1
ATOM 2533 C CA . PRO A 1 325 ? 37.738 28.166 26.135 1.00 43.25 325 PRO A CA 1
ATOM 2534 C C . PRO A 1 325 ? 38.194 27.645 27.517 1.00 43.25 325 PRO A C 1
ATOM 2536 O O . PRO A 1 325 ? 38.682 26.523 27.605 1.00 43.25 325 PRO A O 1
ATOM 2539 N N . ASN A 1 326 ? 38.019 28.388 28.616 1.00 43.34 326 ASN A N 1
ATOM 2540 C CA . ASN A 1 326 ? 38.672 28.073 29.900 1.00 43.34 326 ASN A CA 1
ATOM 2541 C C . ASN A 1 326 ? 37.774 27.549 31.034 1.00 43.34 326 ASN A C 1
ATOM 2543 O O . ASN A 1 326 ? 38.255 27.395 32.155 1.00 43.34 326 ASN A O 1
ATOM 2547 N N . HIS A 1 327 ? 36.513 27.190 30.780 1.00 40.09 327 HIS A N 1
ATOM 2548 C CA . HIS A 1 327 ? 35.694 26.503 31.789 1.00 40.09 327 HIS A CA 1
ATOM 2549 C C . HIS A 1 327 ? 34.975 25.279 31.220 1.00 40.09 327 HIS A C 1
ATOM 2551 O O . HIS A 1 327 ? 33.786 25.299 30.913 1.00 40.09 327 HIS A O 1
ATOM 2557 N N . SER A 1 328 ? 35.712 24.171 31.128 1.00 41.06 328 SER A N 1
ATOM 2558 C CA . SER A 1 328 ? 35.159 22.835 30.926 1.00 41.06 328 SER A CA 1
ATOM 2559 C C . SER A 1 328 ? 34.511 22.328 32.222 1.00 41.06 328 SER A C 1
ATOM 2561 O O . SER A 1 328 ? 35.134 21.624 33.017 1.00 41.06 328 SER A O 1
ATOM 2563 N N . SER A 1 329 ? 33.246 22.670 32.452 1.00 35.31 329 SER A N 1
ATOM 2564 C CA . SER A 1 329 ? 32.370 21.844 33.284 1.00 35.31 329 SER A CA 1
ATOM 2565 C C . SER A 1 329 ? 31.121 21.486 32.483 1.00 35.31 329 SER A C 1
ATOM 2567 O O . SER A 1 329 ? 30.264 22.304 32.156 1.00 35.31 329 SER A O 1
ATOM 2569 N N . THR A 1 330 ? 31.079 20.217 32.096 1.00 38.28 330 THR A N 1
ATOM 2570 C CA . THR A 1 330 ? 30.035 19.529 31.340 1.00 38.28 330 THR A CA 1
ATOM 2571 C C . THR A 1 330 ? 28.754 19.411 32.166 1.00 38.28 330 THR A C 1
ATOM 2573 O O . THR A 1 330 ? 28.376 18.335 32.611 1.00 38.28 330 THR A O 1
ATOM 2576 N N . TYR A 1 331 ? 28.036 20.514 32.362 1.00 34.94 331 TYR A N 1
ATOM 2577 C CA . TYR A 1 331 ? 26.641 20.451 32.798 1.00 34.94 331 TYR A CA 1
ATOM 2578 C C . TYR A 1 331 ? 25.735 20.322 31.568 1.00 34.94 331 TYR A C 1
ATOM 2580 O O . TYR A 1 331 ? 25.181 21.301 31.068 1.00 34.94 331 TYR A O 1
ATOM 2588 N N . ARG A 1 332 ? 25.570 19.088 31.067 1.00 42.03 332 ARG A N 1
ATOM 2589 C CA . ARG A 1 332 ? 24.386 18.751 30.261 1.00 42.03 332 ARG A CA 1
ATOM 2590 C C . ARG A 1 332 ? 23.195 18.764 31.215 1.00 42.03 332 ARG A C 1
ATOM 2592 O O . ARG A 1 332 ? 23.155 17.980 32.159 1.00 42.03 332 ARG A O 1
ATOM 2599 N N . ALA A 1 333 ? 22.234 19.655 30.987 1.00 37.44 333 ALA A N 1
ATOM 2600 C CA . ALA A 1 333 ? 20.940 19.531 31.645 1.00 37.44 333 ALA A CA 1
ATOM 2601 C C . ALA A 1 333 ? 20.347 18.160 31.262 1.00 37.44 333 ALA A C 1
ATOM 2603 O O . ALA A 1 333 ? 20.339 17.839 30.070 1.00 37.44 333 ALA A O 1
ATOM 2604 N N . PRO A 1 334 ? 19.890 17.334 32.220 1.00 39.69 334 PRO A N 1
ATOM 2605 C CA . PRO A 1 334 ? 19.254 16.070 31.891 1.00 39.69 334 PRO A CA 1
ATOM 2606 C C . PRO A 1 334 ? 17.997 16.369 31.074 1.00 39.69 334 PRO A C 1
ATOM 2608 O O . PRO A 1 334 ? 17.092 17.071 31.531 1.00 39.69 334 PRO A O 1
ATOM 2611 N N . PHE A 1 335 ? 17.950 15.861 29.845 1.00 44.41 335 PHE A N 1
ATOM 2612 C CA . PHE A 1 335 ? 16.710 15.792 29.087 1.00 44.41 335 PHE A CA 1
ATOM 2613 C C . PHE A 1 335 ? 15.688 15.031 29.948 1.00 44.41 335 PHE A C 1
ATOM 2615 O O . PHE A 1 335 ? 15.997 13.963 30.481 1.00 44.41 335 PHE A O 1
ATOM 2622 N N . GLN A 1 336 ? 14.469 15.552 30.105 1.00 44.16 336 GLN A N 1
ATOM 2623 C CA . GLN A 1 336 ? 13.365 14.761 30.654 1.00 44.16 336 GLN A CA 1
ATOM 2624 C C . GLN A 1 336 ? 12.947 13.719 29.600 1.00 44.16 336 GLN A C 1
ATOM 2626 O O . GLN A 1 336 ? 11.996 13.896 28.853 1.00 44.16 336 GLN A O 1
ATOM 2631 N N . VAL A 1 337 ? 13.721 12.634 29.530 1.00 49.50 337 VAL A N 1
ATOM 2632 C CA . VAL A 1 337 ? 13.618 11.481 28.610 1.00 49.50 337 VAL A CA 1
ATOM 2633 C C . VAL A 1 337 ? 12.437 10.549 28.947 1.00 49.50 337 VAL A C 1
ATOM 2635 O O . VAL A 1 337 ? 12.083 9.639 28.199 1.00 49.50 337 VAL A O 1
ATOM 2638 N N . PHE A 1 338 ? 11.780 10.785 30.080 1.00 46.25 338 PHE A N 1
ATOM 2639 C CA . PHE A 1 338 ? 10.901 9.819 30.736 1.00 46.25 338 PHE A CA 1
ATOM 2640 C C . PHE A 1 338 ? 9.593 9.392 30.018 1.00 46.25 338 PHE A C 1
ATOM 2642 O O . PHE A 1 338 ? 9.072 8.343 30.405 1.00 46.25 338 PHE A O 1
ATOM 2649 N N . PRO A 1 339 ? 9.058 10.071 28.978 1.00 61.50 339 PRO A N 1
ATOM 2650 C CA . PRO A 1 339 ? 7.875 9.560 28.270 1.00 61.50 339 PRO A CA 1
ATOM 2651 C C . PRO A 1 339 ? 8.162 8.526 27.160 1.00 61.50 339 PRO A C 1
ATOM 2653 O O . PRO A 1 339 ? 7.376 7.596 26.991 1.00 61.50 339 PRO A O 1
ATOM 2656 N N . LEU A 1 340 ? 9.263 8.643 26.400 1.00 61.75 340 LEU A N 1
ATOM 2657 C CA . LEU A 1 340 ? 9.431 7.871 25.151 1.00 61.75 340 LEU A CA 1
ATOM 2658 C C . LEU A 1 340 ? 9.911 6.433 25.332 1.00 61.75 340 LEU A C 1
ATOM 2660 O O . LEU A 1 340 ? 9.430 5.547 24.633 1.00 61.75 340 LEU A O 1
ATOM 2664 N N . ALA A 1 341 ? 10.820 6.169 26.270 1.00 65.12 341 ALA A N 1
ATOM 2665 C CA . ALA A 1 341 ? 11.280 4.799 26.511 1.00 65.12 341 ALA A CA 1
ATOM 2666 C C . ALA A 1 341 ? 10.118 3.886 26.966 1.00 65.12 341 ALA A C 1
ATOM 2668 O O . ALA A 1 341 ? 10.035 2.722 26.577 1.00 65.12 341 ALA A O 1
ATOM 2669 N N . ARG A 1 342 ? 9.161 4.440 27.733 1.00 69.81 342 ARG A N 1
ATOM 2670 C CA . ARG A 1 342 ? 7.895 3.766 28.084 1.00 69.81 342 ARG A CA 1
ATOM 2671 C C . ARG A 1 342 ? 6.946 3.622 26.896 1.00 69.81 342 ARG A C 1
ATOM 2673 O O . ARG A 1 342 ? 6.161 2.682 26.848 1.00 69.81 342 ARG A O 1
ATOM 2680 N N . PHE A 1 343 ? 7.009 4.551 25.948 1.00 71.81 343 PHE A N 1
ATOM 2681 C CA . PHE A 1 343 ? 6.219 4.490 24.728 1.00 71.81 343 PHE A CA 1
ATOM 2682 C C . PHE A 1 343 ? 6.699 3.348 23.822 1.00 71.81 343 PHE A C 1
ATOM 2684 O O . PHE A 1 343 ? 5.876 2.549 23.388 1.00 71.81 343 PHE A O 1
ATOM 2691 N N . PHE A 1 344 ? 8.012 3.179 23.628 1.00 72.62 344 PHE A N 1
ATOM 2692 C CA . PHE A 1 344 ? 8.578 2.061 22.854 1.00 72.62 344 PHE A CA 1
ATOM 2693 C C . PHE A 1 344 ? 8.369 0.686 23.497 1.00 72.62 344 PHE A C 1
ATOM 2695 O O . PHE A 1 344 ? 8.251 -0.309 22.787 1.00 72.62 344 PHE A O 1
ATOM 2702 N N . SER A 1 345 ? 8.267 0.619 24.826 1.00 68.44 345 SER A N 1
ATOM 2703 C CA . SER A 1 345 ? 7.924 -0.623 25.529 1.00 68.44 345 SER A CA 1
ATOM 2704 C C . SER A 1 345 ? 6.419 -0.914 25.587 1.00 68.44 345 SER A C 1
ATOM 2706 O O . SER A 1 345 ? 6.023 -1.966 26.092 1.00 68.44 345 SER A O 1
ATOM 2708 N N . SER A 1 346 ? 5.574 -0.021 25.061 1.00 69.69 346 SER A N 1
ATOM 2709 C CA . SER A 1 346 ? 4.125 -0.217 25.037 1.00 69.69 346 SER A CA 1
ATOM 2710 C C . SER A 1 346 ? 3.697 -1.299 24.035 1.00 69.69 346 SER A C 1
ATOM 2712 O O . SER A 1 346 ? 4.366 -1.570 23.037 1.00 69.69 346 SER A O 1
ATOM 2714 N N . THR A 1 347 ? 2.537 -1.913 24.287 1.00 67.75 347 THR A N 1
ATOM 2715 C CA . THR A 1 347 ? 1.936 -2.963 23.442 1.00 67.75 347 THR A CA 1
ATOM 2716 C C . THR A 1 347 ? 1.767 -2.536 21.980 1.00 67.75 347 THR A C 1
ATOM 2718 O O . THR A 1 347 ? 1.812 -3.369 21.084 1.00 67.75 347 THR A O 1
ATOM 2721 N N . PHE A 1 348 ? 1.618 -1.236 21.737 1.00 75.88 348 PHE A N 1
ATOM 2722 C CA . PHE A 1 348 ? 1.371 -0.644 20.429 1.00 75.88 348 PHE A CA 1
ATOM 2723 C C . PHE A 1 348 ? 2.443 -0.983 19.381 1.00 75.88 348 PHE A C 1
ATOM 2725 O O . PHE A 1 348 ? 2.139 -1.589 18.353 1.00 75.88 348 PHE A O 1
ATOM 2732 N N . PHE A 1 349 ? 3.707 -0.647 19.652 1.00 80.50 349 PHE A N 1
ATOM 2733 C CA . PHE A 1 349 ? 4.795 -0.903 18.705 1.00 80.50 349 PHE A CA 1
ATOM 2734 C C . PHE A 1 349 ? 5.041 -2.379 18.492 1.00 80.50 349 PHE A C 1
ATOM 2736 O O . PHE A 1 349 ? 5.437 -2.796 17.405 1.00 80.50 349 PHE A O 1
ATOM 2743 N N . ARG A 1 350 ? 4.748 -3.174 19.524 1.00 83.81 350 ARG A N 1
ATOM 2744 C CA . ARG A 1 350 ? 4.902 -4.610 19.422 1.00 83.81 350 ARG A CA 1
ATOM 2745 C C . ARG A 1 350 ? 3.969 -5.203 18.380 1.00 83.81 350 ARG A C 1
ATOM 2747 O O . ARG A 1 350 ? 4.393 -6.124 17.699 1.00 83.81 350 ARG A O 1
ATOM 2754 N N . LEU A 1 351 ? 2.745 -4.679 18.269 1.00 84.38 351 LEU A N 1
ATOM 2755 C CA . LEU A 1 351 ? 1.712 -5.132 17.331 1.00 84.38 351 LEU A CA 1
ATOM 2756 C C . LEU A 1 351 ? 1.835 -4.516 15.931 1.00 84.38 351 LEU A C 1
ATOM 2758 O O . LEU A 1 351 ? 1.210 -5.018 15.001 1.00 84.38 351 LEU A O 1
ATOM 2762 N N . SER A 1 352 ? 2.627 -3.453 15.778 1.00 87.44 352 SER A N 1
ATOM 2763 C CA . SER A 1 352 ? 2.708 -2.708 14.523 1.00 87.44 352 SER A CA 1
ATOM 2764 C C . SER A 1 352 ? 3.448 -3.499 13.446 1.00 87.44 352 SER A C 1
ATOM 2766 O O . SER A 1 352 ? 4.608 -3.866 13.639 1.00 87.44 352 SER A O 1
ATOM 2768 N N . LYS A 1 353 ? 2.804 -3.728 12.295 1.00 93.19 353 LYS A N 1
ATOM 2769 C CA . LYS A 1 353 ? 3.447 -4.376 11.134 1.00 93.19 353 LYS A CA 1
ATOM 2770 C C . LYS A 1 353 ? 4.182 -3.389 10.241 1.00 93.19 353 LYS A C 1
ATOM 2772 O O . LYS A 1 353 ? 5.185 -3.756 9.631 1.00 93.19 353 LYS A O 1
ATOM 2777 N N . ARG A 1 354 ? 3.714 -2.144 10.183 1.00 93.69 354 ARG A N 1
ATOM 2778 C CA . ARG A 1 354 ? 4.356 -1.057 9.449 1.00 93.69 354 ARG A CA 1
ATOM 2779 C C . ARG A 1 354 ? 4.499 0.175 10.332 1.00 93.69 354 ARG A C 1
ATOM 2781 O O . ARG A 1 354 ? 3.539 0.592 10.975 1.00 93.69 354 ARG A O 1
ATOM 2788 N N . ILE A 1 355 ? 5.689 0.767 10.334 1.00 91.94 355 ILE A N 1
ATOM 2789 C CA . ILE A 1 355 ? 5.975 2.027 11.028 1.00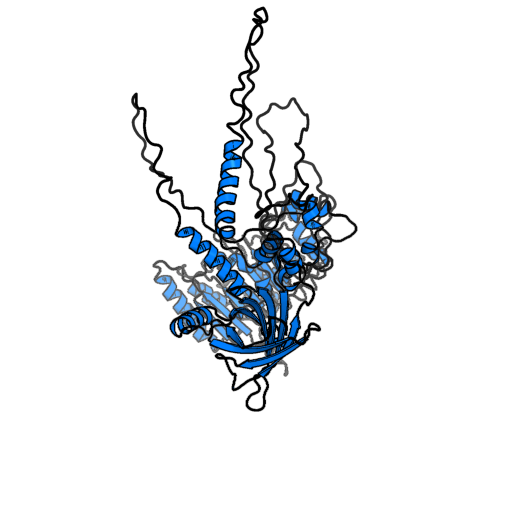 91.94 355 ILE A CA 1
ATOM 2790 C C . ILE A 1 355 ? 6.575 3.008 10.021 1.00 91.94 355 ILE A C 1
ATOM 2792 O O . ILE A 1 355 ? 7.557 2.684 9.359 1.00 91.94 355 ILE A O 1
ATOM 2796 N N . ASP A 1 356 ? 6.013 4.210 9.925 1.00 92.00 356 ASP A N 1
ATOM 2797 C CA . ASP A 1 356 ? 6.584 5.337 9.182 1.00 92.00 356 ASP A CA 1
ATOM 2798 C C . ASP A 1 356 ? 7.076 6.405 10.174 1.00 92.00 356 ASP A C 1
ATOM 2800 O O . ASP A 1 356 ? 6.310 6.937 10.977 1.00 92.00 356 ASP A O 1
ATOM 2804 N N . ILE A 1 357 ? 8.381 6.672 10.161 1.00 90.69 357 ILE A N 1
ATOM 2805 C CA . ILE A 1 357 ? 9.082 7.594 11.051 1.00 90.69 357 ILE A CA 1
ATOM 2806 C C . ILE A 1 357 ? 9.514 8.810 10.241 1.00 90.69 357 ILE A C 1
ATOM 2808 O O . ILE A 1 357 ? 10.331 8.708 9.326 1.00 90.69 357 ILE A O 1
ATOM 2812 N N . ASN A 1 358 ? 9.045 9.997 10.624 1.00 86.94 358 ASN A N 1
ATOM 2813 C CA . ASN A 1 358 ? 9.441 11.205 9.904 1.00 86.94 358 ASN A CA 1
ATOM 2814 C C . ASN A 1 358 ? 10.935 11.535 10.091 1.00 86.94 358 ASN A C 1
ATOM 2816 O O . ASN A 1 358 ? 11.638 11.801 9.122 1.00 86.94 358 ASN A O 1
ATOM 2820 N N . ASN A 1 359 ? 11.433 11.485 11.331 1.00 87.81 359 ASN A N 1
ATOM 2821 C CA . ASN A 1 359 ? 12.839 11.724 11.653 1.00 87.81 359 ASN A CA 1
ATOM 2822 C C . ASN A 1 359 ? 13.370 10.617 12.567 1.00 87.81 359 ASN A C 1
ATOM 2824 O O . ASN A 1 359 ? 12.874 10.462 13.682 1.00 87.81 359 ASN A O 1
ATOM 2828 N N . LEU A 1 360 ? 14.383 9.879 12.112 1.00 88.94 360 LEU A N 1
ATOM 2829 C CA . LEU A 1 360 ? 15.125 8.933 12.945 1.00 88.94 360 LEU A CA 1
ATOM 2830 C C . LEU A 1 360 ? 16.525 9.493 13.197 1.00 88.94 360 LEU A C 1
ATOM 2832 O O . LEU A 1 360 ? 17.290 9.691 12.252 1.00 88.94 360 LEU A O 1
ATOM 2836 N N . ASP A 1 361 ? 16.863 9.756 14.455 1.00 87.62 361 ASP A N 1
ATOM 2837 C CA . ASP A 1 361 ? 18.190 10.220 14.856 1.00 87.62 361 ASP A CA 1
ATOM 2838 C C . ASP A 1 361 ? 18.778 9.390 16.005 1.00 87.62 361 ASP A C 1
ATOM 2840 O O . ASP A 1 361 ? 18.190 8.402 16.452 1.00 87.62 361 ASP A O 1
ATOM 2844 N N . ARG A 1 362 ? 19.980 9.774 16.457 1.00 85.31 362 ARG A N 1
ATOM 2845 C CA . ARG A 1 362 ? 20.685 9.102 17.559 1.00 85.31 362 ARG A CA 1
ATOM 2846 C C . ARG A 1 362 ? 19.841 9.057 18.832 1.00 85.31 362 ARG A C 1
ATOM 2848 O O . ARG A 1 362 ? 19.830 8.018 19.482 1.00 85.31 362 ARG A O 1
ATOM 2855 N N . ASP A 1 363 ? 19.154 10.145 19.166 1.00 84.50 363 ASP A N 1
ATOM 2856 C CA . ASP A 1 363 ? 18.395 10.251 20.410 1.00 84.50 363 ASP A CA 1
ATOM 2857 C C . ASP A 1 363 ? 17.194 9.296 20.371 1.00 84.50 363 ASP A C 1
ATOM 2859 O O . ASP A 1 363 ? 16.933 8.584 21.335 1.00 84.50 363 ASP A O 1
ATOM 2863 N N . VAL A 1 364 ? 16.499 9.190 19.233 1.00 85.94 364 VAL A N 1
ATOM 2864 C CA . VAL A 1 364 ? 15.402 8.219 19.064 1.00 85.94 364 VAL A CA 1
ATOM 2865 C C . VAL A 1 364 ? 15.908 6.782 19.154 1.00 85.94 364 VAL A C 1
ATOM 2867 O O . VAL A 1 364 ? 15.272 5.958 19.809 1.00 85.94 364 VAL A O 1
ATOM 2870 N N . LEU A 1 365 ? 17.055 6.474 18.546 1.00 87.88 365 LEU A N 1
ATOM 2871 C CA . LEU A 1 365 ? 17.660 5.143 18.645 1.00 87.88 365 LEU A CA 1
ATOM 2872 C C . LEU A 1 365 ? 18.069 4.810 20.085 1.00 87.88 365 LEU A C 1
ATOM 2874 O O . LEU A 1 365 ? 17.797 3.712 20.562 1.00 87.88 365 LEU A O 1
ATOM 2878 N N . GLU A 1 366 ? 18.666 5.759 20.803 1.00 87.25 366 GLU A N 1
ATOM 2879 C CA . GLU A 1 366 ? 19.004 5.612 22.220 1.00 87.25 366 GLU A CA 1
ATOM 2880 C C . GLU A 1 366 ? 17.754 5.345 23.072 1.00 87.25 366 GLU A C 1
ATOM 2882 O O . GLU A 1 366 ? 17.754 4.452 23.918 1.00 87.25 366 GLU A O 1
ATOM 2887 N N . LEU A 1 367 ? 16.649 6.042 22.794 1.00 85.00 367 LEU A N 1
ATOM 2888 C CA . LEU A 1 367 ? 15.362 5.818 23.459 1.00 85.00 367 LEU A CA 1
ATOM 2889 C C . LEU A 1 367 ? 14.775 4.435 23.166 1.00 85.00 367 LEU A C 1
ATOM 2891 O O . LEU A 1 367 ? 14.182 3.825 24.056 1.00 85.00 367 LEU A O 1
ATOM 2895 N N . MET A 1 368 ? 14.938 3.940 21.939 1.00 87.12 368 MET A N 1
ATOM 2896 C CA . MET A 1 368 ? 14.535 2.584 21.570 1.00 87.12 368 MET A CA 1
ATOM 2897 C C . MET A 1 368 ? 15.372 1.525 22.305 1.00 87.12 368 MET A C 1
ATOM 2899 O O . MET A 1 368 ? 14.820 0.514 22.734 1.00 87.12 368 MET A O 1
ATOM 2903 N N . HIS A 1 369 ? 16.675 1.762 22.496 1.00 84.38 369 HIS A N 1
ATOM 2904 C CA . HIS A 1 369 ? 17.574 0.878 23.258 1.00 84.38 369 HIS A CA 1
ATOM 2905 C C . HIS A 1 369 ? 17.362 0.930 24.768 1.00 84.38 369 HIS A C 1
ATOM 2907 O O . HIS A 1 369 ? 17.602 -0.058 25.454 1.00 84.38 369 HIS A O 1
ATOM 2913 N N . ALA A 1 370 ? 16.888 2.057 25.297 1.00 84.12 370 ALA A N 1
ATOM 2914 C CA . ALA A 1 370 ? 16.544 2.185 26.710 1.00 84.12 370 ALA A CA 1
ATOM 2915 C C . ALA A 1 370 ? 15.310 1.346 27.111 1.00 84.12 370 ALA A C 1
ATOM 2917 O O . ALA A 1 370 ? 15.010 1.223 28.302 1.00 84.12 370 ALA A O 1
ATOM 2918 N N . ALA A 1 371 ? 14.579 0.775 26.145 1.00 77.38 371 ALA A N 1
ATOM 2919 C CA . ALA A 1 371 ? 13.496 -0.162 26.418 1.00 77.38 371 ALA A CA 1
ATOM 2920 C C . ALA A 1 371 ? 14.040 -1.477 27.030 1.00 77.38 371 ALA A C 1
ATOM 2922 O O . ALA A 1 371 ? 15.145 -1.906 26.697 1.00 77.38 371 ALA A O 1
ATOM 2923 N N . PRO A 1 372 ? 13.291 -2.153 27.924 1.00 78.25 372 PRO A N 1
ATOM 2924 C CA . PRO A 1 372 ? 13.763 -3.367 28.591 1.00 78.25 372 PRO A CA 1
ATOM 2925 C C . PRO A 1 372 ? 14.202 -4.455 27.596 1.00 78.25 372 PRO A C 1
ATOM 2927 O O . PRO A 1 372 ? 13.418 -4.885 26.750 1.00 78.25 372 PRO A O 1
ATOM 2930 N N . ALA A 1 373 ? 15.435 -4.948 27.749 1.00 67.25 373 ALA A N 1
ATOM 2931 C CA . ALA A 1 373 ? 16.075 -5.900 26.834 1.00 67.25 373 ALA A CA 1
ATOM 2932 C C . ALA A 1 373 ? 15.352 -7.255 26.687 1.00 67.25 373 ALA A C 1
ATOM 2934 O O . ALA A 1 373 ? 15.620 -7.996 25.746 1.00 67.25 373 ALA A O 1
ATOM 2935 N N . SER A 1 374 ? 14.431 -7.598 27.596 1.00 67.81 374 SER A N 1
ATOM 2936 C CA . SER A 1 374 ? 13.711 -8.881 27.597 1.00 67.81 374 SER A CA 1
ATOM 2937 C C . SER A 1 374 ? 12.689 -9.033 26.463 1.00 67.81 374 SER A C 1
ATOM 2939 O O . SER A 1 374 ? 12.059 -10.081 26.337 1.00 67.81 374 SER A O 1
ATOM 2941 N N . SER A 1 375 ? 12.521 -8.019 25.615 1.00 69.25 375 SER A N 1
ATOM 2942 C CA . SER A 1 375 ? 11.623 -8.069 24.467 1.00 69.25 375 SER A CA 1
ATOM 2943 C C . SER A 1 375 ? 12.128 -7.185 23.340 1.00 69.25 375 SER A C 1
ATOM 2945 O O . SER A 1 375 ? 12.355 -5.997 23.563 1.00 69.25 375 SER A O 1
ATOM 2947 N N . SER A 1 376 ? 12.212 -7.720 22.120 1.00 80.94 376 SER A N 1
ATOM 2948 C CA . SER A 1 376 ? 12.275 -6.858 20.938 1.00 80.94 376 SER A CA 1
ATOM 2949 C C . SER A 1 376 ? 11.076 -5.896 20.980 1.00 80.94 376 SER A C 1
ATOM 2951 O O . SER A 1 376 ? 9.945 -6.363 21.158 1.00 80.94 376 SER A O 1
ATOM 2953 N N . PRO A 1 377 ? 11.282 -4.574 20.842 1.00 84.12 377 PRO A N 1
ATOM 2954 C CA . PRO A 1 377 ? 10.175 -3.620 20.789 1.00 84.12 377 PRO A CA 1
ATOM 2955 C C . PRO A 1 377 ? 9.305 -3.809 19.535 1.00 84.12 377 PRO A C 1
ATOM 2957 O O . PRO A 1 377 ? 8.170 -3.342 19.505 1.00 84.12 377 PRO A O 1
ATOM 2960 N N . PHE A 1 378 ? 9.802 -4.544 18.533 1.00 90.88 378 PHE A N 1
ATOM 2961 C CA . PHE A 1 378 ? 9.205 -4.664 17.206 1.00 90.88 378 PHE A CA 1
ATOM 2962 C C . PHE A 1 378 ? 9.183 -6.128 16.701 1.00 90.88 378 PHE A C 1
ATOM 2964 O O . PHE A 1 378 ? 9.742 -6.417 15.641 1.00 90.88 378 PHE A O 1
ATOM 2971 N N . PRO A 1 379 ? 8.572 -7.092 17.418 1.00 90.38 379 PRO A N 1
ATOM 2972 C CA . PRO A 1 379 ? 8.575 -8.500 17.019 1.00 90.38 379 PRO A CA 1
ATOM 2973 C C . PRO A 1 379 ? 7.805 -8.750 15.711 1.00 90.38 379 PRO A C 1
ATOM 2975 O O . PRO A 1 379 ? 8.180 -9.647 14.957 1.00 90.38 379 PRO A O 1
ATOM 2978 N N . TYR A 1 380 ? 6.774 -7.947 15.418 1.00 92.12 380 TYR A N 1
ATOM 2979 C CA . TYR A 1 380 ? 5.920 -8.092 14.231 1.00 92.12 380 TYR A CA 1
ATOM 2980 C C . TYR A 1 380 ? 6.138 -7.019 13.160 1.00 92.12 380 TYR A C 1
ATOM 2982 O O . TYR A 1 380 ? 5.432 -7.033 12.156 1.00 92.12 380 TYR A O 1
ATOM 2990 N N . LEU A 1 381 ? 7.102 -6.111 13.339 1.00 94.00 381 LEU A N 1
ATOM 2991 C CA . LEU A 1 381 ? 7.400 -5.084 12.343 1.00 94.00 381 LEU A CA 1
ATOM 2992 C C . LEU A 1 381 ? 7.930 -5.747 11.072 1.00 94.00 381 LEU A C 1
ATOM 2994 O O . LEU A 1 381 ? 8.988 -6.361 11.095 1.00 94.00 381 LEU A O 1
ATOM 2998 N N . VAL A 1 382 ? 7.184 -5.626 9.980 1.00 94.81 382 VAL A N 1
ATOM 2999 C CA . VAL A 1 382 ? 7.520 -6.142 8.647 1.00 94.81 382 VAL A CA 1
ATOM 3000 C C . VAL A 1 382 ? 8.125 -5.047 7.777 1.00 94.81 382 VAL A C 1
ATOM 3002 O O . VAL A 1 382 ? 9.039 -5.319 6.994 1.00 94.81 382 VAL A O 1
ATOM 3005 N N . GLU A 1 383 ? 7.641 -3.813 7.930 1.00 95.00 383 GLU A N 1
ATOM 3006 C CA . GLU A 1 383 ? 8.009 -2.676 7.093 1.00 95.00 383 GLU A CA 1
ATOM 3007 C C . GLU A 1 383 ? 8.329 -1.425 7.913 1.00 95.00 383 GLU A C 1
ATOM 3009 O O . GLU A 1 383 ? 7.532 -0.970 8.732 1.00 95.00 383 GLU A O 1
ATOM 3014 N N . LEU A 1 384 ? 9.488 -0.832 7.649 1.00 94.38 384 LEU A N 1
ATOM 3015 C CA . LEU A 1 384 ? 9.917 0.420 8.259 1.00 94.38 384 LEU A CA 1
ATOM 3016 C C . LEU A 1 384 ? 10.131 1.469 7.167 1.00 94.38 384 LEU A C 1
ATOM 3018 O O . LEU A 1 384 ? 10.950 1.267 6.273 1.00 94.38 384 LEU A O 1
ATOM 3022 N N . ARG A 1 385 ? 9.423 2.598 7.247 1.00 93.62 385 ARG A N 1
ATOM 3023 C CA . ARG A 1 385 ? 9.668 3.781 6.413 1.00 93.62 385 ARG A CA 1
ATOM 3024 C C . ARG A 1 385 ? 10.286 4.880 7.269 1.00 93.62 385 ARG A C 1
ATOM 3026 O O . ARG A 1 385 ? 9.829 5.139 8.375 1.00 93.62 385 ARG A O 1
ATOM 3033 N N . ILE A 1 386 ? 11.352 5.504 6.790 1.00 92.50 386 ILE A N 1
ATOM 3034 C CA . ILE A 1 386 ? 12.059 6.587 7.473 1.00 92.50 386 ILE A CA 1
ATOM 3035 C C . ILE A 1 386 ? 12.181 7.736 6.486 1.00 92.50 386 ILE A C 1
ATOM 3037 O O . ILE A 1 386 ? 12.910 7.631 5.506 1.00 92.50 386 ILE A O 1
ATOM 3041 N N . ARG A 1 387 ? 11.502 8.856 6.728 1.00 88.00 387 ARG A N 1
ATOM 3042 C CA . ARG A 1 387 ? 11.529 9.978 5.777 1.00 88.00 387 ARG A CA 1
ATOM 3043 C C . ARG A 1 387 ? 12.825 10.772 5.830 1.00 88.00 387 ARG A C 1
ATOM 3045 O O . ARG A 1 387 ? 13.287 11.275 4.805 1.00 88.00 387 ARG A O 1
ATOM 3052 N N . LYS A 1 388 ? 13.400 10.909 7.021 1.00 86.06 388 LYS A N 1
ATOM 3053 C CA . LYS A 1 388 ? 14.643 11.640 7.236 1.00 86.06 388 LYS A CA 1
ATOM 3054 C C . LYS A 1 388 ? 15.487 10.947 8.293 1.00 86.06 388 LYS A C 1
ATOM 3056 O O . LYS A 1 388 ? 15.195 10.977 9.486 1.00 86.06 388 LYS A O 1
ATOM 3061 N N . LEU A 1 389 ? 16.573 10.341 7.844 1.00 82.69 389 LEU A N 1
ATOM 3062 C CA . LEU A 1 389 ? 17.560 9.730 8.721 1.00 82.69 389 LEU A CA 1
ATOM 3063 C C . LEU A 1 389 ? 18.635 10.770 9.075 1.00 82.69 389 LEU A C 1
ATOM 3065 O O . LEU A 1 389 ? 19.429 11.164 8.224 1.00 82.69 389 LEU A O 1
ATOM 3069 N N . ILE A 1 390 ? 18.638 11.268 10.315 1.00 81.25 390 ILE A N 1
ATOM 3070 C CA . ILE A 1 390 ? 19.573 12.299 10.791 1.00 81.25 390 ILE A CA 1
ATOM 3071 C C . ILE A 1 390 ? 20.547 11.666 11.777 1.00 81.25 390 ILE A C 1
ATOM 3073 O O . ILE A 1 390 ? 20.396 11.768 12.989 1.00 81.25 390 ILE A O 1
ATOM 3077 N N . TYR A 1 391 ? 21.604 11.046 11.270 1.00 73.94 391 TYR A N 1
ATOM 3078 C CA . TYR A 1 391 ? 22.668 10.540 12.131 1.00 73.94 391 TYR A CA 1
ATOM 3079 C C . TYR A 1 391 ? 23.865 11.487 12.090 1.00 73.94 391 TYR A C 1
ATOM 3081 O O . TYR A 1 391 ? 24.757 11.374 11.248 1.00 73.94 391 TYR A O 1
ATOM 3089 N N . ARG A 1 392 ? 23.869 12.490 12.976 1.00 70.19 392 ARG A N 1
ATOM 3090 C CA . ARG A 1 392 ? 25.046 13.348 13.151 1.00 70.19 392 ARG A CA 1
ATOM 3091 C C . ARG A 1 392 ? 26.041 12.630 14.050 1.00 70.19 392 ARG A C 1
ATOM 3093 O O . ARG A 1 392 ? 25.788 12.452 15.239 1.00 70.19 392 ARG A O 1
ATOM 3100 N N . ARG A 1 393 ? 27.189 12.259 13.482 1.00 63.69 393 ARG A N 1
ATOM 3101 C CA . ARG A 1 393 ? 28.341 11.789 14.252 1.00 63.69 393 ARG A CA 1
ATOM 3102 C C . ARG A 1 393 ? 28.744 12.907 15.217 1.00 63.69 393 ARG A C 1
ATOM 3104 O O . ARG A 1 393 ? 29.147 13.979 14.776 1.00 63.69 393 ARG A O 1
ATOM 3111 N N . GLY A 1 394 ? 28.579 12.686 16.519 1.00 68.31 394 GLY A N 1
ATOM 3112 C CA . GLY A 1 394 ? 29.149 13.587 17.519 1.00 68.31 394 GLY A CA 1
ATOM 3113 C C . GLY A 1 394 ? 30.669 13.600 17.366 1.00 68.31 394 GLY A C 1
ATOM 3114 O O . GLY A 1 394 ? 31.253 12.568 17.031 1.00 68.31 394 GLY A O 1
ATOM 3115 N N . ASN A 1 395 ? 31.311 14.749 17.579 1.00 66.69 395 ASN A N 1
ATOM 3116 C CA . ASN A 1 395 ? 32.768 14.881 17.510 1.00 66.69 395 ASN A CA 1
ATOM 3117 C C . ASN A 1 395 ? 33.430 13.959 18.557 1.00 66.69 395 ASN A C 1
ATOM 3119 O O . ASN A 1 395 ? 33.608 14.351 19.704 1.00 66.69 395 ASN A O 1
ATOM 3123 N N . GLY A 1 396 ? 33.758 12.723 18.172 1.00 68.12 396 GLY A N 1
ATOM 3124 C CA . GLY A 1 396 ? 34.574 11.786 18.955 1.00 68.12 396 GLY A CA 1
ATOM 3125 C C . GLY A 1 396 ? 33.842 10.647 19.676 1.00 68.12 396 GLY A C 1
ATOM 3126 O O . GLY A 1 396 ? 34.495 9.670 20.034 1.00 68.12 396 GLY A O 1
ATOM 3127 N N . GLU A 1 397 ? 32.519 10.688 19.843 1.00 64.44 397 GLU A N 1
ATOM 3128 C CA . GLU A 1 397 ? 31.787 9.582 20.483 1.00 64.44 397 GLU A CA 1
ATOM 3129 C C . GLU A 1 397 ? 31.372 8.525 19.453 1.00 64.44 397 GLU A C 1
ATOM 3131 O O . GLU A 1 397 ? 30.624 8.809 18.513 1.00 64.44 397 GLU A O 1
ATOM 3136 N N . ARG A 1 398 ? 31.846 7.286 19.637 1.00 64.44 398 ARG A N 1
ATOM 3137 C CA . ARG A 1 398 ? 31.276 6.114 18.965 1.00 64.44 398 ARG A CA 1
ATOM 3138 C C . ARG A 1 398 ? 29.875 5.900 19.529 1.00 64.44 398 ARG A C 1
ATOM 3140 O O . ARG A 1 398 ? 29.724 5.576 20.700 1.00 64.44 398 ARG A O 1
ATOM 3147 N N . SER A 1 399 ? 28.854 6.137 18.720 1.00 63.28 399 SER A N 1
ATOM 3148 C CA . SER A 1 399 ? 27.494 5.737 19.054 1.00 63.28 399 SER A CA 1
ATOM 3149 C C . SER A 1 399 ? 27.285 4.298 18.588 1.00 63.28 399 SER A C 1
ATOM 3151 O O . SER A 1 399 ? 27.304 4.018 17.392 1.00 63.28 399 SER A O 1
ATOM 3153 N N . ASP A 1 400 ? 27.099 3.391 19.545 1.00 72.44 400 ASP A N 1
ATOM 3154 C CA . ASP A 1 400 ? 26.896 1.957 19.293 1.00 72.44 400 ASP A CA 1
ATOM 3155 C C . ASP A 1 400 ? 25.418 1.583 19.082 1.00 72.44 400 ASP A C 1
ATOM 3157 O O . ASP A 1 400 ? 25.078 0.410 18.953 1.00 72.44 400 ASP A O 1
ATOM 3161 N N . TYR A 1 401 ? 24.525 2.574 19.024 1.00 82.00 401 TYR A N 1
ATOM 3162 C CA . TYR A 1 401 ? 23.094 2.339 18.870 1.00 82.00 401 TYR A CA 1
ATOM 3163 C C . TYR A 1 401 ? 22.751 1.906 17.440 1.00 82.00 401 TYR A C 1
ATOM 3165 O O . TYR A 1 401 ? 22.828 2.702 16.501 1.00 82.00 401 TYR A O 1
ATOM 3173 N N . THR A 1 402 ? 22.351 0.643 17.295 1.00 85.56 402 THR A N 1
ATOM 3174 C CA . THR A 1 402 ? 21.724 0.085 16.088 1.00 85.56 402 THR A CA 1
ATOM 3175 C C . THR A 1 402 ? 20.197 0.221 16.151 1.00 85.56 402 THR A C 1
ATOM 3177 O O . THR A 1 402 ? 19.639 0.589 17.178 1.00 85.56 402 THR A O 1
ATOM 3180 N N . PHE A 1 403 ? 19.463 -0.059 15.083 1.00 88.88 403 PHE A N 1
ATOM 3181 C CA . PHE A 1 403 ? 18.023 -0.265 15.193 1.00 88.88 403 PHE A CA 1
ATOM 3182 C C . PHE A 1 403 ? 17.769 -1.570 15.972 1.00 88.88 403 PHE A C 1
ATOM 3184 O O . PHE A 1 403 ? 18.454 -2.564 15.701 1.00 88.88 403 PHE A O 1
ATOM 3191 N N . PRO A 1 404 ? 16.825 -1.607 16.936 1.00 88.25 404 PRO A N 1
ATOM 3192 C CA . PRO A 1 404 ? 16.553 -2.822 17.692 1.00 88.25 404 PRO A CA 1
ATOM 3193 C C . PRO A 1 404 ? 16.232 -4.002 16.766 1.00 88.25 404 PRO A C 1
ATOM 3195 O O . PRO A 1 404 ? 15.551 -3.822 15.752 1.00 88.25 404 PRO A O 1
ATOM 3198 N N . PRO A 1 405 ? 16.677 -5.223 17.100 1.00 86.38 405 PRO A N 1
ATOM 3199 C CA . PRO A 1 405 ? 16.432 -6.384 16.259 1.00 86.38 405 PRO A CA 1
ATOM 3200 C C . PRO A 1 405 ? 14.928 -6.606 16.100 1.00 86.38 405 PRO A C 1
ATOM 3202 O O . PRO A 1 405 ? 14.197 -6.705 17.085 1.00 86.38 405 PRO A O 1
ATOM 3205 N N . SER A 1 406 ? 14.473 -6.708 14.856 1.00 91.12 406 SER A N 1
ATOM 3206 C CA . SER A 1 406 ? 13.087 -7.005 14.508 1.00 91.12 406 SER A CA 1
ATOM 3207 C C . SER A 1 406 ? 13.072 -8.220 13.580 1.00 91.12 406 SER A C 1
ATOM 3209 O O . SER A 1 406 ? 13.332 -8.059 12.393 1.00 91.12 406 SER A O 1
ATOM 3211 N N . PRO A 1 407 ? 12.816 -9.442 14.079 1.00 90.75 407 PRO A N 1
ATOM 3212 C CA . PRO A 1 407 ? 12.988 -10.675 13.297 1.00 90.75 407 PRO A CA 1
ATOM 3213 C C . PRO A 1 407 ? 12.049 -10.774 12.084 1.00 90.75 407 PRO A C 1
ATOM 3215 O O . PRO A 1 407 ? 12.304 -11.545 11.154 1.00 90.75 407 PRO A O 1
ATOM 3218 N N . SER A 1 408 ? 10.962 -9.999 12.088 1.00 93.44 408 SER A N 1
ATOM 3219 C CA . SER A 1 408 ? 9.970 -9.946 11.013 1.00 93.44 408 SER A CA 1
ATOM 3220 C C . SER A 1 408 ? 10.258 -8.862 9.976 1.00 93.44 408 SER A C 1
ATOM 3222 O O . SER A 1 408 ? 9.604 -8.863 8.938 1.00 93.44 408 SER A O 1
ATOM 3224 N N . LEU A 1 409 ? 11.225 -7.965 10.211 1.00 94.50 409 LEU A N 1
ATOM 3225 C CA . LEU A 1 409 ? 11.483 -6.843 9.311 1.00 94.50 409 LEU A CA 1
ATOM 3226 C C . LEU A 1 409 ? 12.049 -7.378 7.994 1.00 94.50 409 LEU A C 1
ATOM 3228 O O . LEU A 1 409 ? 13.087 -8.042 7.965 1.00 94.50 409 LEU A O 1
ATOM 3232 N N . ARG A 1 410 ? 11.326 -7.109 6.909 1.00 95.25 410 ARG A N 1
ATOM 3233 C CA . ARG A 1 410 ? 11.671 -7.516 5.540 1.00 95.25 410 ARG A CA 1
ATOM 3234 C C . ARG A 1 410 ? 11.867 -6.313 4.627 1.00 95.25 410 ARG A C 1
ATOM 3236 O O . ARG A 1 410 ? 12.697 -6.365 3.727 1.00 95.25 410 ARG A O 1
ATOM 3243 N N . ARG A 1 411 ? 11.163 -5.213 4.903 1.00 95.19 411 ARG A N 1
ATOM 3244 C CA . ARG A 1 411 ? 11.105 -4.041 4.031 1.00 95.19 411 ARG A CA 1
ATOM 3245 C C . ARG A 1 411 ? 11.615 -2.800 4.745 1.00 95.19 411 ARG A C 1
ATOM 3247 O O . ARG A 1 411 ? 11.127 -2.463 5.823 1.00 95.19 411 ARG A O 1
ATOM 3254 N N . LEU A 1 412 ? 12.561 -2.101 4.131 1.00 94.12 412 LEU A N 1
ATOM 3255 C CA . LEU A 1 412 ? 13.072 -0.834 4.641 1.00 94.12 412 LEU A CA 1
ATOM 3256 C C . LEU A 1 412 ? 13.042 0.228 3.546 1.00 94.12 412 LEU A C 1
ATOM 3258 O O . LEU A 1 412 ? 13.631 0.044 2.486 1.00 94.12 412 LEU A O 1
ATOM 3262 N N . TYR A 1 413 ? 12.395 1.350 3.830 1.00 93.06 413 TYR A N 1
ATOM 3263 C CA . TYR A 1 413 ? 12.483 2.574 3.045 1.00 93.06 413 TYR A CA 1
ATOM 3264 C C . TYR A 1 413 ? 13.161 3.635 3.900 1.00 93.06 413 TYR A C 1
ATOM 3266 O O . TYR A 1 413 ? 12.694 3.923 5.000 1.00 93.06 413 TYR A O 1
ATOM 3274 N N . ALA A 1 414 ? 14.239 4.234 3.414 1.00 91.19 414 ALA A N 1
ATOM 3275 C CA . ALA A 1 414 ? 14.857 5.376 4.063 1.00 91.19 414 ALA A CA 1
ATOM 3276 C C . ALA A 1 414 ? 15.161 6.474 3.044 1.00 91.19 414 ALA A C 1
ATOM 3278 O O . ALA A 1 414 ? 15.898 6.270 2.077 1.00 91.19 414 ALA A O 1
ATOM 3279 N N . SER A 1 415 ? 14.620 7.664 3.288 1.00 85.31 415 SER A N 1
ATOM 3280 C CA . SER A 1 415 ? 14.917 8.865 2.521 1.00 85.31 415 SER A CA 1
ATOM 3281 C C . SER A 1 415 ? 15.708 9.898 3.328 1.00 85.31 415 SER A C 1
ATOM 3283 O O . SER A 1 415 ? 15.814 9.849 4.559 1.00 85.31 415 SER A O 1
ATOM 3285 N N . GLY A 1 416 ? 16.316 10.846 2.613 1.00 75.12 416 GLY A N 1
ATOM 3286 C CA . GLY A 1 416 ? 17.161 11.894 3.197 1.00 75.12 416 GLY A CA 1
ATOM 3287 C C . GLY A 1 416 ? 18.619 11.462 3.404 1.00 75.12 416 GLY A C 1
ATOM 3288 O O . GLY A 1 416 ? 19.009 10.378 2.987 1.00 75.12 416 GLY A O 1
ATOM 3289 N N . HIS A 1 417 ? 19.451 12.331 3.995 1.00 65.31 417 HIS A N 1
ATOM 3290 C CA . HIS A 1 417 ? 20.914 12.183 4.145 1.00 65.31 417 HIS A CA 1
ATOM 3291 C C . HIS A 1 417 ? 21.356 10.938 4.951 1.00 65.31 417 HIS A C 1
ATOM 3293 O O . HIS A 1 417 ? 21.818 11.037 6.086 1.00 65.31 417 HIS A O 1
ATOM 3299 N N . CYS A 1 418 ? 21.255 9.758 4.341 1.00 64.06 418 CYS A N 1
ATOM 3300 C CA . CYS A 1 418 ? 21.548 8.469 4.963 1.00 64.06 418 CYS A CA 1
ATOM 3301 C C . CYS A 1 418 ? 23.049 8.152 5.061 1.00 64.06 418 CYS A C 1
ATOM 3303 O O . CYS A 1 418 ? 23.428 7.206 5.750 1.00 64.06 418 CYS A O 1
ATOM 3305 N N . GLU A 1 419 ? 23.906 8.935 4.403 1.00 65.81 419 GLU A N 1
ATOM 3306 C CA . GLU A 1 419 ? 25.335 8.647 4.225 1.00 65.81 419 GLU A CA 1
ATOM 3307 C C . GLU A 1 419 ? 26.056 8.340 5.549 1.00 65.81 419 GLU A C 1
ATOM 3309 O O . GLU A 1 419 ? 26.797 7.367 5.656 1.00 65.81 419 GLU A O 1
ATOM 3314 N N . ASN A 1 420 ? 25.778 9.112 6.604 1.00 63.84 420 ASN A N 1
ATOM 3315 C CA . ASN A 1 420 ? 26.406 8.919 7.916 1.00 63.84 420 ASN A CA 1
ATOM 3316 C C . ASN A 1 420 ? 25.729 7.862 8.791 1.00 63.84 420 ASN A C 1
ATOM 3318 O O . ASN A 1 420 ? 26.322 7.424 9.772 1.00 63.84 420 ASN A O 1
ATOM 3322 N N . ALA A 1 421 ? 24.494 7.491 8.468 1.00 60.06 421 ALA A N 1
ATOM 3323 C CA . ALA A 1 421 ? 23.691 6.576 9.266 1.00 60.06 421 ALA A CA 1
ATOM 3324 C C . ALA A 1 421 ? 23.842 5.123 8.806 1.00 60.06 421 ALA A C 1
ATOM 3326 O O . ALA A 1 421 ? 23.787 4.206 9.615 1.00 60.06 421 ALA A O 1
ATOM 3327 N N . ILE A 1 422 ? 24.039 4.918 7.502 1.00 67.06 422 ILE A N 1
ATOM 3328 C CA . ILE A 1 422 ? 24.276 3.594 6.911 1.00 67.06 422 ILE A CA 1
ATOM 3329 C C . ILE A 1 422 ? 25.751 3.219 7.022 1.00 67.06 422 ILE A C 1
ATOM 3331 O O . ILE A 1 422 ? 26.080 2.032 7.062 1.00 67.06 422 ILE A O 1
ATOM 3335 N N . ARG A 1 423 ? 26.641 4.215 7.146 1.00 63.53 423 ARG A N 1
ATOM 3336 C CA . ARG A 1 423 ? 28.014 3.972 7.577 1.00 63.53 423 ARG A CA 1
ATOM 3337 C C . ARG A 1 423 ? 27.968 3.126 8.836 1.00 63.53 423 ARG A C 1
ATOM 3339 O O . ARG A 1 423 ? 27.448 3.549 9.867 1.00 63.53 423 ARG A O 1
ATOM 3346 N N . MET A 1 424 ? 28.515 1.919 8.714 1.00 55.19 424 MET A N 1
ATOM 3347 C CA . MET A 1 424 ? 28.755 1.071 9.860 1.00 55.19 424 MET A CA 1
ATOM 3348 C C . MET A 1 424 ? 29.433 1.927 10.923 1.00 55.19 424 MET A C 1
ATOM 3350 O O . MET A 1 424 ? 30.349 2.705 10.627 1.00 55.19 424 MET A O 1
ATOM 3354 N N . ASN A 1 425 ? 28.959 1.789 12.154 1.00 54.34 425 ASN A N 1
ATOM 3355 C CA . ASN A 1 425 ? 29.676 2.221 13.340 1.00 54.34 425 ASN A CA 1
ATOM 3356 C C . ASN A 1 425 ? 31.185 1.920 13.142 1.00 54.34 425 ASN A C 1
ATOM 3358 O O . ASN A 1 425 ? 31.542 0.952 12.471 1.00 54.34 425 ASN A O 1
ATOM 3362 N N . GLY A 1 426 ? 32.097 2.712 13.717 1.00 55.88 426 GLY A N 1
ATOM 3363 C CA . GLY A 1 426 ? 33.538 2.401 13.708 1.00 55.88 426 GLY A CA 1
ATOM 3364 C C . GLY A 1 426 ? 33.921 0.976 14.176 1.00 55.88 426 GLY A C 1
ATOM 3365 O O . GLY A 1 426 ? 35.092 0.625 14.091 1.00 55.88 426 GLY A O 1
ATOM 3366 N N . SER A 1 427 ? 32.962 0.175 14.658 1.00 56.72 427 SER A N 1
ATOM 3367 C CA . SER A 1 427 ? 32.996 -1.260 14.963 1.00 56.72 427 SER A CA 1
ATOM 3368 C C . SER A 1 427 ? 32.516 -2.208 13.839 1.00 56.72 427 SER A C 1
ATOM 3370 O O . SER A 1 427 ? 32.410 -3.403 14.084 1.00 56.72 427 SER A O 1
ATOM 3372 N N . ALA A 1 428 ? 32.225 -1.719 12.627 1.00 63.00 428 ALA A N 1
ATOM 3373 C CA . ALA A 1 428 ? 31.698 -2.485 11.485 1.00 63.00 428 ALA A CA 1
ATOM 3374 C C . ALA A 1 428 ? 30.265 -3.050 11.638 1.00 63.00 428 ALA A C 1
ATOM 3376 O O . ALA A 1 428 ? 29.802 -3.784 10.768 1.00 63.00 428 ALA A O 1
ATOM 3377 N N . ASN A 1 429 ? 29.517 -2.682 12.684 1.00 70.56 429 ASN A N 1
ATOM 3378 C CA . ASN A 1 429 ? 28.129 -3.127 12.807 1.00 70.56 429 ASN A CA 1
ATOM 3379 C C . ASN A 1 429 ? 27.173 -2.244 11.987 1.00 70.56 429 ASN A C 1
ATOM 3381 O O . ASN A 1 429 ? 27.222 -1.012 12.101 1.00 70.56 429 ASN A O 1
ATOM 3385 N N . PRO A 1 430 ? 26.296 -2.846 11.168 1.00 75.75 430 PRO A N 1
ATOM 3386 C CA . PRO A 1 430 ? 25.297 -2.104 10.422 1.00 75.75 430 PRO A CA 1
ATOM 3387 C C . PRO A 1 430 ? 24.209 -1.516 11.327 1.00 75.75 430 PRO A C 1
ATOM 3389 O O . PRO A 1 430 ? 23.813 -2.132 12.315 1.00 75.75 430 PRO A O 1
ATOM 3392 N N . LEU A 1 431 ? 23.686 -0.339 10.960 1.00 81.06 431 LEU A N 1
ATOM 3393 C CA . LEU A 1 431 ? 22.578 0.294 11.684 1.00 81.06 431 LEU A CA 1
ATOM 3394 C C . LEU A 1 431 ? 21.318 -0.581 11.675 1.00 81.06 431 LEU A C 1
ATOM 3396 O O . LEU A 1 431 ? 20.606 -0.617 12.669 1.00 81.06 431 LEU A O 1
ATOM 3400 N N . PHE A 1 432 ? 21.058 -1.309 10.591 1.00 84.75 432 PHE A N 1
ATOM 3401 C CA . PHE A 1 432 ? 19.910 -2.203 10.468 1.00 84.75 432 PHE A CA 1
ATOM 3402 C C . PHE A 1 432 ? 20.372 -3.653 10.272 1.00 84.75 432 PHE A C 1
ATOM 3404 O O . PHE A 1 432 ? 21.446 -3.881 9.712 1.00 84.75 432 PHE A O 1
ATOM 3411 N N . PRO A 1 433 ? 19.578 -4.653 10.689 1.00 81.12 433 PRO A N 1
ATOM 3412 C CA . PRO A 1 433 ? 19.841 -6.058 10.385 1.00 81.12 433 PRO A CA 1
ATOM 3413 C C . PRO A 1 433 ? 19.607 -6.334 8.888 1.00 81.12 433 PRO A C 1
ATOM 3415 O O . PRO A 1 433 ? 18.567 -6.846 8.486 1.00 81.12 433 PRO A O 1
ATOM 3418 N N . TRP A 1 434 ? 20.571 -5.961 8.049 1.00 84.44 434 TRP A N 1
ATOM 3419 C CA . TRP A 1 434 ? 20.484 -6.008 6.586 1.00 84.44 434 TRP A CA 1
ATOM 3420 C C . TRP A 1 434 ? 20.173 -7.400 6.017 1.00 84.44 434 TRP A C 1
ATOM 3422 O O . TRP A 1 434 ? 19.446 -7.523 5.037 1.00 84.44 434 TRP A O 1
ATOM 3432 N N . SER A 1 435 ? 20.682 -8.457 6.653 1.00 88.62 435 SER A N 1
ATOM 3433 C CA . SER A 1 435 ? 20.646 -9.827 6.125 1.00 88.62 435 SER A CA 1
ATOM 3434 C C . SER A 1 435 ? 19.248 -10.425 5.969 1.00 88.62 435 SER A C 1
ATOM 3436 O O . SER A 1 435 ? 19.061 -11.321 5.146 1.00 88.62 435 SER A O 1
ATOM 3438 N N . GLN A 1 436 ? 18.271 -9.938 6.733 1.00 91.31 436 GLN A N 1
ATOM 3439 C CA . GLN A 1 436 ? 16.879 -10.397 6.678 1.00 91.31 436 GLN A CA 1
ATOM 3440 C C . GLN A 1 436 ? 15.994 -9.553 5.754 1.00 91.31 436 GLN A C 1
ATOM 3442 O O . GLN A 1 436 ? 14.841 -9.923 5.539 1.00 91.31 436 GLN A O 1
ATOM 3447 N N . LEU A 1 437 ? 16.488 -8.421 5.240 1.00 93.69 437 LEU A N 1
ATOM 3448 C CA . LEU A 1 437 ? 15.702 -7.593 4.333 1.00 93.69 437 LEU A CA 1
ATOM 3449 C C . LEU A 1 437 ? 15.565 -8.296 2.984 1.00 93.69 437 LEU A C 1
ATOM 3451 O O . LEU A 1 437 ? 16.550 -8.765 2.415 1.00 93.69 437 LEU A O 1
ATOM 3455 N N . ASP A 1 438 ? 14.340 -8.342 2.472 1.00 95.19 438 ASP A N 1
ATOM 3456 C CA . ASP A 1 438 ? 14.059 -8.750 1.100 1.00 95.19 438 ASP A CA 1
ATOM 3457 C C . ASP A 1 438 ? 13.887 -7.533 0.182 1.00 95.19 438 ASP A C 1
ATOM 3459 O O . ASP A 1 438 ? 14.173 -7.618 -1.012 1.00 95.19 438 ASP A O 1
ATOM 3463 N N . ARG A 1 439 ? 13.499 -6.381 0.743 1.00 95.06 439 ARG A N 1
ATOM 3464 C CA . ARG A 1 439 ? 13.278 -5.132 0.017 1.00 95.06 439 ARG A CA 1
ATOM 3465 C C . ARG A 1 439 ? 13.936 -3.969 0.717 1.00 95.06 439 ARG A C 1
ATOM 3467 O O . ARG A 1 439 ? 13.743 -3.746 1.915 1.00 95.06 439 ARG A O 1
ATOM 3474 N N . LEU A 1 440 ? 14.656 -3.181 -0.060 1.00 94.06 440 LEU A N 1
ATOM 3475 C CA . LEU A 1 440 ? 15.357 -2.023 0.449 1.00 94.06 440 LEU A CA 1
ATOM 3476 C C . LEU A 1 440 ? 15.243 -0.869 -0.535 1.00 94.06 440 LEU A C 1
ATOM 3478 O O . LEU A 1 440 ? 15.553 -1.021 -1.710 1.00 94.06 440 LEU A O 1
ATOM 3482 N N . SER A 1 441 ? 14.856 0.295 -0.034 1.00 93.44 441 SER A N 1
ATOM 3483 C CA . SER A 1 441 ? 14.909 1.542 -0.774 1.00 93.44 441 SER A CA 1
ATOM 3484 C C . SER A 1 441 ? 15.642 2.611 0.022 1.00 93.44 441 SER A C 1
ATOM 3486 O O . SER A 1 441 ? 15.308 2.885 1.175 1.00 93.44 441 SER A O 1
ATOM 3488 N N . LEU A 1 442 ? 16.649 3.205 -0.607 1.00 91.38 442 LEU A N 1
ATOM 3489 C CA . LEU A 1 442 ? 17.512 4.237 -0.063 1.00 91.38 442 LEU A CA 1
ATOM 3490 C C . LEU A 1 442 ? 17.574 5.386 -1.071 1.00 91.38 442 LEU A C 1
ATOM 3492 O O . LEU A 1 442 ? 18.312 5.327 -2.053 1.00 91.38 442 LEU A O 1
ATOM 3496 N N . SER A 1 443 ? 16.805 6.449 -0.833 1.00 85.88 443 SER A N 1
ATOM 3497 C CA . SER A 1 443 ? 16.809 7.617 -1.731 1.00 85.88 443 SER A CA 1
ATOM 3498 C C . SER A 1 443 ? 18.016 8.539 -1.497 1.00 85.88 443 SER A C 1
ATOM 3500 O O . SER A 1 443 ? 18.355 9.379 -2.334 1.00 85.88 443 SER A O 1
ATOM 3502 N N . GLY A 1 444 ? 18.651 8.399 -0.330 1.00 82.56 444 GLY A N 1
ATOM 3503 C CA . GLY A 1 444 ? 19.856 9.121 0.043 1.00 82.56 444 GLY A CA 1
ATOM 3504 C C . GLY A 1 444 ? 21.079 8.620 -0.711 1.00 82.56 444 GLY A C 1
ATOM 3505 O O . GLY A 1 444 ? 21.138 7.470 -1.141 1.00 82.56 444 GLY A O 1
ATOM 3506 N N . VAL A 1 445 ? 22.072 9.496 -0.837 1.00 81.12 445 VAL A N 1
ATOM 3507 C CA . VAL A 1 445 ? 23.249 9.180 -1.632 1.00 81.12 445 VAL A CA 1
ATOM 3508 C C . VAL A 1 445 ? 24.208 8.253 -0.867 1.00 81.12 445 VAL A C 1
ATOM 3510 O O . VAL A 1 445 ? 24.539 8.522 0.291 1.00 81.12 445 VAL A O 1
ATOM 3513 N N . LEU A 1 446 ? 24.600 7.132 -1.481 1.00 81.00 446 LEU A N 1
ATOM 3514 C CA . LEU A 1 446 ? 25.390 6.065 -0.847 1.00 81.00 446 LEU A CA 1
ATOM 3515 C C . LEU A 1 446 ? 26.840 6.058 -1.321 1.00 81.00 446 LEU A C 1
ATOM 3517 O O . LEU A 1 446 ? 27.105 6.022 -2.517 1.00 81.00 446 LEU A O 1
ATOM 3521 N N . GLN A 1 447 ? 27.788 6.000 -0.386 1.00 80.25 447 GLN A N 1
ATOM 3522 C CA . GLN A 1 447 ? 29.193 5.774 -0.730 1.00 80.25 447 GLN A CA 1
ATOM 3523 C C . GLN A 1 447 ? 29.429 4.340 -1.214 1.00 80.25 447 GLN A C 1
ATOM 3525 O O . GLN A 1 447 ? 28.812 3.404 -0.700 1.00 80.25 447 GLN A O 1
ATOM 3530 N N . HIS A 1 448 ? 30.389 4.174 -2.125 1.00 79.19 448 HIS A N 1
ATOM 3531 C CA . HIS A 1 448 ? 30.750 2.884 -2.710 1.00 79.19 448 HIS A CA 1
ATOM 3532 C C . HIS A 1 448 ? 31.016 1.786 -1.662 1.00 79.19 448 HIS A C 1
ATOM 3534 O O . HIS A 1 448 ? 30.326 0.775 -1.668 1.00 79.19 448 HIS A O 1
ATOM 3540 N N . ASP A 1 449 ? 31.905 1.999 -0.686 1.00 78.31 449 ASP A N 1
ATOM 3541 C CA . ASP A 1 449 ? 32.216 0.973 0.330 1.00 78.31 449 ASP A CA 1
ATOM 3542 C C . ASP A 1 449 ? 30.988 0.535 1.141 1.00 78.31 449 ASP A C 1
ATOM 3544 O O . ASP A 1 449 ? 30.883 -0.600 1.607 1.00 78.31 449 ASP A O 1
ATOM 3548 N N . THR A 1 450 ? 30.051 1.465 1.351 1.00 80.00 450 THR A N 1
ATOM 3549 C CA . THR A 1 450 ? 28.806 1.192 2.077 1.00 80.00 450 THR A CA 1
ATOM 3550 C C . THR A 1 450 ? 27.877 0.340 1.223 1.00 80.00 450 THR A C 1
ATOM 3552 O O . THR A 1 450 ? 27.272 -0.599 1.730 1.00 80.00 450 THR A O 1
ATOM 3555 N N . TRP A 1 451 ? 27.811 0.640 -0.072 1.00 82.44 451 TRP A N 1
ATOM 3556 C CA . TRP A 1 451 ? 27.109 -0.160 -1.065 1.00 82.44 451 TRP A CA 1
ATOM 3557 C C . TRP A 1 451 ? 27.670 -1.587 -1.170 1.00 82.44 451 TRP A C 1
ATOM 3559 O O . TRP A 1 451 ? 26.891 -2.536 -1.092 1.00 82.44 451 TRP A O 1
ATOM 3569 N N . MET A 1 452 ? 28.997 -1.746 -1.248 1.00 82.75 452 MET A N 1
ATOM 3570 C CA . MET A 1 452 ? 29.658 -3.060 -1.301 1.00 82.75 452 MET A CA 1
ATOM 3571 C C . MET A 1 452 ? 29.250 -3.929 -0.116 1.00 82.75 452 MET A C 1
ATOM 3573 O O . MET A 1 452 ? 28.679 -5.007 -0.270 1.00 82.75 452 MET A O 1
ATOM 3577 N N . LYS A 1 453 ? 29.450 -3.397 1.090 1.00 82.19 453 LYS A N 1
ATOM 3578 C CA . LYS A 1 453 ? 29.132 -4.097 2.334 1.00 82.19 453 LYS A CA 1
ATOM 3579 C C . LYS A 1 453 ? 27.652 -4.408 2.472 1.00 82.19 453 LYS A C 1
ATOM 3581 O O . LYS A 1 453 ? 27.292 -5.419 3.074 1.00 82.19 453 LYS A O 1
ATOM 3586 N N . LEU A 1 454 ? 26.794 -3.531 1.957 1.00 86.06 454 LEU A N 1
ATOM 3587 C CA . LEU A 1 454 ? 25.359 -3.756 1.935 1.00 86.06 454 LEU A CA 1
ATOM 3588 C C . LEU A 1 454 ? 25.035 -4.969 1.067 1.00 86.06 454 LEU A C 1
ATOM 3590 O O . LEU A 1 454 ? 24.396 -5.888 1.563 1.00 86.06 454 LEU A O 1
ATOM 3594 N N . LEU A 1 455 ? 25.522 -5.023 -0.174 1.00 86.38 455 LEU A N 1
ATOM 3595 C CA . LEU A 1 455 ? 25.296 -6.175 -1.048 1.00 86.38 455 LEU A CA 1
ATOM 3596 C C . LEU A 1 455 ? 25.881 -7.477 -0.488 1.00 86.38 455 LEU A C 1
ATOM 3598 O O . LEU A 1 455 ? 25.223 -8.511 -0.563 1.00 86.38 455 LEU A O 1
ATOM 3602 N N . GLU A 1 456 ? 27.061 -7.425 0.131 1.00 84.31 456 GLU A N 1
ATOM 3603 C CA . GLU A 1 456 ? 27.673 -8.582 0.798 1.00 84.31 456 GLU A CA 1
ATOM 3604 C C . GLU A 1 456 ? 26.847 -9.079 1.995 1.00 84.31 456 GLU A C 1
ATOM 3606 O O . GLU A 1 456 ? 26.721 -10.283 2.219 1.00 84.31 456 GLU A O 1
ATOM 3611 N N . SER A 1 457 ? 26.261 -8.159 2.768 1.00 84.19 457 SER A N 1
ATOM 3612 C CA . SER A 1 457 ? 25.490 -8.487 3.976 1.00 84.19 457 SER A CA 1
ATOM 3613 C C . SER A 1 457 ? 24.054 -8.924 3.670 1.00 84.19 457 SER A C 1
ATOM 3615 O O . SER A 1 457 ? 23.418 -9.601 4.480 1.00 84.19 457 SER A O 1
ATOM 3617 N N . CYS A 1 458 ? 23.522 -8.525 2.516 1.00 85.94 458 CYS A N 1
ATOM 3618 C CA . CYS A 1 458 ? 22.122 -8.658 2.130 1.00 85.94 458 CYS A CA 1
ATOM 3619 C C . CYS A 1 458 ? 21.852 -9.916 1.302 1.00 85.94 458 CYS A C 1
ATOM 3621 O O . CYS A 1 458 ? 21.428 -9.842 0.148 1.00 85.94 458 CYS A O 1
ATOM 3623 N N . ALA A 1 459 ? 22.035 -11.091 1.903 1.00 86.81 459 ALA A N 1
ATOM 3624 C CA . ALA A 1 459 ? 21.792 -12.345 1.196 1.00 86.81 459 ALA A CA 1
ATOM 3625 C C . ALA A 1 459 ? 20.339 -12.491 0.702 1.00 86.81 459 ALA A C 1
ATOM 3627 O O . ALA A 1 459 ? 20.126 -13.150 -0.307 1.00 86.81 459 ALA A O 1
ATOM 3628 N N . CYS A 1 460 ? 19.341 -11.893 1.364 1.00 93.25 460 CYS A N 1
ATOM 3629 C CA . CYS A 1 460 ? 17.922 -12.092 1.036 1.00 93.25 460 CYS A CA 1
ATOM 3630 C C . CYS A 1 460 ? 17.311 -11.033 0.104 1.00 93.25 460 CYS A C 1
ATOM 3632 O O . CYS A 1 460 ? 16.152 -11.193 -0.284 1.00 93.25 460 CYS A O 1
ATOM 3634 N N . ILE A 1 461 ? 18.044 -9.973 -0.261 1.00 94.75 461 ILE A N 1
ATOM 3635 C CA . ILE A 1 461 ? 17.461 -8.869 -1.032 1.00 94.75 461 ILE A CA 1
ATOM 3636 C C . ILE A 1 461 ? 17.032 -9.350 -2.420 1.00 94.75 461 ILE A C 1
ATOM 3638 O O . ILE A 1 461 ? 17.842 -9.843 -3.204 1.00 94.75 461 ILE A O 1
ATOM 3642 N N . ASN A 1 462 ? 15.748 -9.151 -2.721 1.00 95.88 462 ASN A N 1
ATOM 3643 C CA . ASN A 1 462 ? 15.122 -9.418 -4.010 1.00 95.88 462 ASN A CA 1
ATOM 3644 C C . ASN A 1 462 ? 14.815 -8.137 -4.802 1.00 95.88 462 ASN A C 1
ATOM 3646 O O . ASN A 1 462 ? 14.829 -8.181 -6.034 1.00 95.88 462 ASN A O 1
ATOM 3650 N N . ALA A 1 463 ? 14.596 -7.008 -4.121 1.00 95.62 463 ALA A N 1
ATOM 3651 C CA . ALA A 1 463 ? 14.323 -5.715 -4.732 1.00 95.62 463 ALA A CA 1
ATOM 3652 C C . ALA A 1 463 ? 15.081 -4.598 -4.011 1.00 95.62 463 ALA A C 1
ATOM 3654 O O . ALA A 1 463 ? 15.056 -4.497 -2.782 1.00 95.62 463 ALA A O 1
ATOM 3655 N N . LEU A 1 464 ? 15.751 -3.753 -4.789 1.00 94.31 464 LEU A N 1
ATOM 3656 C CA . LEU A 1 464 ? 16.662 -2.740 -4.277 1.00 94.31 464 LEU A CA 1
ATOM 3657 C C . LEU A 1 464 ? 16.486 -1.436 -5.043 1.00 94.31 464 LEU A C 1
ATOM 3659 O O . LEU A 1 464 ? 16.616 -1.432 -6.260 1.00 94.31 464 LEU A O 1
ATOM 3663 N N . ALA A 1 465 ? 16.225 -0.338 -4.343 1.00 93.12 465 ALA A N 1
ATOM 3664 C CA . ALA A 1 465 ? 16.279 1.011 -4.888 1.00 93.12 465 ALA A CA 1
ATOM 3665 C C . ALA A 1 465 ? 17.371 1.800 -4.170 1.00 93.12 465 ALA A C 1
ATOM 3667 O O . ALA A 1 465 ? 17.363 1.888 -2.945 1.00 93.12 465 ALA A O 1
ATOM 3668 N N . ILE A 1 466 ? 18.326 2.361 -4.900 1.00 91.62 466 ILE A N 1
ATOM 3669 C CA . ILE A 1 466 ? 19.459 3.081 -4.313 1.00 91.62 466 ILE A CA 1
ATOM 3670 C C . ILE A 1 466 ? 19.874 4.262 -5.170 1.00 91.62 466 ILE A C 1
ATOM 3672 O O . ILE A 1 466 ? 19.761 4.202 -6.384 1.00 91.62 466 ILE A O 1
ATOM 3676 N N . ASN A 1 467 ? 20.436 5.301 -4.559 1.00 86.25 467 ASN A N 1
ATOM 3677 C CA . ASN A 1 467 ? 21.104 6.390 -5.269 1.00 86.25 467 ASN A CA 1
ATOM 3678 C C . ASN A 1 467 ? 22.609 6.382 -4.934 1.00 86.25 467 ASN A C 1
ATOM 3680 O O . ASN A 1 467 ? 23.004 6.934 -3.908 1.00 86.25 467 ASN A O 1
ATOM 3684 N N . PRO A 1 468 ? 23.475 5.693 -5.691 1.00 81.88 468 PRO A N 1
ATOM 3685 C CA . PRO A 1 468 ? 24.909 5.686 -5.414 1.00 81.88 468 PRO A CA 1
ATOM 3686 C C . PRO A 1 468 ? 25.541 7.062 -5.684 1.00 81.88 468 PRO A C 1
ATOM 3688 O O . PRO A 1 468 ? 25.263 7.709 -6.691 1.00 81.88 468 PRO A O 1
ATOM 3691 N N . LEU A 1 469 ? 26.421 7.517 -4.783 1.00 75.44 469 LEU A N 1
ATOM 3692 C CA . LEU A 1 469 ? 27.282 8.673 -5.042 1.00 75.44 469 LEU A CA 1
ATOM 3693 C C . LEU A 1 469 ? 28.337 8.263 -6.066 1.00 75.44 469 LEU A C 1
ATOM 3695 O O . LEU A 1 469 ? 29.032 7.269 -5.825 1.00 75.44 469 LEU A O 1
ATOM 3699 N N . PRO A 1 470 ? 28.571 9.070 -7.114 1.00 65.88 470 PRO A N 1
ATOM 3700 C CA . PRO A 1 470 ? 29.821 9.018 -7.849 1.00 65.88 470 PRO A CA 1
ATOM 3701 C C . PRO A 1 470 ? 30.915 9.569 -6.926 1.00 65.88 470 PRO A C 1
ATOM 3703 O O . PRO A 1 470 ? 31.251 10.753 -6.932 1.00 65.88 470 PRO A O 1
ATOM 3706 N N . VAL A 1 471 ? 31.435 8.727 -6.037 1.00 62.03 471 VAL A N 1
ATOM 3707 C CA . VAL A 1 471 ? 32.683 9.048 -5.350 1.00 62.03 471 VAL A CA 1
ATOM 3708 C C . VAL A 1 471 ? 33.773 8.937 -6.406 1.00 62.03 471 VAL A C 1
ATOM 3710 O O . VAL A 1 471 ? 33.811 7.942 -7.127 1.00 62.03 471 VAL A O 1
ATOM 3713 N N . ARG A 1 472 ? 34.651 9.946 -6.506 1.00 61.28 472 ARG A N 1
ATOM 3714 C CA . ARG A 1 472 ? 35.880 9.844 -7.305 1.00 61.28 472 ARG A CA 1
ATOM 3715 C C . ARG A 1 472 ? 36.640 8.620 -6.823 1.00 61.28 472 ARG A C 1
ATOM 3717 O O . ARG A 1 472 ? 37.287 8.653 -5.778 1.00 61.28 472 ARG A O 1
ATOM 3724 N N . PHE A 1 473 ? 36.480 7.539 -7.564 1.00 59.47 473 PHE A N 1
ATOM 3725 C CA . PHE A 1 473 ? 37.083 6.266 -7.263 1.00 59.47 473 PHE A CA 1
ATOM 3726 C C . PHE A 1 473 ? 38.579 6.429 -7.477 1.00 59.47 473 PHE A C 1
ATOM 3728 O O . PHE A 1 473 ? 39.048 6.558 -8.611 1.00 59.47 473 PHE A O 1
ATOM 3735 N N . ASP A 1 474 ? 39.329 6.501 -6.382 1.00 64.31 474 ASP A N 1
ATOM 3736 C CA . ASP A 1 474 ? 40.777 6.481 -6.468 1.00 64.31 474 ASP A CA 1
ATOM 3737 C C . ASP A 1 474 ? 41.193 5.061 -6.855 1.00 64.31 474 ASP A C 1
ATOM 3739 O O . ASP A 1 474 ? 41.300 4.168 -6.009 1.00 64.31 474 ASP A O 1
ATOM 3743 N N . LYS A 1 475 ? 41.374 4.847 -8.165 1.00 63.72 475 LYS A N 1
ATOM 3744 C CA . LYS A 1 475 ? 41.776 3.561 -8.753 1.00 63.72 475 LYS A CA 1
ATOM 3745 C C . LYS A 1 475 ? 43.019 2.974 -8.079 1.00 63.72 475 LYS A C 1
ATOM 3747 O O . LYS A 1 475 ? 43.203 1.767 -8.136 1.00 63.72 475 LYS A O 1
ATOM 3752 N N . SER A 1 476 ? 43.849 3.794 -7.429 1.00 68.00 476 SER A N 1
ATOM 3753 C CA . SER A 1 476 ? 45.076 3.340 -6.768 1.00 68.00 476 SER A CA 1
ATOM 3754 C C . SER A 1 476 ? 44.848 2.406 -5.569 1.00 68.00 476 SER A C 1
ATOM 3756 O O . SER A 1 476 ? 45.775 1.693 -5.186 1.00 68.00 476 SER A O 1
ATOM 3758 N N . ASN A 1 477 ? 43.636 2.359 -4.998 1.00 63.31 477 ASN A N 1
ATOM 3759 C CA . ASN A 1 477 ? 43.320 1.490 -3.856 1.00 63.31 477 ASN A CA 1
ATOM 3760 C C . ASN A 1 477 ? 42.684 0.142 -4.234 1.00 63.31 477 ASN A C 1
ATOM 3762 O O . ASN A 1 477 ? 42.583 -0.735 -3.372 1.00 63.31 477 ASN A O 1
ATOM 3766 N N . LEU A 1 478 ? 42.290 -0.053 -5.496 1.00 61.75 478 LEU A N 1
ATOM 3767 C CA . LEU A 1 478 ? 41.843 -1.353 -5.991 1.00 61.75 478 LEU A CA 1
ATOM 3768 C C . LEU A 1 478 ? 43.077 -2.225 -6.226 1.00 61.75 478 LEU A C 1
ATOM 3770 O O . LEU A 1 478 ? 43.759 -2.105 -7.238 1.00 61.75 478 LEU A O 1
ATOM 3774 N N . LYS A 1 479 ? 43.400 -3.091 -5.264 1.00 63.41 479 LYS A N 1
ATOM 3775 C CA . LYS A 1 479 ? 44.380 -4.157 -5.498 1.00 63.41 479 LYS A CA 1
ATOM 3776 C C . LYS A 1 479 ? 43.811 -5.090 -6.573 1.00 63.41 479 LYS A C 1
ATOM 3778 O O . LYS A 1 479 ? 42.669 -5.514 -6.448 1.00 63.41 479 LYS A O 1
ATOM 3783 N N . ASP A 1 480 ? 44.614 -5.429 -7.580 1.00 60.34 480 ASP A N 1
ATOM 3784 C CA . ASP A 1 480 ? 44.272 -6.170 -8.815 1.00 60.34 480 ASP A CA 1
ATOM 3785 C C . ASP A 1 480 ? 43.687 -7.602 -8.647 1.00 60.34 480 ASP A C 1
ATOM 3787 O O . ASP A 1 480 ? 43.784 -8.425 -9.555 1.00 60.34 480 ASP A O 1
ATOM 3791 N N . SER A 1 481 ? 43.104 -7.975 -7.502 1.00 48.28 481 SER A N 1
ATOM 3792 C CA . SER A 1 481 ? 42.683 -9.356 -7.218 1.00 48.28 481 SER A CA 1
ATOM 3793 C C . SER A 1 481 ? 41.256 -9.494 -6.684 1.00 48.28 481 SER A C 1
ATOM 3795 O O . SER A 1 481 ? 41.013 -10.305 -5.784 1.00 48.28 481 SER A O 1
ATOM 3797 N N . HIS A 1 482 ? 40.295 -8.732 -7.198 1.00 66.62 482 HIS A N 1
ATOM 3798 C CA . HIS A 1 482 ? 38.906 -8.916 -6.787 1.00 66.62 482 HIS A CA 1
ATOM 3799 C C . HIS A 1 482 ? 38.194 -9.898 -7.719 1.00 66.62 482 HIS A C 1
ATOM 3801 O O . HIS A 1 482 ? 37.949 -9.636 -8.893 1.00 66.62 482 HIS A O 1
ATOM 3807 N N . GLN A 1 483 ? 37.921 -11.089 -7.177 1.00 84.06 483 GLN A N 1
ATOM 3808 C CA . GLN A 1 483 ? 36.966 -12.019 -7.768 1.00 84.06 483 GLN A CA 1
ATOM 3809 C C . GLN A 1 483 ? 35.608 -11.314 -7.903 1.00 84.06 483 GLN A C 1
ATOM 3811 O O . GLN A 1 483 ? 35.233 -10.580 -6.987 1.00 84.06 483 GLN A O 1
ATOM 3816 N N . PRO A 1 484 ? 34.855 -11.559 -8.988 1.00 88.44 484 PRO A N 1
ATOM 3817 C CA . PRO A 1 484 ? 33.533 -10.973 -9.150 1.00 88.44 484 PRO A CA 1
ATOM 3818 C C . PRO A 1 484 ? 32.608 -11.381 -7.995 1.00 88.44 484 PRO A C 1
ATOM 3820 O O . PRO A 1 484 ? 32.535 -12.552 -7.606 1.00 88.44 484 PRO A O 1
ATOM 3823 N N . ILE A 1 485 ? 31.877 -10.408 -7.465 1.00 88.69 485 ILE A N 1
ATOM 3824 C CA . ILE A 1 485 ? 30.885 -10.545 -6.408 1.00 88.69 485 ILE A CA 1
ATOM 3825 C C . ILE A 1 485 ? 29.534 -10.882 -7.039 1.00 88.69 485 ILE A C 1
ATOM 3827 O O . ILE A 1 485 ? 28.918 -10.098 -7.761 1.00 88.69 485 ILE A O 1
ATOM 3831 N N . TYR A 1 486 ? 29.031 -12.074 -6.738 1.00 92.00 486 TYR A N 1
ATOM 3832 C CA . TYR A 1 486 ? 27.759 -12.549 -7.275 1.00 92.00 486 TYR A CA 1
ATOM 3833 C C . TYR A 1 486 ? 26.588 -12.119 -6.390 1.00 92.00 486 TYR A C 1
ATOM 3835 O O . TYR A 1 486 ? 26.400 -12.653 -5.295 1.00 92.00 486 TYR A O 1
ATOM 3843 N N . VAL A 1 487 ? 25.730 -11.237 -6.901 1.00 92.69 487 VAL A N 1
ATOM 3844 C CA . VAL A 1 487 ? 24.483 -10.840 -6.233 1.00 92.69 487 VAL A CA 1
ATOM 3845 C C . VAL A 1 487 ? 23.362 -11.755 -6.717 1.00 92.69 487 VAL A C 1
ATOM 3847 O O . VAL A 1 487 ? 22.680 -11.495 -7.708 1.00 92.69 487 VAL A O 1
ATOM 3850 N N . ARG A 1 488 ? 23.209 -12.900 -6.045 1.00 92.75 488 ARG A N 1
ATOM 3851 C CA . ARG A 1 488 ? 22.367 -13.999 -6.544 1.00 92.75 488 ARG A CA 1
ATOM 3852 C C . ARG A 1 488 ? 20.870 -13.788 -6.372 1.00 92.75 488 ARG A C 1
ATOM 3854 O O . ARG A 1 488 ? 20.123 -14.336 -7.159 1.00 92.75 488 ARG A O 1
ATOM 3861 N N . ASN A 1 489 ? 20.398 -13.065 -5.363 1.00 95.12 489 ASN A N 1
ATOM 3862 C CA . ASN A 1 489 ? 18.956 -13.029 -5.068 1.00 95.12 489 ASN A CA 1
ATOM 3863 C C . ASN A 1 489 ? 18.236 -11.787 -5.601 1.00 95.12 489 ASN A C 1
ATOM 3865 O O . ASN A 1 489 ? 17.006 -11.790 -5.677 1.00 95.12 489 ASN A O 1
ATOM 3869 N N . LEU A 1 490 ? 18.988 -10.777 -6.042 1.00 95.50 490 LEU A N 1
ATOM 3870 C CA . LEU A 1 490 ? 18.436 -9.528 -6.544 1.00 95.50 490 LEU A CA 1
ATOM 3871 C C . LEU A 1 490 ? 17.752 -9.742 -7.898 1.00 95.50 490 LEU A C 1
ATOM 3873 O O . LEU A 1 490 ? 18.397 -10.142 -8.862 1.00 95.50 490 LEU A O 1
ATOM 3877 N N . ARG A 1 491 ? 16.448 -9.457 -7.961 1.00 96.25 491 ARG A N 1
ATOM 3878 C CA . ARG A 1 491 ? 15.610 -9.578 -9.165 1.00 96.25 491 ARG A CA 1
ATOM 3879 C C . ARG A 1 491 ? 15.206 -8.232 -9.751 1.00 96.25 491 ARG A C 1
ATOM 3881 O O . ARG A 1 491 ? 15.021 -8.136 -10.963 1.00 96.25 491 ARG A O 1
ATOM 3888 N N . ARG A 1 492 ? 15.055 -7.215 -8.899 1.00 95.69 492 ARG A N 1
ATOM 3889 C CA . ARG A 1 492 ? 14.643 -5.859 -9.279 1.00 95.69 492 ARG A CA 1
ATOM 3890 C C . ARG A 1 492 ? 15.626 -4.841 -8.722 1.00 95.69 492 ARG A C 1
ATOM 3892 O O . ARG A 1 492 ? 15.875 -4.837 -7.519 1.00 95.69 492 ARG A O 1
ATOM 3899 N N . LEU A 1 493 ? 16.158 -3.976 -9.574 1.00 93.81 493 LEU A N 1
ATOM 3900 C CA . LEU A 1 493 ? 17.105 -2.940 -9.179 1.00 93.81 493 LEU A CA 1
ATOM 3901 C C . LEU A 1 493 ? 16.671 -1.594 -9.753 1.00 93.81 493 LEU A C 1
ATOM 3903 O O . LEU A 1 493 ? 16.465 -1.471 -10.954 1.00 93.81 493 LEU A O 1
ATOM 3907 N N . VAL A 1 494 ? 16.559 -0.587 -8.895 1.00 92.69 494 VAL A N 1
ATOM 3908 C CA . VAL A 1 494 ? 16.367 0.816 -9.260 1.00 92.69 494 VAL A CA 1
ATOM 3909 C C . VAL A 1 494 ? 17.613 1.579 -8.827 1.00 92.69 494 VAL A C 1
ATOM 3911 O O . VAL A 1 494 ? 17.944 1.622 -7.643 1.00 92.69 494 VAL A O 1
ATOM 3914 N N . VAL A 1 495 ? 18.319 2.176 -9.779 1.00 90.81 495 VAL A N 1
ATOM 3915 C CA . VAL A 1 495 ? 19.528 2.962 -9.532 1.00 90.81 495 VAL A CA 1
ATOM 3916 C C . VAL A 1 495 ? 19.242 4.418 -9.855 1.00 90.81 495 VAL A C 1
ATOM 3918 O O . VAL A 1 495 ? 18.957 4.770 -10.993 1.00 90.81 495 VAL A O 1
ATOM 3921 N N . GLY A 1 496 ? 19.317 5.269 -8.844 1.00 87.62 496 GLY A N 1
ATOM 3922 C CA . GLY A 1 496 ? 19.341 6.712 -8.978 1.00 87.62 496 GLY A CA 1
ATOM 3923 C C . GLY A 1 496 ? 20.700 7.201 -9.428 1.00 87.62 496 GLY A C 1
ATOM 3924 O O . GLY A 1 496 ? 21.711 6.832 -8.850 1.00 87.62 496 GLY A O 1
ATOM 3925 N N . CYS A 1 497 ? 20.736 8.056 -10.434 1.00 81.50 497 CYS A N 1
ATOM 3926 C CA . CYS A 1 497 ? 21.974 8.578 -10.980 1.00 81.50 497 CYS A CA 1
ATOM 3927 C C . CYS A 1 497 ? 21.893 10.103 -11.034 1.00 81.50 497 CYS A C 1
ATOM 3929 O O . CYS A 1 497 ? 20.891 10.670 -11.485 1.00 81.50 497 CYS A O 1
ATOM 3931 N N . ARG A 1 498 ? 22.928 10.771 -10.512 1.00 76.94 498 ARG A N 1
ATOM 3932 C CA . ARG A 1 498 ? 23.125 12.223 -10.669 1.00 76.94 498 ARG A CA 1
ATOM 3933 C C . ARG A 1 498 ? 24.000 12.507 -11.883 1.00 76.94 498 ARG A C 1
ATOM 3935 O O . ARG A 1 498 ? 23.526 13.115 -12.826 1.00 76.94 498 ARG A O 1
ATOM 3942 N N . ARG A 1 499 ? 25.214 11.947 -11.897 1.00 72.12 499 ARG A N 1
ATOM 3943 C CA . ARG A 1 499 ? 26.145 11.934 -13.035 1.00 72.12 499 ARG A CA 1
ATOM 3944 C C . ARG A 1 499 ? 26.728 10.538 -13.201 1.00 72.12 499 ARG A C 1
ATOM 3946 O O . ARG A 1 499 ? 27.152 9.935 -12.216 1.00 72.12 499 ARG A O 1
ATOM 3953 N N . PHE A 1 500 ? 26.757 10.042 -14.432 1.00 61.75 500 PHE A N 1
ATOM 3954 C CA . PHE A 1 500 ? 27.506 8.841 -14.797 1.00 61.75 500 PHE A CA 1
ATOM 3955 C C . PHE A 1 500 ? 28.919 9.269 -15.182 1.00 61.75 500 PHE A C 1
ATOM 3957 O O . PHE A 1 500 ? 29.191 9.569 -16.339 1.00 61.75 500 PHE A O 1
ATOM 3964 N N . SER A 1 501 ? 29.788 9.353 -14.179 1.00 57.75 501 SER A N 1
ATOM 3965 C CA . SER A 1 501 ? 31.230 9.462 -14.378 1.00 57.75 501 SER A CA 1
ATOM 3966 C C . SER A 1 501 ? 31.872 8.227 -13.741 1.00 57.75 501 SER A C 1
ATOM 3968 O O . SER A 1 501 ? 31.906 8.115 -12.510 1.00 57.75 501 SER A O 1
ATOM 3970 N N . ILE A 1 502 ? 32.313 7.274 -14.569 1.00 52.19 502 ILE A N 1
ATOM 3971 C CA . ILE A 1 502 ? 33.060 6.068 -14.172 1.00 52.19 502 ILE A CA 1
ATOM 3972 C C . ILE A 1 502 ? 34.318 6.419 -13.351 1.00 52.19 502 ILE A C 1
ATOM 3974 O O . ILE A 1 502 ? 34.930 7.467 -13.578 1.00 52.19 502 ILE A O 1
ATOM 3978 N N . PRO A 1 503 ? 34.785 5.518 -12.458 1.00 51.97 503 PRO A N 1
ATOM 3979 C CA . PRO A 1 503 ? 34.367 4.115 -12.308 1.00 51.97 503 PRO A CA 1
ATOM 3980 C C . PRO A 1 503 ? 33.123 3.895 -11.455 1.00 51.97 503 PRO A C 1
ATOM 3982 O O . PRO A 1 503 ? 33.039 4.341 -10.313 1.00 51.97 503 PRO A O 1
ATOM 3985 N N . MET A 1 504 ? 32.182 3.141 -12.017 1.00 63.44 504 MET A N 1
ATOM 3986 C CA . MET A 1 504 ? 31.058 2.579 -11.289 1.00 63.44 504 MET A CA 1
ATOM 3987 C C . MET A 1 504 ? 31.520 1.351 -10.480 1.00 63.44 504 MET A C 1
ATOM 3989 O O . MET A 1 504 ? 32.342 0.579 -10.969 1.00 63.44 504 MET A O 1
ATOM 3993 N N . PRO A 1 505 ? 30.922 1.099 -9.300 1.00 65.25 505 PRO A N 1
ATOM 3994 C CA . PRO A 1 505 ? 31.073 -0.140 -8.527 1.00 65.25 505 PRO A CA 1
ATOM 3995 C C . PRO A 1 505 ? 30.787 -1.435 -9.298 1.00 65.25 505 PRO A C 1
ATOM 3997 O O . PRO A 1 505 ? 31.096 -2.513 -8.807 1.00 65.25 505 PRO A O 1
ATOM 4000 N N . PHE A 1 506 ? 30.054 -1.349 -10.412 1.00 73.75 506 PHE A N 1
ATOM 4001 C CA . PHE A 1 506 ? 29.365 -2.492 -11.009 1.00 73.75 506 PHE A CA 1
ATOM 4002 C C . PHE A 1 506 ? 30.279 -3.474 -11.731 1.00 73.75 506 PHE A C 1
ATOM 4004 O O . PHE A 1 506 ? 29.879 -4.620 -11.897 1.00 73.75 506 PHE A O 1
ATOM 4011 N N . ASP A 1 507 ? 31.498 -3.064 -12.078 1.00 75.12 507 ASP A N 1
ATOM 4012 C CA . ASP A 1 507 ? 32.482 -3.929 -12.739 1.00 75.12 507 ASP A CA 1
ATOM 4013 C C . ASP A 1 507 ? 32.841 -5.151 -11.874 1.00 75.12 507 ASP A C 1
ATOM 4015 O O . ASP A 1 507 ? 33.217 -6.203 -12.388 1.00 75.12 507 ASP A O 1
ATOM 4019 N N . GLU A 1 508 ? 32.680 -5.032 -10.556 1.00 83.38 508 GLU A N 1
ATOM 4020 C CA . GLU A 1 508 ? 32.919 -6.115 -9.608 1.00 83.38 508 GLU A CA 1
ATOM 4021 C C . GLU A 1 508 ? 31.693 -7.001 -9.394 1.00 83.38 508 GLU A C 1
ATOM 4023 O O . GLU A 1 508 ? 31.817 -8.045 -8.763 1.00 83.38 508 GLU A O 1
ATOM 4028 N N . PHE A 1 509 ? 30.511 -6.633 -9.892 1.00 88.00 509 PHE A N 1
ATOM 4029 C CA . PHE A 1 509 ? 29.273 -7.345 -9.598 1.00 88.00 509 PHE A CA 1
ATOM 4030 C C . PHE A 1 509 ? 28.751 -8.147 -10.779 1.00 88.00 509 PHE A C 1
ATOM 4032 O O . PHE A 1 509 ? 28.770 -7.709 -11.922 1.00 88.00 509 PHE A O 1
ATOM 4039 N N . ILE A 1 510 ? 28.187 -9.315 -10.474 1.00 92.25 510 ILE A N 1
ATOM 4040 C CA . ILE A 1 510 ? 27.413 -10.105 -11.431 1.00 92.25 510 ILE A CA 1
ATOM 4041 C C . ILE A 1 510 ? 26.027 -10.356 -10.844 1.00 92.25 510 ILE A C 1
ATOM 4043 O O . ILE A 1 510 ? 25.856 -11.082 -9.857 1.00 92.25 510 ILE A O 1
ATOM 4047 N N . PHE A 1 511 ? 25.012 -9.782 -11.482 1.00 94.56 511 PHE A N 1
ATOM 4048 C CA . PHE A 1 511 ? 23.616 -9.868 -11.075 1.00 94.56 511 PHE A CA 1
ATOM 4049 C C . PHE A 1 511 ? 22.901 -11.003 -11.810 1.00 94.56 511 PHE A C 1
ATOM 4051 O O . PHE A 1 511 ? 22.026 -10.801 -12.650 1.00 94.56 511 PHE A O 1
ATOM 4058 N N . THR A 1 512 ? 23.280 -12.234 -11.472 1.00 94.44 512 THR A N 1
ATOM 4059 C CA . THR A 1 512 ? 22.807 -13.444 -12.171 1.00 94.44 512 THR A CA 1
ATOM 4060 C C . THR A 1 512 ? 21.288 -13.610 -12.233 1.00 94.44 512 THR A C 1
ATOM 4062 O O . THR A 1 512 ? 20.817 -14.231 -13.171 1.00 94.44 512 THR A O 1
ATOM 4065 N N . ASN A 1 513 ? 20.508 -13.072 -11.294 1.00 96.25 513 ASN A N 1
ATOM 4066 C CA . ASN A 1 513 ? 19.045 -13.221 -11.288 1.00 96.25 513 ASN A CA 1
ATOM 4067 C C . ASN A 1 513 ? 18.291 -11.903 -11.504 1.00 96.25 513 ASN A C 1
ATOM 4069 O O . ASN A 1 513 ? 17.073 -11.870 -11.312 1.00 96.25 513 ASN A O 1
ATOM 4073 N N . LEU A 1 514 ? 18.984 -10.831 -11.902 1.00 96.44 514 LEU A N 1
ATOM 4074 C CA . LEU A 1 514 ? 18.337 -9.548 -12.145 1.00 96.44 514 LEU A CA 1
ATOM 4075 C C . LEU A 1 514 ? 17.506 -9.623 -13.420 1.00 96.44 514 LEU A C 1
ATOM 4077 O O . LEU A 1 514 ? 18.040 -9.800 -14.509 1.00 96.44 514 LEU A O 1
ATOM 4081 N N . THR A 1 515 ? 16.192 -9.483 -13.267 1.00 96.62 515 THR A N 1
ATOM 4082 C CA . THR A 1 515 ? 15.230 -9.527 -14.372 1.00 96.62 515 THR A CA 1
ATOM 4083 C C . THR A 1 515 ? 14.704 -8.148 -14.741 1.00 96.62 515 THR A C 1
ATOM 4085 O O . THR A 1 515 ? 14.251 -7.974 -15.865 1.00 96.62 515 THR A O 1
ATOM 4088 N N . SER A 1 516 ? 14.755 -7.180 -13.822 1.00 95.56 516 SER A N 1
ATOM 4089 C CA . SER A 1 516 ? 14.239 -5.824 -14.033 1.00 95.56 516 SER A CA 1
ATOM 4090 C C . SER A 1 516 ? 15.233 -4.789 -13.511 1.00 95.56 516 SER A C 1
ATOM 4092 O O . SER A 1 516 ? 15.647 -4.855 -12.348 1.00 95.56 516 SER A O 1
ATOM 4094 N N . LEU A 1 517 ? 15.624 -3.852 -14.371 1.00 93.88 517 LEU A N 1
ATOM 4095 C CA . LEU A 1 517 ? 16.570 -2.784 -14.072 1.00 93.88 517 LEU A CA 1
ATOM 4096 C C . LEU A 1 517 ? 15.962 -1.442 -14.459 1.00 93.88 517 LEU A C 1
ATOM 4098 O O . LEU A 1 517 ? 15.531 -1.252 -15.594 1.00 93.88 517 LEU A O 1
ATOM 4102 N N . ARG A 1 518 ? 15.990 -0.490 -13.529 1.00 91.25 518 ARG A N 1
ATOM 4103 C CA . ARG A 1 518 ? 15.594 0.893 -13.763 1.00 91.25 518 ARG A CA 1
ATOM 4104 C C . ARG A 1 518 ? 16.726 1.835 -13.413 1.00 91.25 518 ARG A C 1
ATOM 4106 O O . ARG A 1 518 ? 17.296 1.750 -12.330 1.00 91.25 518 ARG A O 1
ATOM 4113 N N . ILE A 1 519 ? 17.008 2.761 -14.308 1.00 90.12 519 ILE A N 1
ATOM 4114 C CA . ILE A 1 519 ? 17.998 3.813 -14.130 1.00 90.12 519 ILE A CA 1
ATOM 4115 C C . ILE A 1 519 ? 17.234 5.135 -14.089 1.00 90.12 519 ILE A C 1
ATOM 4117 O O . ILE A 1 519 ? 16.535 5.480 -15.042 1.00 90.12 519 ILE A O 1
ATOM 4121 N N . VAL A 1 520 ? 17.307 5.836 -12.957 1.00 87.31 520 VAL A N 1
ATOM 4122 C CA . VAL A 1 520 ? 16.486 7.009 -12.632 1.00 87.31 520 VAL A CA 1
ATOM 4123 C C . VAL A 1 520 ? 17.323 8.256 -12.489 1.00 87.31 520 VAL A C 1
ATOM 4125 O O . VAL A 1 520 ? 18.300 8.287 -11.745 1.00 87.31 520 VAL A O 1
ATOM 4128 N N . ARG A 1 521 ? 16.903 9.328 -13.156 1.00 83.38 521 ARG A N 1
ATOM 4129 C CA . ARG A 1 521 ? 17.518 10.643 -13.033 1.00 83.38 521 ARG A CA 1
ATOM 4130 C C . ARG A 1 521 ? 17.137 11.257 -11.697 1.00 83.38 521 ARG A C 1
ATOM 4132 O O . ARG A 1 521 ? 15.963 11.492 -11.426 1.00 83.38 521 ARG A O 1
ATOM 4139 N N . THR A 1 522 ? 18.133 11.534 -10.860 1.00 81.06 522 THR A N 1
ATOM 4140 C CA . THR A 1 522 ? 17.891 12.126 -9.531 1.00 81.06 522 THR A CA 1
ATOM 4141 C C . THR A 1 522 ? 18.175 13.624 -9.457 1.00 81.06 522 THR A C 1
ATOM 4143 O O . THR A 1 522 ? 17.753 14.250 -8.489 1.00 81.06 522 THR A O 1
ATOM 4146 N N . ASP A 1 523 ? 18.837 14.208 -10.464 1.00 80.25 523 ASP A N 1
ATOM 4147 C CA . ASP A 1 523 ? 19.086 15.652 -10.572 1.00 80.25 523 ASP A CA 1
ATOM 4148 C C . ASP A 1 523 ? 18.738 16.166 -11.981 1.00 80.25 523 ASP A C 1
ATOM 4150 O O . ASP A 1 523 ? 18.985 15.484 -12.975 1.00 80.25 523 ASP A O 1
ATOM 4154 N N . LYS A 1 524 ? 18.140 17.359 -12.057 1.00 71.62 524 LYS A N 1
ATOM 4155 C CA . LYS A 1 524 ? 17.713 18.035 -13.292 1.00 71.62 524 LYS A CA 1
ATOM 4156 C C . LYS A 1 524 ? 18.843 18.701 -14.061 1.00 71.62 524 LYS A C 1
ATOM 4158 O O . LYS A 1 524 ? 18.699 18.894 -15.261 1.00 71.62 524 LYS A O 1
ATOM 4163 N N . ASN A 1 525 ? 19.910 19.094 -13.375 1.00 73.06 525 ASN A N 1
ATOM 4164 C CA . ASN A 1 525 ? 20.922 19.982 -13.952 1.00 73.06 525 ASN A CA 1
ATOM 4165 C C . ASN A 1 525 ? 22.184 19.249 -14.404 1.00 73.06 525 ASN A C 1
ATOM 4167 O O . ASN A 1 525 ? 23.128 19.878 -14.871 1.00 73.06 525 ASN A O 1
ATOM 4171 N N . ASP A 1 526 ? 22.210 17.933 -14.230 1.00 68.00 526 ASP A N 1
ATOM 4172 C CA . ASP A 1 526 ? 23.368 17.119 -14.538 1.00 68.00 526 ASP A CA 1
ATOM 4173 C C . ASP A 1 526 ? 23.152 16.356 -15.843 1.00 68.00 526 ASP A C 1
ATOM 4175 O O . ASP A 1 526 ? 22.125 15.684 -16.017 1.00 68.00 526 ASP A O 1
ATOM 4179 N N . ASP A 1 527 ? 24.131 16.486 -16.740 1.00 62.91 527 ASP A N 1
ATOM 4180 C CA . ASP A 1 527 ? 24.208 15.731 -17.983 1.00 62.91 527 ASP A CA 1
ATOM 4181 C C . ASP A 1 527 ? 24.346 14.232 -17.682 1.00 62.91 527 ASP A C 1
ATOM 4183 O O . ASP A 1 527 ? 25.042 13.798 -16.754 1.00 62.91 527 ASP A O 1
ATOM 4187 N N . TRP A 1 528 ? 23.616 13.435 -18.455 1.00 65.19 528 TRP A N 1
ATOM 4188 C CA . TRP A 1 528 ? 23.525 11.988 -18.314 1.00 65.19 528 TRP A CA 1
ATOM 4189 C C . TRP A 1 528 ? 24.569 11.281 -19.183 1.00 65.19 528 TRP A C 1
ATOM 4191 O O . TRP A 1 528 ? 24.742 11.658 -20.332 1.00 65.19 528 TRP A O 1
ATOM 4201 N N . PHE A 1 529 ? 25.213 10.245 -18.624 1.00 62.00 529 PHE A N 1
ATOM 4202 C CA . PHE A 1 529 ? 26.230 9.387 -19.259 1.00 62.00 529 PHE A CA 1
ATOM 4203 C C . PHE A 1 529 ? 27.336 10.132 -20.008 1.00 62.00 529 PHE A C 1
ATOM 4205 O O . PHE A 1 529 ? 27.201 10.462 -21.179 1.00 62.00 529 PHE A O 1
ATOM 4212 N N . GLU A 1 530 ? 28.501 10.284 -19.369 1.00 62.88 530 GLU A N 1
ATOM 4213 C CA . GLU A 1 530 ? 29.694 10.762 -20.084 1.00 62.88 530 GLU A CA 1
ATOM 4214 C C . GLU A 1 530 ? 30.128 9.781 -21.191 1.00 62.88 530 GLU A C 1
ATOM 4216 O O . GLU A 1 530 ? 30.748 10.182 -22.181 1.00 62.88 530 GLU A O 1
ATOM 4221 N N . SER A 1 531 ? 29.802 8.490 -21.033 1.00 70.38 531 SER A N 1
ATOM 4222 C CA . SER A 1 531 ? 30.157 7.433 -21.974 1.00 70.38 531 SER A CA 1
ATOM 4223 C C . SER A 1 531 ? 29.129 6.306 -22.016 1.00 70.38 531 SER A C 1
ATOM 4225 O O . SER A 1 531 ? 28.655 5.813 -20.992 1.00 70.38 531 SER A O 1
ATOM 4227 N N . PHE A 1 532 ? 28.857 5.830 -23.228 1.00 73.12 532 PHE A N 1
ATOM 4228 C CA . PHE A 1 532 ? 28.056 4.639 -23.487 1.00 73.12 532 PHE A CA 1
ATOM 4229 C C . PHE A 1 532 ? 28.660 3.353 -22.904 1.00 73.12 532 PHE A C 1
ATOM 4231 O O . PHE A 1 532 ? 27.944 2.422 -22.532 1.00 73.12 532 PHE A O 1
ATOM 4238 N N . HIS A 1 533 ? 29.987 3.333 -22.761 1.00 78.31 533 HIS A N 1
ATOM 4239 C CA . HIS A 1 533 ? 30.744 2.211 -22.208 1.00 78.31 533 HIS A CA 1
ATOM 4240 C C . HIS A 1 533 ? 30.278 1.825 -20.797 1.00 78.31 533 HIS A C 1
ATOM 4242 O O . HIS A 1 533 ? 30.346 0.662 -20.403 1.00 78.31 533 HIS A O 1
ATOM 4248 N N . ASP A 1 534 ? 29.766 2.794 -20.040 1.00 77.44 534 ASP A N 1
ATOM 4249 C CA . ASP A 1 534 ? 29.260 2.608 -18.681 1.00 77.44 534 ASP A CA 1
ATOM 4250 C C . ASP A 1 534 ? 27.967 1.780 -18.677 1.00 77.44 534 ASP A C 1
ATOM 4252 O O . ASP A 1 534 ? 27.774 0.917 -17.817 1.00 77.44 534 ASP A O 1
ATOM 4256 N N . ILE A 1 535 ? 27.096 2.017 -19.666 1.00 82.12 535 ILE A N 1
ATOM 4257 C CA . ILE A 1 535 ? 25.870 1.241 -19.869 1.00 82.12 535 ILE A CA 1
ATOM 4258 C C . ILE A 1 535 ? 26.239 -0.173 -20.303 1.00 82.12 535 ILE A C 1
ATOM 4260 O O . ILE A 1 535 ? 25.725 -1.127 -19.726 1.00 82.12 535 ILE A O 1
ATOM 4264 N N . GLU A 1 536 ? 27.152 -0.321 -21.268 1.00 85.94 536 GLU A N 1
ATOM 4265 C CA . GLU A 1 536 ? 27.576 -1.636 -21.760 1.00 85.94 536 GLU A CA 1
ATOM 4266 C C . GLU A 1 536 ? 28.105 -2.521 -20.630 1.00 85.94 536 GLU A C 1
ATOM 4268 O O . GLU A 1 536 ? 27.646 -3.653 -20.468 1.00 85.94 536 GLU A O 1
ATOM 4273 N N . ARG A 1 537 ? 29.010 -1.994 -19.794 1.00 83.94 537 ARG A N 1
ATOM 4274 C CA . ARG A 1 537 ? 29.544 -2.736 -18.640 1.00 83.94 537 ARG A CA 1
ATOM 4275 C C . ARG A 1 537 ? 28.451 -3.159 -17.674 1.00 83.94 537 ARG A C 1
ATOM 4277 O O . ARG A 1 537 ? 28.447 -4.299 -17.212 1.00 83.94 537 ARG A O 1
ATOM 4284 N N . PHE A 1 538 ? 27.520 -2.256 -17.374 1.00 87.00 538 PHE A N 1
ATOM 4285 C CA . PHE A 1 538 ? 26.453 -2.561 -16.435 1.00 87.00 538 PHE A CA 1
ATOM 4286 C C . PHE A 1 538 ? 25.477 -3.599 -16.994 1.00 87.00 538 PHE A C 1
ATOM 4288 O O . PHE A 1 538 ? 25.085 -4.516 -16.277 1.00 87.00 538 PHE A O 1
ATOM 4295 N N . LEU A 1 539 ? 25.146 -3.520 -18.284 1.00 91.38 539 LEU A N 1
ATOM 4296 C CA . LEU A 1 539 ? 24.311 -4.516 -18.950 1.00 91.38 539 LEU A CA 1
ATOM 4297 C C . LEU A 1 539 ? 25.008 -5.881 -19.026 1.00 91.38 539 LEU A C 1
ATOM 4299 O O . LEU A 1 539 ? 24.362 -6.893 -18.754 1.00 91.38 539 LEU A O 1
ATOM 4303 N N . ASN A 1 540 ? 26.323 -5.911 -19.273 1.00 90.69 540 ASN A N 1
ATOM 4304 C CA . ASN A 1 540 ? 27.132 -7.135 -19.254 1.00 90.69 540 ASN A CA 1
ATOM 4305 C C . ASN A 1 540 ? 27.089 -7.846 -17.887 1.00 90.69 540 ASN A C 1
ATOM 4307 O O . ASN A 1 540 ? 27.118 -9.073 -17.804 1.00 90.69 540 ASN A O 1
ATOM 4311 N N . ALA A 1 541 ? 26.957 -7.084 -16.797 1.00 91.38 541 ALA A N 1
ATOM 4312 C CA . ALA A 1 541 ? 26.780 -7.619 -15.448 1.00 91.38 541 ALA A CA 1
ATOM 4313 C C . ALA A 1 541 ? 25.372 -8.201 -15.185 1.00 91.38 541 ALA A C 1
ATOM 4315 O O . ALA A 1 541 ? 25.132 -8.765 -14.113 1.00 91.38 541 ALA A O 1
ATOM 4316 N N . THR A 1 542 ? 24.433 -8.085 -16.132 1.00 94.56 542 THR A N 1
ATOM 4317 C CA . THR A 1 542 ? 23.005 -8.422 -15.966 1.00 94.56 542 THR A CA 1
ATOM 4318 C C . THR A 1 542 ? 22.479 -9.374 -17.058 1.00 94.56 542 THR A C 1
ATOM 4320 O O . THR A 1 542 ? 21.476 -9.090 -17.709 1.00 94.56 542 THR A O 1
ATOM 4323 N N . PRO A 1 543 ? 23.085 -10.558 -17.262 1.00 93.31 543 PRO A N 1
ATOM 4324 C CA . PRO A 1 543 ? 22.802 -11.406 -18.431 1.00 93.31 543 PRO A CA 1
ATOM 4325 C C . PRO A 1 543 ? 21.347 -11.904 -18.535 1.00 93.31 543 PRO A C 1
ATOM 4327 O O . PRO A 1 543 ? 20.879 -12.247 -19.619 1.00 93.31 543 PRO A O 1
ATOM 4330 N N . ASN A 1 544 ? 20.613 -11.948 -17.417 1.00 95.81 544 ASN A N 1
ATOM 4331 C CA . ASN A 1 544 ? 19.223 -12.415 -17.346 1.00 95.81 544 ASN A CA 1
ATOM 4332 C C . ASN A 1 544 ? 18.181 -11.285 -17.355 1.00 95.81 544 ASN A C 1
ATOM 4334 O O . ASN A 1 544 ? 17.010 -11.526 -17.039 1.00 95.81 544 ASN A O 1
ATOM 4338 N N . LEU A 1 545 ? 18.590 -10.070 -17.729 1.00 96.31 545 LEU A N 1
ATOM 4339 C CA . LEU A 1 545 ? 17.708 -8.916 -17.763 1.00 96.31 545 LEU A CA 1
ATOM 4340 C C . LEU A 1 545 ? 16.576 -9.110 -18.781 1.00 96.31 545 LEU A C 1
ATOM 4342 O O . LEU A 1 545 ? 16.809 -9.464 -19.936 1.00 96.31 545 LEU A O 1
ATOM 4346 N N . GLN A 1 546 ? 15.340 -8.877 -18.340 1.00 95.81 546 GLN A N 1
ATOM 4347 C CA . GLN A 1 546 ? 14.128 -8.972 -19.160 1.00 95.81 546 GLN A CA 1
ATOM 4348 C C . GLN A 1 546 ? 13.473 -7.608 -19.361 1.00 95.81 546 GLN A C 1
ATOM 4350 O O . GLN A 1 546 ? 12.851 -7.382 -20.397 1.00 95.81 546 GLN A O 1
ATOM 4355 N N . GLU A 1 547 ? 13.618 -6.703 -18.399 1.00 95.19 547 GLU A N 1
ATOM 4356 C CA . GLU A 1 547 ? 13.036 -5.369 -18.438 1.00 95.19 547 GLU A CA 1
ATOM 4357 C C . GLU A 1 547 ? 14.112 -4.324 -18.136 1.00 95.19 547 GLU A C 1
ATOM 4359 O O . GLU A 1 547 ? 14.799 -4.410 -17.115 1.00 95.19 547 GLU A O 1
ATOM 4364 N N . LEU A 1 548 ? 14.249 -3.337 -19.017 1.00 93.88 548 LEU A N 1
ATOM 4365 C CA . LEU A 1 548 ? 15.211 -2.249 -18.894 1.00 93.88 548 LEU A CA 1
ATOM 4366 C C . LEU A 1 548 ? 14.491 -0.909 -19.021 1.00 93.88 548 LEU A C 1
ATOM 4368 O O . LEU A 1 548 ? 13.882 -0.626 -20.047 1.00 93.88 548 LEU A O 1
ATOM 4372 N N . TYR A 1 549 ? 14.590 -0.079 -17.991 1.00 91.88 549 TYR A N 1
ATOM 4373 C CA . TYR A 1 549 ? 13.929 1.218 -17.923 1.00 91.88 549 TYR A CA 1
ATOM 4374 C C . TYR A 1 549 ? 14.962 2.328 -17.747 1.00 91.88 549 TYR A C 1
ATOM 4376 O O . TYR A 1 549 ? 15.657 2.383 -16.733 1.00 91.88 549 TYR A O 1
ATOM 4384 N N . PHE A 1 550 ? 15.011 3.260 -18.688 1.00 88.88 550 PHE A N 1
ATOM 4385 C CA . PHE A 1 550 ? 15.738 4.515 -18.565 1.00 88.88 550 PHE A CA 1
ATOM 4386 C C . PHE A 1 550 ? 14.734 5.623 -18.279 1.00 88.88 550 PHE A C 1
ATOM 4388 O O . PHE A 1 550 ? 13.799 5.822 -19.045 1.00 88.88 550 PHE A O 1
ATOM 4395 N N . THR A 1 551 ? 14.907 6.320 -17.161 1.00 80.75 551 THR A N 1
ATOM 4396 C CA . THR A 1 551 ? 14.062 7.455 -16.772 1.00 80.75 551 THR A CA 1
ATO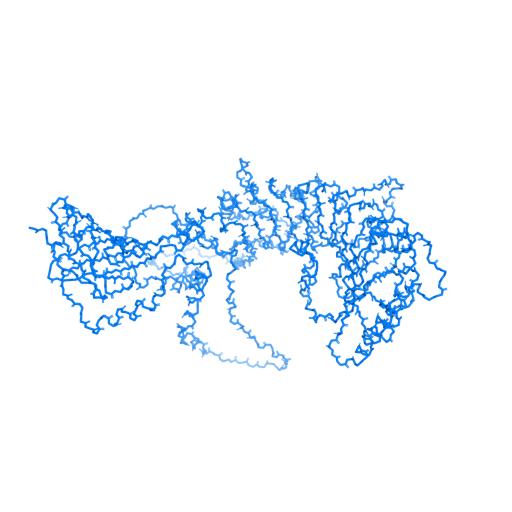M 4397 C C . THR A 1 551 ? 14.923 8.700 -16.660 1.00 80.75 551 THR A C 1
ATOM 4399 O O . THR A 1 551 ? 15.532 8.951 -15.619 1.00 80.75 551 THR A O 1
ATOM 4402 N N . GLY A 1 552 ? 15.029 9.433 -17.765 1.00 69.56 552 GLY A N 1
ATOM 4403 C CA . GLY A 1 552 ? 15.857 10.623 -17.895 1.00 69.56 552 GLY A CA 1
ATOM 4404 C C . GLY A 1 552 ? 16.264 10.853 -19.345 1.00 69.56 552 GLY A C 1
ATOM 4405 O O . GLY A 1 552 ? 16.372 9.914 -20.131 1.00 69.56 552 GLY A O 1
ATOM 4406 N N . SER A 1 553 ? 16.501 12.116 -19.682 1.00 62.34 553 SER A N 1
ATOM 4407 C CA . SER A 1 553 ? 16.894 12.535 -21.021 1.00 62.34 553 SER A CA 1
ATOM 4408 C C . SER A 1 553 ? 18.204 11.864 -21.412 1.00 62.34 553 SER A C 1
ATOM 4410 O O . SER A 1 553 ? 19.278 12.267 -20.968 1.00 62.34 553 SER A O 1
ATOM 4412 N N . LEU A 1 554 ? 18.119 10.823 -22.243 1.00 65.62 554 LEU A N 1
ATOM 4413 C CA . LEU A 1 554 ? 19.226 10.469 -23.116 1.00 65.62 554 LEU A CA 1
ATOM 4414 C C . LEU A 1 554 ? 19.472 11.721 -23.949 1.00 65.62 554 LEU A C 1
ATOM 4416 O O . LEU A 1 554 ? 18.619 12.125 -24.739 1.00 65.62 554 LEU A O 1
ATOM 4420 N N . LEU A 1 555 ? 20.574 12.407 -23.664 1.00 64.12 555 LEU A N 1
ATOM 4421 C CA . LEU A 1 555 ? 20.919 13.661 -24.308 1.00 64.12 555 LEU A CA 1
ATOM 4422 C C . LEU A 1 555 ? 21.352 13.359 -25.737 1.00 64.12 555 LEU A C 1
ATOM 4424 O O . LEU A 1 555 ? 22.530 13.264 -26.064 1.00 64.12 555 LEU A O 1
ATOM 4428 N N . PHE A 1 556 ? 20.357 13.199 -26.600 1.00 66.62 556 PHE A N 1
ATOM 4429 C CA . PHE A 1 556 ? 20.542 12.950 -28.015 1.00 66.62 556 PHE A CA 1
ATOM 4430 C C . PHE A 1 556 ? 21.159 14.161 -28.735 1.00 66.62 556 PHE A C 1
ATOM 4432 O O . PHE A 1 556 ? 21.487 14.048 -29.900 1.00 66.62 556 PHE A O 1
ATOM 4439 N N . TYR A 1 557 ? 21.369 15.314 -28.086 1.00 60.25 557 TYR A N 1
ATOM 4440 C CA . TYR A 1 557 ? 21.888 16.517 -28.749 1.00 60.25 557 TYR A CA 1
ATOM 4441 C C . TYR A 1 557 ? 23.401 16.490 -29.044 1.00 60.25 557 TYR A C 1
ATOM 4443 O O . TYR A 1 557 ? 23.861 17.258 -29.892 1.00 60.25 557 TYR A O 1
ATOM 4451 N N . GLN A 1 558 ? 24.193 15.627 -28.391 1.00 61.34 558 GLN A N 1
ATOM 4452 C CA . GLN A 1 558 ? 25.630 15.495 -28.671 1.00 61.34 558 GLN A CA 1
ATOM 4453 C C . GLN A 1 558 ? 25.912 14.267 -29.539 1.00 61.34 558 GLN A C 1
ATOM 4455 O O . GLN A 1 558 ? 26.259 13.198 -29.038 1.00 61.34 558 GLN A O 1
ATOM 4460 N N . ALA A 1 559 ? 25.886 14.456 -30.861 1.00 51.47 559 ALA A N 1
ATOM 4461 C CA . ALA A 1 559 ? 26.368 13.469 -31.836 1.00 51.47 559 ALA A CA 1
ATOM 4462 C C . ALA A 1 559 ? 27.819 12.991 -31.569 1.00 51.47 559 ALA A C 1
ATOM 4464 O O . ALA A 1 559 ? 28.251 11.977 -32.100 1.00 51.47 559 ALA A O 1
ATOM 4465 N N . PHE A 1 560 ? 28.582 13.707 -30.732 1.00 46.31 560 PHE A N 1
ATOM 4466 C CA . PHE A 1 560 ? 29.963 13.379 -30.367 1.00 46.31 560 PHE A CA 1
ATOM 4467 C C . PHE A 1 560 ? 30.119 12.240 -29.347 1.00 46.31 560 PHE A C 1
ATOM 4469 O O . PHE A 1 560 ? 31.208 11.678 -29.263 1.00 46.31 560 PHE A O 1
ATOM 4476 N N . HIS A 1 561 ? 29.081 11.894 -28.577 1.00 55.03 561 HIS A N 1
ATOM 4477 C CA . HIS A 1 561 ? 29.191 10.878 -27.515 1.00 55.03 561 HIS A CA 1
ATOM 4478 C C . HIS A 1 561 ? 28.533 9.547 -27.857 1.00 55.03 561 HIS A C 1
ATOM 4480 O O . HIS A 1 561 ? 28.868 8.527 -27.250 1.00 55.03 561 HIS A O 1
ATOM 4486 N N . PHE A 1 562 ? 27.655 9.534 -28.858 1.00 57.53 562 PHE A N 1
ATOM 4487 C CA . PHE A 1 562 ? 27.121 8.297 -29.390 1.00 57.53 562 PHE A CA 1
ATOM 4488 C C . PHE A 1 562 ? 27.732 7.994 -30.759 1.00 57.53 562 PHE A C 1
ATOM 4490 O O . PHE A 1 562 ? 27.538 8.759 -31.703 1.00 57.53 562 PHE A O 1
ATOM 4497 N N . PRO A 1 563 ? 28.450 6.872 -30.897 1.00 51.62 563 PRO A N 1
ATOM 4498 C CA . PRO A 1 563 ? 29.090 6.469 -32.138 1.00 51.62 563 PRO A CA 1
ATOM 4499 C C . PRO A 1 563 ? 28.043 5.860 -33.095 1.00 51.62 563 PRO A C 1
ATOM 4501 O O . PRO A 1 563 ? 28.135 4.693 -33.464 1.00 51.62 563 PRO A O 1
ATOM 4504 N N . PHE A 1 564 ? 26.984 6.606 -33.431 1.00 59.28 564 PHE A N 1
ATOM 4505 C CA . PHE A 1 564 ? 25.942 6.129 -34.351 1.00 59.28 564 PHE A CA 1
ATOM 4506 C C . PHE A 1 564 ? 26.313 6.368 -35.815 1.00 59.28 564 PHE A C 1
ATOM 4508 O O . PHE A 1 564 ? 25.964 5.546 -36.657 1.00 59.28 564 PHE A O 1
ATOM 4515 N N . ASP A 1 565 ? 27.098 7.410 -36.103 1.00 52.38 565 ASP A N 1
ATOM 4516 C CA . ASP A 1 565 ? 27.548 7.720 -37.457 1.00 52.38 565 ASP A CA 1
ATOM 4517 C C . ASP A 1 565 ? 29.073 7.546 -37.603 1.00 52.38 565 ASP A C 1
ATOM 4519 O O . ASP A 1 565 ? 29.876 8.276 -37.024 1.00 52.38 565 ASP A O 1
ATOM 4523 N N . ASN A 1 566 ? 29.470 6.597 -38.460 1.00 54.62 566 ASN A N 1
ATOM 4524 C CA . ASN A 1 566 ? 30.807 6.408 -39.057 1.00 54.62 566 ASN A CA 1
ATOM 4525 C C . ASN A 1 566 ? 31.951 5.819 -38.212 1.00 54.62 566 ASN A C 1
ATOM 4527 O O . ASN A 1 566 ? 33.065 5.671 -38.724 1.00 54.62 566 ASN A O 1
ATOM 4531 N N . THR A 1 567 ? 31.730 5.423 -36.965 1.00 62.56 567 THR A N 1
ATOM 4532 C CA . THR A 1 567 ? 32.695 4.569 -36.251 1.00 62.56 567 THR A CA 1
ATOM 4533 C C . THR A 1 567 ? 32.558 3.113 -36.701 1.00 62.56 567 THR A C 1
ATOM 4535 O O . THR A 1 567 ? 31.457 2.701 -37.072 1.00 62.56 567 THR A O 1
ATOM 4538 N N . PRO A 1 568 ? 33.633 2.301 -36.660 1.00 70.44 568 PRO A N 1
ATOM 4539 C CA . PRO A 1 568 ? 33.504 0.867 -36.892 1.00 70.44 568 PRO A CA 1
ATOM 4540 C C . PRO A 1 568 ? 32.405 0.290 -35.985 1.00 70.44 568 PRO A C 1
ATOM 4542 O O . PRO A 1 568 ? 32.282 0.737 -34.839 1.00 70.44 568 PRO A O 1
ATOM 4545 N N . PRO A 1 569 ? 31.605 -0.667 -36.488 1.00 70.62 569 PRO A N 1
ATOM 4546 C CA . PRO A 1 569 ? 30.528 -1.260 -35.713 1.00 70.62 569 PRO A CA 1
ATOM 4547 C C . PRO A 1 569 ? 31.072 -1.774 -34.376 1.00 70.62 569 PRO A C 1
ATOM 4549 O O . PRO A 1 569 ? 32.201 -2.286 -34.338 1.00 70.62 569 PRO A O 1
ATOM 4552 N N . PRO A 1 570 ? 30.308 -1.632 -33.277 1.00 73.12 570 PRO A N 1
ATOM 4553 C CA . PRO A 1 570 ? 30.764 -2.089 -31.977 1.00 73.12 570 PRO A CA 1
ATOM 4554 C C . PRO A 1 570 ? 31.121 -3.581 -32.055 1.00 73.12 570 PRO A C 1
ATOM 4556 O O . PRO A 1 570 ? 30.491 -4.327 -32.822 1.00 73.12 570 PRO A O 1
ATOM 4559 N N . PRO A 1 571 ? 32.116 -4.044 -31.274 1.00 81.81 571 PRO A N 1
ATOM 4560 C CA . PRO A 1 571 ? 32.413 -5.466 -31.157 1.00 81.81 571 PRO A CA 1
ATOM 4561 C C . PRO A 1 571 ? 31.123 -6.254 -30.923 1.00 81.81 571 PRO A C 1
ATOM 4563 O O . PRO A 1 571 ? 30.218 -5.780 -30.239 1.00 81.81 571 PRO A O 1
ATOM 4566 N N . THR A 1 572 ? 31.016 -7.467 -31.473 1.00 80.12 572 THR A N 1
ATOM 4567 C CA . THR A 1 572 ? 29.772 -8.258 -31.361 1.00 80.12 572 THR A CA 1
ATOM 4568 C C . THR A 1 572 ? 29.348 -8.472 -29.902 1.00 80.12 572 THR A C 1
ATOM 4570 O O . THR A 1 572 ? 28.155 -8.515 -29.620 1.00 80.12 572 THR A O 1
ATOM 4573 N N . GLU A 1 573 ? 30.315 -8.527 -28.985 1.00 83.81 573 GLU A N 1
ATOM 4574 C CA . GLU A 1 573 ? 30.125 -8.655 -27.534 1.00 83.81 573 GLU A CA 1
ATOM 4575 C C . GLU A 1 573 ? 29.506 -7.407 -26.878 1.00 83.81 573 GLU A C 1
ATOM 4577 O O . GLU A 1 573 ? 28.832 -7.530 -25.862 1.00 83.81 573 GLU A O 1
ATOM 4582 N N . SER A 1 574 ? 29.673 -6.226 -27.478 1.00 85.75 574 SER A N 1
ATOM 4583 C CA . SER A 1 574 ? 29.112 -4.959 -26.989 1.00 85.75 574 SER A CA 1
ATOM 4584 C C . SER A 1 574 ? 27.674 -4.714 -27.453 1.00 85.75 574 SER A C 1
ATOM 4586 O O . SER A 1 574 ? 27.037 -3.777 -26.986 1.00 85.75 574 SER A O 1
ATOM 4588 N N . ARG A 1 575 ? 27.133 -5.518 -28.378 1.00 89.12 575 ARG A N 1
ATOM 4589 C CA . ARG A 1 575 ? 25.765 -5.341 -28.900 1.00 89.12 575 ARG A CA 1
ATOM 4590 C C . ARG A 1 575 ? 24.723 -5.640 -27.823 1.00 89.12 575 ARG A C 1
ATOM 4592 O O . ARG A 1 575 ? 24.890 -6.584 -27.051 1.00 89.12 575 ARG A O 1
ATOM 4599 N N . LEU A 1 576 ? 23.594 -4.923 -27.822 1.00 89.94 576 LEU A N 1
ATOM 4600 C CA . LEU A 1 576 ? 22.552 -5.098 -26.801 1.00 89.94 576 LEU A CA 1
ATOM 4601 C C . LEU A 1 576 ? 22.038 -6.544 -26.735 1.00 89.94 576 LEU A C 1
ATOM 4603 O O . LEU A 1 576 ? 21.819 -7.076 -25.650 1.00 89.94 576 LEU A O 1
ATOM 4607 N N . SER A 1 577 ? 21.907 -7.208 -27.886 1.00 90.38 577 SER A N 1
ATOM 4608 C CA . SER A 1 577 ? 21.479 -8.607 -27.963 1.00 90.38 577 SER A CA 1
ATOM 4609 C C . SER A 1 577 ? 22.457 -9.588 -27.305 1.00 90.38 577 SER A C 1
ATOM 4611 O O . SER A 1 577 ? 22.039 -10.656 -26.865 1.00 90.38 577 SER A O 1
ATOM 4613 N N . ALA A 1 578 ? 23.753 -9.260 -27.284 1.00 90.69 578 ALA A N 1
ATOM 4614 C CA . ALA A 1 578 ? 24.791 -10.064 -26.648 1.00 90.69 578 ALA A CA 1
ATOM 4615 C C . ALA A 1 578 ? 24.847 -9.786 -25.141 1.00 90.69 578 ALA A C 1
ATOM 4617 O O . ALA A 1 578 ? 24.977 -10.722 -24.355 1.00 90.69 578 ALA A O 1
ATOM 4618 N N . LEU A 1 579 ? 24.677 -8.519 -24.749 1.00 91.69 579 LEU A N 1
ATOM 4619 C CA . LEU A 1 579 ? 24.682 -8.084 -23.352 1.00 91.69 579 LEU A CA 1
ATOM 4620 C C . LEU A 1 579 ? 23.454 -8.591 -22.576 1.00 91.69 579 LEU A C 1
ATOM 4622 O O . LEU A 1 579 ? 23.582 -9.073 -21.454 1.00 91.69 579 LEU A O 1
ATOM 4626 N N . VAL A 1 580 ? 22.259 -8.494 -23.170 1.00 93.38 580 VAL A N 1
ATOM 4627 C CA . VAL A 1 580 ? 20.974 -8.839 -22.531 1.00 93.38 580 VAL A CA 1
ATOM 4628 C C . VAL A 1 580 ? 20.071 -9.645 -23.479 1.00 93.38 580 VAL A C 1
ATOM 4630 O O . VAL A 1 580 ? 19.009 -9.183 -23.909 1.00 93.38 580 VAL A O 1
ATOM 4633 N N . PRO A 1 581 ? 20.438 -10.900 -23.802 1.00 93.00 581 PRO A N 1
ATOM 4634 C CA . PRO A 1 581 ? 19.731 -11.719 -24.798 1.00 93.00 581 PRO A CA 1
ATOM 4635 C C . PRO A 1 581 ? 18.256 -11.994 -24.451 1.00 93.00 581 PRO A C 1
ATOM 4637 O O . PRO A 1 581 ? 17.434 -12.289 -25.331 1.00 93.00 581 PRO A O 1
ATOM 4640 N N . HIS A 1 582 ? 17.908 -11.890 -23.166 1.00 93.88 582 HIS A N 1
ATOM 4641 C CA . HIS A 1 582 ? 16.576 -12.144 -22.624 1.00 93.88 582 HIS A CA 1
ATOM 4642 C C . HIS A 1 582 ? 15.680 -10.903 -22.526 1.00 93.88 582 HIS A C 1
ATOM 4644 O O . HIS A 1 582 ? 14.547 -11.035 -22.054 1.00 93.88 582 HIS A O 1
ATOM 4650 N N . LEU A 1 583 ? 16.138 -9.739 -23.000 1.00 94.25 583 LEU A N 1
ATOM 4651 C CA . LEU A 1 583 ? 15.378 -8.494 -22.954 1.00 94.25 583 LEU A CA 1
ATOM 4652 C C . LEU A 1 583 ? 14.040 -8.640 -23.697 1.00 94.25 583 LEU A C 1
ATOM 4654 O O . LEU A 1 583 ? 13.995 -9.080 -24.848 1.00 94.25 583 LEU A O 1
ATOM 4658 N N . ARG A 1 584 ? 12.950 -8.283 -23.013 1.00 94.31 584 ARG A N 1
ATOM 4659 C CA . ARG A 1 584 ? 11.557 -8.316 -23.487 1.00 94.31 584 ARG A CA 1
ATOM 4660 C C . ARG A 1 584 ? 10.931 -6.938 -23.539 1.00 94.31 584 ARG A C 1
ATOM 4662 O O . ARG A 1 584 ? 10.093 -6.701 -24.399 1.00 94.31 584 ARG A O 1
ATOM 4669 N N . LEU A 1 585 ? 11.297 -6.064 -22.612 1.00 93.38 585 LEU A N 1
ATOM 4670 C CA . LEU A 1 585 ? 10.757 -4.720 -22.520 1.00 93.38 585 LEU A CA 1
ATOM 4671 C C . LEU A 1 585 ? 11.900 -3.736 -22.319 1.00 93.38 585 LEU A C 1
ATOM 4673 O O . LEU A 1 585 ? 12.674 -3.864 -21.373 1.00 93.38 585 LEU A O 1
ATOM 4677 N N . MET A 1 586 ? 11.985 -2.756 -23.206 1.00 93.69 586 MET A N 1
ATOM 4678 C CA . MET A 1 586 ? 12.845 -1.598 -23.041 1.00 93.69 586 MET A CA 1
ATOM 4679 C C . MET A 1 586 ? 11.963 -0.360 -22.988 1.00 93.69 586 MET A C 1
ATOM 4681 O O . MET A 1 586 ? 11.124 -0.169 -23.863 1.00 93.69 586 MET A O 1
ATOM 4685 N N . VAL A 1 587 ? 12.135 0.463 -21.962 1.00 90.81 587 VAL A N 1
ATOM 4686 C CA . VAL A 1 587 ? 11.416 1.725 -21.812 1.00 90.81 587 VAL A CA 1
ATOM 4687 C C . VAL A 1 587 ? 12.420 2.853 -21.710 1.00 90.81 587 VAL A C 1
ATOM 4689 O O . VAL A 1 587 ? 13.325 2.806 -20.878 1.00 90.81 587 VAL A O 1
ATOM 4692 N N . ILE A 1 588 ? 12.246 3.877 -22.534 1.00 89.00 588 ILE A N 1
ATOM 4693 C CA . ILE A 1 588 ? 13.021 5.113 -22.469 1.00 89.00 588 ILE A CA 1
ATOM 4694 C C . ILE A 1 588 ? 12.034 6.245 -22.205 1.00 89.00 588 ILE A C 1
ATOM 4696 O O . ILE A 1 588 ? 11.207 6.558 -23.059 1.00 89.00 588 ILE A O 1
ATOM 4700 N N . SER A 1 589 ? 12.088 6.836 -21.018 1.00 85.50 589 SER A N 1
ATOM 4701 C CA . SER A 1 589 ? 11.274 7.992 -20.652 1.00 85.50 589 SER A CA 1
ATOM 4702 C C . SER A 1 589 ? 12.104 9.263 -20.587 1.00 85.50 589 SER A C 1
ATOM 4704 O O . SER A 1 589 ? 13.327 9.224 -20.452 1.00 85.50 589 SER A O 1
ATOM 4706 N N . ASP A 1 590 ? 11.403 10.391 -20.622 1.00 77.44 590 ASP A N 1
ATOM 4707 C CA . ASP A 1 590 ? 11.963 11.736 -20.509 1.00 77.44 590 ASP A CA 1
ATOM 4708 C C . ASP A 1 590 ? 12.906 12.100 -21.659 1.00 77.44 590 ASP A C 1
ATOM 4710 O O . ASP A 1 590 ? 13.861 12.859 -21.480 1.00 77.44 590 ASP A O 1
ATOM 4714 N N . VAL A 1 591 ? 12.637 11.563 -22.851 1.00 76.88 591 VAL A N 1
ATOM 4715 C CA . VAL A 1 591 ? 13.404 11.889 -24.052 1.00 76.88 591 VAL A CA 1
ATOM 4716 C C . VAL A 1 591 ? 13.141 13.344 -24.415 1.00 76.88 591 VAL A C 1
ATOM 4718 O O . VAL A 1 591 ? 12.014 13.711 -24.751 1.00 76.88 591 VAL A O 1
ATOM 4721 N N . ASP A 1 592 ? 14.191 14.149 -24.311 1.00 73.19 592 ASP A N 1
ATOM 4722 C CA . ASP A 1 592 ? 14.162 15.572 -24.612 1.00 73.19 592 ASP A CA 1
ATOM 4723 C C . ASP A 1 592 ? 14.221 15.782 -26.131 1.00 73.19 592 ASP A C 1
ATOM 4725 O O . ASP A 1 592 ? 15.184 15.381 -26.793 1.00 73.19 592 ASP A O 1
ATOM 4729 N N . ALA A 1 593 ? 13.155 16.369 -26.675 1.00 67.75 593 ALA A N 1
ATOM 4730 C CA . ALA A 1 593 ? 12.993 16.641 -28.098 1.00 67.75 593 ALA A CA 1
ATOM 4731 C C . ALA A 1 593 ? 13.269 18.109 -28.477 1.00 67.75 593 ALA A C 1
ATOM 4733 O O . ALA A 1 593 ? 13.096 18.457 -29.648 1.00 67.75 593 ALA A O 1
ATOM 4734 N N . GLU A 1 594 ? 13.676 18.966 -27.529 1.00 67.31 594 GLU A N 1
ATOM 4735 C CA . GLU A 1 594 ? 13.811 20.417 -27.748 1.00 67.31 594 GLU A CA 1
ATOM 4736 C C . GLU A 1 594 ? 14.959 20.782 -28.695 1.00 67.31 594 GLU A C 1
ATOM 4738 O O . GLU A 1 594 ? 14.920 21.799 -29.385 1.00 67.31 594 GLU A O 1
ATOM 4743 N N . TYR A 1 595 ? 15.989 19.943 -28.797 1.00 70.19 595 TYR A N 1
ATOM 4744 C CA . TYR A 1 595 ? 17.126 20.238 -29.664 1.00 70.19 595 TYR A CA 1
ATOM 4745 C C . TYR A 1 595 ? 16.836 19.865 -31.120 1.00 70.19 595 TYR A C 1
ATOM 4747 O O . TYR A 1 595 ? 16.339 18.781 -31.414 1.00 70.19 595 TYR A O 1
ATOM 4755 N N . GLY A 1 596 ? 17.218 20.734 -32.061 1.00 73.25 596 GLY A N 1
ATOM 4756 C CA . GLY A 1 596 ? 16.890 20.593 -33.489 1.00 73.25 596 GLY A CA 1
ATOM 4757 C C . GLY A 1 596 ? 17.395 19.325 -34.197 1.00 73.25 596 GLY A C 1
ATOM 4758 O O . GLY A 1 596 ? 17.008 19.106 -35.337 1.00 73.25 596 GLY A O 1
ATOM 4759 N N . LEU A 1 597 ? 18.234 18.508 -33.544 1.00 76.44 597 LEU A N 1
ATOM 4760 C CA . LEU A 1 597 ? 18.692 17.196 -34.028 1.00 76.44 597 LEU A CA 1
ATOM 4761 C C . LEU A 1 597 ? 18.158 16.016 -33.191 1.00 76.44 597 LEU A C 1
ATOM 4763 O O . LEU A 1 597 ? 18.591 14.881 -33.379 1.00 76.44 597 LEU A O 1
ATOM 4767 N N . ALA A 1 598 ? 17.288 16.248 -32.205 1.00 77.00 598 ALA A N 1
ATOM 4768 C CA . ALA A 1 598 ? 16.836 15.199 -31.291 1.00 77.00 598 ALA A CA 1
ATOM 4769 C C . ALA A 1 598 ? 16.104 14.079 -32.040 1.00 77.00 598 ALA A C 1
ATOM 4771 O O . ALA A 1 598 ? 16.366 12.904 -31.790 1.00 77.00 598 ALA A O 1
ATOM 4772 N N . ALA A 1 599 ? 15.253 14.432 -33.009 1.00 80.75 599 ALA A N 1
ATOM 4773 C CA . ALA A 1 599 ? 14.552 13.459 -33.838 1.00 80.75 599 ALA A CA 1
ATOM 4774 C C . ALA A 1 599 ? 15.532 12.586 -34.637 1.00 80.75 599 ALA A C 1
ATOM 4776 O O . ALA A 1 599 ? 15.432 11.363 -34.601 1.00 80.75 599 ALA A O 1
ATOM 4777 N N . GLU A 1 600 ? 16.507 13.196 -35.311 1.00 84.94 600 GLU A N 1
ATOM 4778 C CA . GLU A 1 600 ? 17.507 12.505 -36.127 1.00 84.94 600 GLU A CA 1
ATOM 4779 C C . GLU A 1 600 ? 18.390 11.580 -35.277 1.00 84.94 600 GLU A C 1
ATOM 4781 O O . GLU A 1 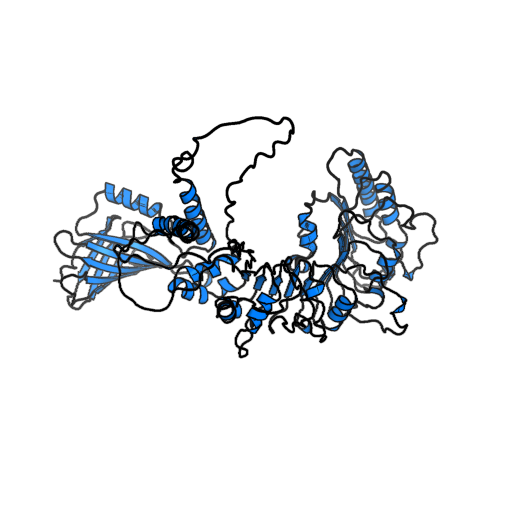600 ? 18.672 10.456 -35.680 1.00 84.94 600 GLU A O 1
ATOM 4786 N N . ASN A 1 601 ? 18.762 12.000 -34.069 1.00 82.06 601 ASN A N 1
ATOM 4787 C CA . ASN A 1 601 ? 19.561 11.187 -33.154 1.00 82.06 601 ASN A CA 1
ATOM 4788 C C . ASN A 1 601 ? 18.762 10.035 -32.519 1.00 82.06 601 ASN A C 1
ATOM 4790 O O . ASN A 1 601 ? 19.302 8.942 -32.354 1.00 82.06 601 ASN A O 1
ATOM 4794 N N . ILE A 1 602 ? 17.474 10.236 -32.212 1.00 84.31 602 ILE A N 1
ATOM 4795 C CA . ILE A 1 602 ? 16.572 9.148 -31.796 1.00 84.31 602 ILE A CA 1
ATOM 4796 C C . ILE A 1 602 ? 16.440 8.126 -32.929 1.00 84.31 602 ILE A C 1
ATOM 4798 O O . ILE A 1 602 ? 16.580 6.928 -32.699 1.00 84.31 602 ILE A O 1
ATOM 4802 N N . ILE A 1 603 ? 16.217 8.596 -34.157 1.00 86.56 603 ILE A N 1
ATOM 4803 C CA . ILE A 1 603 ? 16.139 7.754 -35.356 1.00 86.56 603 ILE A CA 1
ATOM 4804 C C . ILE A 1 603 ? 17.453 6.985 -35.563 1.00 86.56 603 ILE A C 1
ATOM 4806 O O . ILE A 1 603 ? 17.430 5.770 -35.758 1.00 86.56 603 ILE A O 1
ATOM 4810 N N . GLY A 1 604 ? 18.601 7.657 -35.438 1.00 86.31 604 GLY A N 1
ATOM 4811 C CA . GLY A 1 604 ? 19.925 7.038 -35.520 1.00 86.31 604 GLY A CA 1
ATOM 4812 C C . GLY A 1 604 ? 20.150 5.970 -34.448 1.00 86.31 604 GLY A C 1
ATOM 4813 O O . GLY A 1 604 ? 20.643 4.885 -34.751 1.00 86.31 604 GLY A O 1
ATOM 4814 N N . PHE A 1 605 ? 19.714 6.217 -33.211 1.00 86.88 605 PHE A N 1
ATOM 4815 C CA . PHE A 1 605 ? 19.749 5.223 -32.138 1.00 86.88 605 PHE A CA 1
ATOM 4816 C C . PHE A 1 605 ? 18.887 3.995 -32.455 1.00 86.88 605 PHE A C 1
ATOM 4818 O O . PHE A 1 605 ? 19.357 2.864 -32.296 1.00 86.88 605 PHE A O 1
ATOM 4825 N N . LEU A 1 606 ? 17.659 4.202 -32.940 1.00 87.00 606 LEU A N 1
ATOM 4826 C CA . LEU A 1 606 ? 16.747 3.119 -33.319 1.00 87.00 606 LEU A CA 1
ATOM 4827 C C . LEU A 1 606 ? 17.315 2.273 -34.459 1.00 87.00 606 LEU A C 1
ATOM 4829 O O . LEU A 1 606 ? 17.203 1.053 -34.426 1.00 87.00 606 LEU A O 1
ATOM 4833 N N . GLY A 1 607 ? 17.977 2.906 -35.427 1.00 87.44 607 GLY A N 1
ATOM 4834 C CA . GLY A 1 607 ? 18.657 2.229 -36.532 1.00 87.44 607 GLY A CA 1
ATOM 4835 C C . GLY A 1 607 ? 20.043 1.671 -36.193 1.00 87.44 607 GLY A C 1
ATOM 4836 O O . GLY A 1 607 ? 20.644 1.001 -37.032 1.00 87.44 607 GLY A O 1
ATOM 4837 N N . SER A 1 608 ? 20.574 1.935 -34.995 1.00 87.81 608 SER A N 1
ATOM 4838 C CA . SER A 1 608 ? 21.963 1.614 -34.663 1.00 87.81 608 SER A CA 1
ATOM 4839 C C . SER A 1 608 ? 22.232 0.109 -34.657 1.00 87.81 608 SER A C 1
ATOM 4841 O O . SER A 1 608 ? 21.422 -0.696 -34.185 1.00 87.81 608 SER A O 1
ATOM 4843 N N . GLU A 1 609 ? 23.427 -0.293 -35.106 1.00 86.88 609 GLU A N 1
ATOM 4844 C CA . GLU A 1 609 ? 23.838 -1.700 -35.044 1.00 86.88 609 GLU A CA 1
ATOM 4845 C C . GLU A 1 609 ? 23.843 -2.246 -33.615 1.00 86.88 609 GLU A C 1
ATOM 4847 O O . GLU A 1 609 ? 23.564 -3.429 -33.419 1.00 86.88 609 GLU A O 1
ATOM 4852 N N . TRP A 1 610 ? 24.143 -1.398 -32.629 1.00 87.44 610 TRP A N 1
ATOM 4853 C CA . TRP A 1 610 ? 24.131 -1.778 -31.224 1.00 87.44 610 TRP A CA 1
ATOM 4854 C C . TRP A 1 610 ? 22.754 -2.272 -30.770 1.00 87.44 610 TRP A C 1
ATOM 4856 O O . TRP A 1 610 ? 22.668 -3.304 -30.100 1.00 87.44 610 TRP A O 1
ATOM 4866 N N . LEU A 1 611 ? 21.690 -1.557 -31.156 1.00 87.62 611 LEU A N 1
ATOM 4867 C CA . LEU A 1 611 ? 20.316 -1.893 -30.796 1.00 87.62 611 LEU A CA 1
ATOM 4868 C C . LEU A 1 611 ? 19.746 -2.996 -31.691 1.00 87.62 611 LEU A C 1
ATOM 4870 O O . LEU A 1 611 ? 19.031 -3.865 -31.203 1.00 87.62 611 LEU A O 1
ATOM 4874 N N . CYS A 1 612 ? 20.036 -2.960 -32.992 1.00 86.12 612 CYS A N 1
ATOM 4875 C CA . CYS A 1 612 ? 19.343 -3.769 -33.994 1.00 86.12 612 CYS A CA 1
ATOM 4876 C C . CYS A 1 612 ? 20.004 -5.111 -34.331 1.00 86.12 612 CYS A C 1
ATOM 4878 O O . CYS A 1 612 ? 19.323 -6.014 -34.819 1.00 86.12 612 CYS A O 1
ATOM 4880 N N . SER A 1 613 ? 21.306 -5.273 -34.099 1.00 85.75 613 SER A N 1
ATOM 4881 C CA . SER A 1 613 ? 22.033 -6.471 -34.538 1.00 85.75 613 SER A CA 1
ATOM 4882 C C . SER A 1 613 ? 22.015 -7.589 -33.499 1.00 85.75 613 SER A C 1
ATOM 4884 O O . SER A 1 613 ? 21.971 -7.334 -32.303 1.00 85.75 613 SER A O 1
ATOM 4886 N N . GLY A 1 614 ? 22.130 -8.841 -33.960 1.00 79.94 614 GLY A N 1
ATOM 4887 C CA . GLY A 1 614 ? 22.417 -10.005 -33.108 1.00 79.94 614 GLY A CA 1
ATOM 4888 C C . GLY A 1 614 ? 21.214 -10.638 -32.393 1.00 79.94 614 GLY A C 1
ATOM 4889 O O . GLY A 1 614 ? 21.392 -11.563 -31.603 1.00 79.94 614 GLY A O 1
ATOM 4890 N N . TRP A 1 615 ? 19.985 -10.219 -32.707 1.00 82.69 615 TRP A N 1
ATOM 4891 C CA . TRP A 1 615 ? 18.751 -10.821 -32.172 1.00 82.69 615 TRP A CA 1
ATOM 4892 C C . TRP A 1 615 ? 18.326 -12.130 -32.862 1.00 82.69 615 TRP A C 1
ATOM 4894 O O . TRP A 1 615 ? 17.356 -12.766 -32.442 1.00 82.69 615 TRP A O 1
ATOM 4904 N N . ASP A 1 616 ? 19.068 -12.568 -33.885 1.00 70.88 616 ASP A N 1
ATOM 4905 C CA . ASP A 1 616 ? 18.783 -13.760 -34.698 1.00 70.88 616 ASP A CA 1
ATOM 4906 C C . ASP A 1 616 ? 18.930 -15.104 -33.958 1.00 70.88 616 ASP A C 1
ATOM 4908 O O . ASP A 1 616 ? 18.527 -16.146 -34.479 1.00 70.88 616 ASP A O 1
ATOM 4912 N N . VAL A 1 617 ? 19.441 -15.102 -32.722 1.00 55.31 617 VAL A N 1
ATOM 4913 C CA . VAL A 1 617 ? 19.804 -16.315 -31.963 1.00 55.31 617 VAL A CA 1
ATOM 4914 C C . VAL A 1 617 ? 18.597 -17.203 -31.590 1.00 55.31 617 VAL A C 1
ATOM 4916 O O . VAL A 1 617 ? 18.777 -18.349 -31.198 1.00 55.31 617 VAL A O 1
ATOM 4919 N N . ALA A 1 618 ? 17.350 -16.752 -31.772 1.00 51.56 618 ALA A N 1
ATOM 4920 C CA . ALA A 1 618 ? 16.153 -17.521 -31.396 1.00 51.56 618 ALA A CA 1
ATOM 4921 C C . ALA A 1 618 ? 15.335 -18.089 -32.576 1.00 51.56 618 ALA A C 1
ATOM 4923 O O . ALA A 1 618 ? 14.160 -18.411 -32.400 1.00 51.56 618 ALA A O 1
ATOM 4924 N N . LYS A 1 619 ? 15.909 -18.210 -33.784 1.00 51.53 619 LYS A N 1
ATOM 4925 C CA . LYS A 1 619 ? 15.228 -18.869 -34.923 1.00 51.53 619 LYS A CA 1
ATOM 4926 C C . LYS A 1 619 ? 15.346 -20.403 -34.926 1.00 51.53 619 LYS A C 1
ATOM 4928 O O . LYS A 1 619 ? 14.705 -21.033 -35.762 1.00 51.53 619 LYS A O 1
ATOM 4933 N N . SER A 1 620 ? 16.113 -21.017 -34.018 1.00 48.31 620 SER A N 1
ATOM 4934 C CA . SER A 1 620 ? 16.271 -22.477 -33.993 1.00 48.31 620 SER A CA 1
ATOM 4935 C C . SER A 1 620 ? 15.187 -23.169 -33.157 1.00 48.31 620 SER A C 1
ATOM 4937 O O . SER A 1 620 ? 15.145 -23.042 -31.935 1.00 48.31 620 SER A O 1
ATOM 4939 N N . ASP A 1 621 ? 14.352 -23.929 -33.861 1.00 51.97 621 ASP A N 1
ATOM 4940 C CA . ASP A 1 621 ? 13.571 -25.081 -33.414 1.00 51.97 621 ASP A CA 1
ATOM 4941 C C . ASP A 1 621 ? 12.598 -24.890 -32.237 1.00 51.97 621 ASP A C 1
ATOM 4943 O O . ASP A 1 621 ? 12.896 -25.109 -31.066 1.00 51.97 621 ASP A O 1
ATOM 4947 N N . SER A 1 622 ? 11.334 -24.625 -32.587 1.00 58.06 622 SER A N 1
ATOM 4948 C CA . SER A 1 622 ? 10.114 -24.920 -31.804 1.00 58.06 622 SER A CA 1
ATOM 4949 C C . SER A 1 622 ? 9.902 -24.227 -30.447 1.00 58.06 622 SER A C 1
ATOM 4951 O O . SER A 1 622 ? 8.799 -24.298 -29.897 1.00 58.06 622 SER A O 1
ATOM 4953 N N . HIS A 1 623 ? 10.880 -23.493 -29.919 1.00 59.84 623 HIS A N 1
ATOM 4954 C CA . HIS A 1 623 ? 10.730 -22.764 -28.665 1.00 59.84 623 HIS A CA 1
ATOM 4955 C C . HIS A 1 623 ? 10.214 -21.335 -28.897 1.00 59.84 623 HIS A C 1
ATOM 4957 O O . HIS A 1 623 ? 10.839 -20.515 -29.559 1.00 59.84 623 HIS A O 1
ATOM 4963 N N . LYS A 1 624 ? 9.022 -21.073 -28.347 1.00 79.38 624 LYS A N 1
ATOM 4964 C CA . LYS A 1 624 ? 8.310 -19.788 -28.206 1.00 79.38 624 LYS A CA 1
ATOM 4965 C C . LYS A 1 624 ? 9.186 -18.543 -28.471 1.00 79.38 624 LYS A C 1
ATOM 4967 O O . LYS A 1 624 ? 9.958 -18.151 -27.596 1.00 79.38 624 LYS A O 1
ATOM 4972 N N . LYS A 1 625 ? 9.010 -17.902 -29.641 1.00 83.00 625 LYS A N 1
ATOM 4973 C CA . LYS A 1 625 ? 9.617 -16.599 -29.988 1.00 83.00 625 LYS A CA 1
ATOM 4974 C C . LYS A 1 625 ? 9.430 -15.628 -28.815 1.00 83.00 625 LYS A C 1
ATOM 4976 O O . LYS A 1 625 ? 8.304 -15.432 -28.351 1.00 83.00 625 LYS A O 1
ATOM 4981 N N . ILE A 1 626 ? 10.524 -15.055 -28.314 1.00 86.12 626 ILE A N 1
ATOM 4982 C CA . ILE A 1 626 ? 10.466 -14.035 -27.262 1.00 86.12 626 ILE A CA 1
ATOM 4983 C C . ILE A 1 626 ? 9.929 -12.758 -27.903 1.00 86.12 626 ILE A C 1
ATOM 4985 O O . ILE A 1 626 ? 10.605 -12.180 -28.748 1.00 86.12 626 ILE A O 1
ATOM 4989 N N . SER A 1 627 ? 8.723 -12.348 -27.505 1.00 89.50 627 SER A N 1
ATOM 4990 C CA . SER A 1 627 ? 8.150 -11.072 -27.932 1.00 89.50 627 SER A CA 1
ATOM 4991 C C . SER A 1 627 ? 8.900 -9.931 -27.250 1.00 89.50 627 SER A C 1
ATOM 4993 O O . SER A 1 627 ? 9.003 -9.930 -26.020 1.00 89.50 627 SER A O 1
ATOM 4995 N N . ARG A 1 628 ? 9.398 -8.971 -28.031 1.00 91.25 628 ARG A N 1
ATOM 4996 C CA . ARG A 1 628 ? 10.116 -7.792 -27.532 1.00 91.25 628 ARG A CA 1
ATOM 4997 C C . ARG A 1 628 ? 9.338 -6.514 -27.807 1.00 91.25 628 ARG A C 1
ATOM 4999 O O . ARG A 1 628 ? 8.819 -6.331 -28.904 1.00 91.25 628 ARG A O 1
ATOM 5006 N N . THR A 1 629 ? 9.271 -5.641 -26.811 1.00 91.56 629 THR A N 1
ATOM 5007 C CA . THR A 1 629 ? 8.588 -4.348 -26.868 1.00 91.56 629 THR A CA 1
ATOM 5008 C C . THR A 1 629 ? 9.567 -3.231 -26.521 1.00 91.56 629 THR A C 1
ATOM 5010 O O . THR A 1 629 ? 10.280 -3.330 -25.523 1.00 91.56 629 THR A O 1
ATOM 5013 N N . LEU A 1 630 ? 9.587 -2.177 -27.332 1.00 90.12 630 LEU A N 1
ATOM 5014 C CA . LEU A 1 630 ? 10.248 -0.912 -27.022 1.00 90.12 630 LEU A CA 1
ATOM 5015 C C . LEU A 1 630 ? 9.175 0.162 -26.842 1.00 90.12 630 LEU A C 1
ATOM 5017 O O . LEU A 1 630 ? 8.368 0.395 -27.744 1.00 90.12 630 LEU A O 1
ATOM 5021 N N . GLU A 1 631 ? 9.173 0.807 -25.682 1.00 90.81 631 GLU A N 1
ATOM 5022 C CA . GLU A 1 631 ? 8.311 1.946 -25.380 1.00 90.81 631 GLU A CA 1
ATOM 5023 C C . GLU A 1 631 ? 9.162 3.204 -25.202 1.00 90.81 631 GLU A C 1
ATOM 5025 O O . GLU A 1 631 ? 10.152 3.203 -24.468 1.00 90.81 631 GLU A O 1
ATOM 5030 N N . MET A 1 632 ? 8.774 4.292 -25.859 1.00 87.12 632 MET A N 1
ATOM 5031 C CA . MET A 1 632 ? 9.408 5.597 -25.696 1.00 87.12 632 MET A CA 1
ATOM 5032 C C . MET A 1 632 ? 8.379 6.627 -25.241 1.00 87.12 632 MET A C 1
ATOM 5034 O O . MET A 1 632 ? 7.326 6.765 -25.857 1.00 87.12 632 MET A O 1
ATOM 5038 N N . TYR A 1 633 ? 8.694 7.360 -24.176 1.00 86.38 633 TYR A N 1
ATOM 5039 C CA . TYR A 1 633 ? 7.866 8.443 -23.647 1.00 86.38 633 TYR A CA 1
ATOM 5040 C C . TYR A 1 633 ? 8.580 9.767 -23.921 1.00 86.38 633 TYR A C 1
ATOM 5042 O O . TYR A 1 633 ? 9.618 10.062 -23.321 1.00 86.38 633 TYR A O 1
ATOM 5050 N N . LEU A 1 634 ? 8.040 10.537 -24.866 1.00 83.81 634 LEU A N 1
ATOM 5051 C CA . LEU A 1 634 ? 8.600 11.816 -25.299 1.00 83.81 634 LEU A CA 1
ATOM 5052 C C . LEU A 1 634 ? 8.027 12.934 -24.426 1.00 83.81 634 LEU A C 1
ATOM 5054 O O . LEU A 1 634 ? 6.806 13.035 -24.293 1.00 83.81 634 LEU A O 1
ATOM 5058 N N . ILE A 1 635 ? 8.887 13.767 -23.838 1.00 79.25 635 ILE A N 1
ATOM 5059 C CA . ILE A 1 635 ? 8.444 14.959 -23.107 1.00 79.25 635 ILE A CA 1
ATOM 5060 C C . ILE A 1 635 ? 8.468 16.142 -24.069 1.00 79.25 635 ILE A C 1
ATOM 5062 O O . ILE A 1 635 ? 9.515 16.486 -24.610 1.00 79.25 635 ILE A O 1
ATOM 5066 N N . SER A 1 636 ? 7.314 16.788 -24.238 1.00 73.44 636 SER A N 1
ATOM 5067 C CA . SER A 1 636 ? 7.252 18.149 -24.764 1.00 73.44 636 SER A CA 1
ATOM 5068 C C . SER A 1 636 ? 7.316 19.102 -23.581 1.00 73.44 636 SER A C 1
ATOM 5070 O O . SER A 1 636 ? 6.406 19.126 -22.747 1.00 73.44 636 SER A O 1
ATOM 5072 N N . PHE A 1 637 ? 8.371 19.898 -23.490 1.00 70.56 637 PHE A N 1
ATOM 5073 C CA . PHE A 1 637 ? 8.379 21.017 -22.563 1.00 70.56 637 PHE A CA 1
ATOM 5074 C C . PHE A 1 637 ? 7.382 22.052 -23.081 1.00 70.56 637 PHE A C 1
ATOM 5076 O O . PHE A 1 637 ? 7.450 22.543 -24.208 1.00 70.56 637 PHE A O 1
ATOM 5083 N N . LYS A 1 638 ? 6.345 22.273 -22.280 1.00 60.28 638 LYS A N 1
ATOM 5084 C CA . LYS A 1 638 ? 5.297 23.238 -22.573 1.00 60.28 638 LYS A CA 1
ATOM 5085 C C . LYS A 1 638 ? 5.850 24.607 -22.230 1.00 60.28 638 LYS A C 1
ATOM 5087 O O . LYS A 1 638 ? 5.876 24.930 -21.054 1.00 60.28 638 LYS A O 1
ATOM 5092 N N . ASP A 1 639 ? 6.333 25.327 -23.233 1.00 55.91 639 ASP A N 1
ATOM 5093 C CA . ASP A 1 639 ? 6.131 26.769 -23.399 1.00 55.91 639 ASP A CA 1
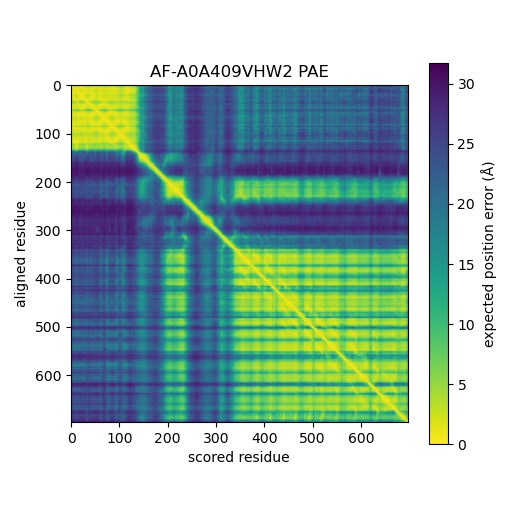ATOM 5094 C C . ASP A 1 639 ? 6.725 27.185 -24.764 1.00 55.91 639 ASP A C 1
ATOM 5096 O O . ASP A 1 639 ? 7.925 27.348 -24.935 1.00 55.91 639 ASP A O 1
ATOM 5100 N N . GLU A 1 640 ? 5.842 27.313 -25.760 1.00 57.06 640 GLU A N 1
ATOM 5101 C CA . GLU A 1 640 ? 6.042 27.980 -27.065 1.00 57.06 640 GLU A CA 1
ATOM 5102 C C . GLU A 1 640 ? 6.895 27.319 -28.166 1.00 57.06 640 GLU A C 1
ATOM 5104 O O . GLU A 1 640 ? 6.916 27.850 -29.282 1.00 57.06 640 GLU A O 1
ATOM 5109 N N . ASP A 1 641 ? 7.517 26.156 -27.956 1.00 66.38 641 ASP A N 1
ATOM 5110 C CA . ASP A 1 641 ? 8.410 25.613 -28.987 1.00 66.38 641 ASP A CA 1
ATOM 5111 C C . ASP A 1 641 ? 7.720 24.724 -30.051 1.00 66.38 641 ASP A C 1
ATOM 5113 O O . ASP A 1 641 ? 7.523 23.518 -29.879 1.00 66.38 641 ASP A O 1
ATOM 5117 N N . ILE A 1 642 ? 7.387 25.320 -31.205 1.00 68.81 642 ILE A N 1
ATOM 5118 C CA . ILE A 1 642 ? 6.868 24.628 -32.407 1.00 68.81 642 ILE A CA 1
ATOM 5119 C C . ILE A 1 642 ? 7.806 23.487 -32.853 1.00 68.81 642 ILE A C 1
ATOM 5121 O O . ILE A 1 642 ? 7.354 22.509 -33.458 1.00 68.81 642 ILE A O 1
ATOM 5125 N N . PHE A 1 643 ? 9.108 23.569 -32.556 1.00 68.25 643 PHE A N 1
ATOM 5126 C CA . PHE A 1 643 ? 10.068 22.538 -32.947 1.00 68.25 643 PHE A CA 1
ATOM 5127 C C . PHE A 1 643 ? 9.822 21.195 -32.237 1.00 68.25 643 PHE A C 1
ATOM 5129 O O . PHE A 1 643 ? 10.040 20.145 -32.851 1.00 68.25 643 PHE A O 1
ATOM 5136 N N . ALA A 1 644 ? 9.289 21.196 -31.010 1.00 74.00 644 ALA A N 1
ATOM 5137 C CA . ALA A 1 644 ? 9.020 19.970 -30.258 1.00 74.00 644 ALA A CA 1
ATOM 5138 C C . ALA A 1 644 ? 7.920 19.113 -30.912 1.00 74.00 644 ALA A C 1
ATOM 5140 O O . ALA A 1 644 ? 8.092 17.904 -31.080 1.00 74.00 644 ALA A O 1
ATOM 5141 N N . GLU A 1 645 ? 6.819 19.725 -31.360 1.00 80.06 645 GLU A N 1
ATOM 5142 C CA . GLU A 1 645 ? 5.710 19.007 -32.009 1.00 80.06 645 GLU A CA 1
ATOM 5143 C C . GLU A 1 645 ? 6.131 18.409 -33.361 1.00 80.06 645 GLU A C 1
ATOM 5145 O O . GLU A 1 645 ? 5.787 17.265 -33.687 1.00 80.06 645 GLU A O 1
ATOM 5150 N N . VAL A 1 646 ? 6.941 19.148 -34.128 1.00 81.56 646 VAL A N 1
ATOM 5151 C CA . VAL A 1 646 ? 7.516 18.665 -35.392 1.00 81.56 646 VAL A CA 1
ATOM 5152 C C . VAL A 1 646 ? 8.446 17.477 -35.140 1.00 81.56 646 VAL A C 1
ATOM 5154 O O . VAL A 1 646 ? 8.348 16.469 -35.841 1.00 81.56 646 VAL A O 1
ATOM 5157 N N . ASN A 1 647 ? 9.313 17.552 -34.129 1.00 80.75 647 ASN A N 1
ATOM 5158 C CA . ASN A 1 647 ? 10.235 16.470 -33.783 1.00 80.75 647 ASN A CA 1
ATOM 5159 C C . ASN A 1 647 ? 9.500 15.219 -33.285 1.00 80.75 647 ASN A C 1
ATOM 5161 O O . ASN A 1 647 ? 9.791 14.117 -33.749 1.00 80.75 647 ASN A O 1
ATOM 5165 N N . ILE A 1 648 ? 8.499 15.375 -32.414 1.00 82.50 648 ILE A N 1
ATOM 5166 C CA . ILE A 1 648 ? 7.656 14.265 -31.943 1.00 82.50 648 ILE A CA 1
ATOM 5167 C C . ILE A 1 648 ? 6.933 13.603 -33.120 1.00 82.50 648 ILE A C 1
ATOM 5169 O O . ILE A 1 648 ? 6.906 12.375 -33.216 1.00 82.50 648 ILE A O 1
ATOM 5173 N N . SER A 1 649 ? 6.389 14.400 -34.042 1.00 86.31 649 SER A N 1
ATOM 5174 C CA . SER A 1 649 ? 5.704 13.892 -35.235 1.00 86.31 649 SER A CA 1
ATOM 5175 C C . SER A 1 649 ? 6.654 13.137 -36.165 1.00 86.31 649 SER A C 1
ATOM 5177 O O . SER A 1 649 ? 6.308 12.052 -36.631 1.00 86.31 649 SER A O 1
ATOM 5179 N N . LYS A 1 650 ? 7.873 13.654 -36.387 1.00 88.19 650 LYS A N 1
ATOM 5180 C CA . LYS A 1 650 ? 8.926 12.961 -37.150 1.00 88.19 650 LYS A CA 1
ATOM 5181 C C . LYS A 1 650 ? 9.285 11.612 -36.522 1.00 88.19 650 LYS A C 1
ATOM 5183 O O . LYS A 1 650 ? 9.321 10.608 -37.229 1.00 88.19 650 LYS A O 1
ATOM 5188 N N . VAL A 1 651 ? 9.523 11.576 -35.207 1.00 86.25 651 VAL A N 1
ATOM 5189 C CA . VAL A 1 651 ? 9.854 10.336 -34.485 1.00 86.25 651 VAL A CA 1
ATOM 5190 C C . VAL A 1 651 ? 8.698 9.345 -34.581 1.00 86.25 651 VAL A C 1
ATOM 5192 O O . VAL A 1 651 ? 8.922 8.192 -34.933 1.00 86.25 651 VAL A O 1
ATOM 5195 N N . ARG A 1 652 ? 7.456 9.783 -34.341 1.00 87.38 652 ARG A N 1
ATOM 5196 C CA . ARG A 1 652 ? 6.266 8.924 -34.440 1.00 87.38 652 ARG A CA 1
ATOM 5197 C C . ARG A 1 652 ? 6.107 8.331 -35.839 1.00 87.38 652 ARG A C 1
ATOM 5199 O O . ARG A 1 652 ? 5.892 7.130 -35.953 1.00 87.38 652 ARG A O 1
ATOM 5206 N N . HIS A 1 653 ? 6.270 9.146 -36.880 1.00 89.75 653 HIS A N 1
ATOM 5207 C CA . HIS A 1 653 ? 6.200 8.676 -38.260 1.00 89.75 653 HIS A CA 1
ATOM 5208 C C . HIS A 1 653 ? 7.264 7.609 -38.548 1.00 89.75 653 HIS A C 1
ATOM 5210 O O . HIS A 1 653 ? 6.941 6.540 -39.057 1.00 89.75 653 HIS A O 1
ATOM 5216 N N . HIS A 1 654 ? 8.511 7.844 -38.132 1.00 87.81 654 HIS A N 1
ATOM 5217 C CA . HIS A 1 654 ? 9.578 6.857 -38.293 1.00 87.81 654 HIS A CA 1
ATOM 5218 C C . HIS A 1 654 ? 9.308 5.559 -37.510 1.00 87.81 654 HIS A C 1
ATOM 5220 O O . HIS A 1 654 ? 9.591 4.459 -37.980 1.00 87.81 654 HIS A O 1
ATOM 5226 N N . PHE A 1 655 ? 8.712 5.667 -36.323 1.00 86.94 655 PHE A N 1
ATOM 5227 C CA . PHE A 1 655 ? 8.270 4.523 -35.528 1.00 86.94 655 PHE A CA 1
ATOM 5228 C C . PHE A 1 655 ? 7.193 3.691 -36.232 1.00 86.94 655 PHE A C 1
ATOM 5230 O O . PHE A 1 655 ? 7.260 2.463 -36.195 1.00 86.94 655 PHE A O 1
ATOM 5237 N N . GLU A 1 656 ? 6.220 4.337 -36.876 1.00 87.31 656 GLU A N 1
ATOM 5238 C CA . GLU A 1 656 ? 5.174 3.671 -37.663 1.00 87.31 656 GLU A CA 1
ATOM 5239 C C . GLU A 1 656 ? 5.767 2.933 -38.873 1.00 87.31 656 GLU A C 1
ATOM 5241 O O . GLU A 1 656 ? 5.382 1.793 -39.146 1.00 87.31 656 GLU A O 1
ATOM 5246 N N . GLU A 1 657 ? 6.751 3.532 -39.553 1.00 89.06 657 GLU A N 1
ATOM 5247 C CA . GLU A 1 657 ? 7.493 2.879 -40.639 1.00 89.06 657 GLU A CA 1
ATOM 5248 C C . GLU A 1 657 ? 8.243 1.635 -40.132 1.00 89.06 657 GLU A C 1
ATOM 5250 O O . GLU A 1 657 ? 8.110 0.542 -40.697 1.00 89.06 657 GLU A O 1
ATOM 5255 N N . LEU A 1 658 ? 8.977 1.779 -39.021 1.00 85.75 658 LEU A N 1
ATOM 5256 C CA . LEU A 1 658 ? 9.759 0.703 -38.415 1.00 85.75 658 LEU A CA 1
ATOM 5257 C C . LEU A 1 658 ? 8.898 -0.402 -37.798 1.00 85.75 658 LEU A C 1
ATOM 5259 O O . LEU A 1 658 ? 9.337 -1.547 -37.761 1.00 85.75 658 LEU A O 1
ATOM 5263 N N . GLN A 1 659 ? 7.680 -0.123 -37.329 1.00 82.94 659 GLN A N 1
ATOM 5264 C CA . GLN A 1 659 ? 6.852 -1.112 -36.623 1.00 82.94 659 GLN A CA 1
ATOM 5265 C C . GLN A 1 659 ? 6.603 -2.384 -37.450 1.00 82.94 659 GLN A C 1
ATOM 5267 O O . GLN A 1 659 ? 6.459 -3.472 -36.894 1.00 82.94 659 GLN A O 1
ATOM 5272 N N . SER A 1 660 ? 6.580 -2.263 -38.777 1.00 80.00 660 SER A N 1
ATOM 5273 C CA . SER A 1 660 ? 6.382 -3.396 -39.685 1.00 80.00 660 SER A CA 1
ATOM 5274 C C . SER A 1 660 ? 7.642 -4.238 -39.937 1.00 80.00 660 SER A C 1
ATOM 5276 O O . SER A 1 660 ? 7.530 -5.377 -40.397 1.00 80.00 660 SER A O 1
ATOM 5278 N N . CYS A 1 661 ? 8.835 -3.706 -39.650 1.00 83.25 661 CYS A N 1
ATOM 5279 C CA . CYS A 1 661 ? 10.106 -4.277 -40.104 1.00 83.25 661 CYS A CA 1
ATOM 5280 C C . CYS A 1 661 ? 11.275 -4.168 -39.108 1.00 83.25 661 CYS A C 1
ATOM 5282 O O . CYS A 1 661 ? 12.395 -4.540 -39.462 1.00 83.25 661 CYS A O 1
ATOM 5284 N N . HIS A 1 662 ? 11.049 -3.696 -37.876 1.00 85.75 662 HIS A N 1
ATOM 5285 C CA . HIS A 1 662 ? 12.124 -3.487 -36.910 1.00 85.75 662 HIS A CA 1
ATOM 5286 C C . HIS A 1 662 ? 12.829 -4.821 -36.594 1.00 85.75 662 HIS A C 1
ATOM 5288 O O . HIS A 1 662 ? 12.181 -5.781 -36.170 1.00 85.75 662 HIS A O 1
ATOM 5294 N N . PRO A 1 663 ? 14.162 -4.912 -36.750 1.00 84.25 663 PRO A N 1
ATOM 5295 C CA . PRO A 1 663 ? 14.872 -6.190 -36.650 1.00 84.25 663 PRO A CA 1
ATOM 5296 C C . PRO A 1 663 ? 14.937 -6.746 -35.216 1.00 84.25 663 PRO A C 1
ATOM 5298 O O . PRO A 1 663 ? 15.003 -7.960 -35.032 1.00 84.25 663 PRO A O 1
ATOM 5301 N N . ALA A 1 664 ? 14.899 -5.873 -34.200 1.00 86.06 664 ALA A N 1
ATOM 5302 C CA . ALA A 1 664 ? 14.978 -6.258 -32.785 1.00 86.06 664 ALA A CA 1
ATOM 5303 C C . ALA A 1 664 ? 13.636 -6.403 -32.032 1.00 86.06 664 ALA A C 1
ATOM 5305 O O . ALA A 1 664 ? 13.509 -7.302 -31.197 1.00 86.06 664 ALA A O 1
ATOM 5306 N N . PHE A 1 665 ? 12.648 -5.534 -32.280 1.00 88.25 665 PHE A N 1
ATOM 5307 C CA . PHE A 1 665 ? 11.436 -5.414 -31.460 1.00 88.25 665 PHE A CA 1
ATOM 5308 C C . PHE A 1 665 ? 10.178 -5.741 -32.267 1.00 88.25 665 PHE A C 1
ATOM 5310 O O . PHE A 1 665 ? 9.998 -5.241 -33.370 1.00 88.25 665 PHE A O 1
ATOM 5317 N N . ASP A 1 666 ? 9.290 -6.560 -31.698 1.00 89.06 666 ASP A N 1
ATOM 5318 C CA . ASP A 1 666 ? 8.008 -6.935 -32.313 1.00 89.06 666 ASP A CA 1
ATOM 5319 C C . ASP A 1 666 ? 6.943 -5.847 -32.149 1.00 89.06 666 ASP A C 1
ATOM 5321 O O . ASP A 1 666 ? 5.997 -5.762 -32.930 1.00 89.06 666 ASP A O 1
ATOM 5325 N N . ARG A 1 667 ? 7.065 -5.043 -31.089 1.00 90.19 667 ARG A N 1
ATOM 5326 C CA . ARG A 1 667 ? 6.168 -3.930 -30.802 1.00 90.19 667 ARG A CA 1
ATOM 5327 C C . ARG A 1 667 ? 6.984 -2.694 -30.477 1.00 90.19 667 ARG A C 1
ATOM 5329 O O . ARG A 1 667 ? 7.841 -2.715 -29.599 1.00 90.19 667 ARG A O 1
ATOM 5336 N N . LE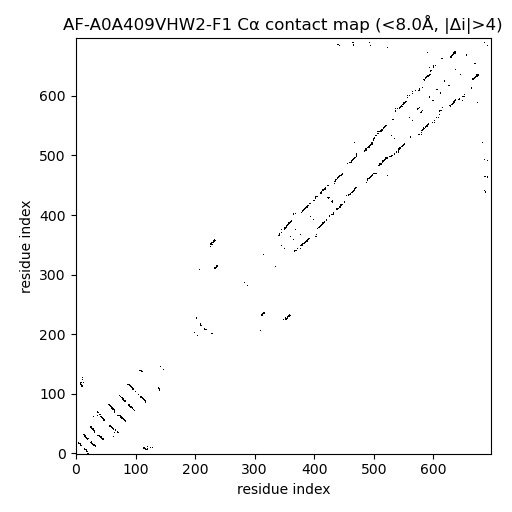U A 1 668 ? 6.652 -1.613 -31.157 1.00 89.94 668 LEU A N 1
ATOM 5337 C CA . LEU A 1 668 ? 7.152 -0.288 -30.863 1.00 89.94 668 LEU A CA 1
ATOM 5338 C C . LEU A 1 668 ? 5.967 0.572 -30.424 1.00 89.94 668 LEU A C 1
ATOM 5340 O O . LEU A 1 668 ? 4.895 0.491 -31.026 1.00 89.94 668 LEU A O 1
ATOM 5344 N N . ALA A 1 669 ? 6.132 1.354 -29.365 1.00 87.81 669 ALA A N 1
ATOM 5345 C CA . ALA A 1 669 ? 5.118 2.299 -28.918 1.00 87.81 669 ALA A CA 1
ATOM 5346 C C . ALA A 1 669 ? 5.769 3.626 -28.534 1.00 87.81 669 ALA A C 1
ATOM 5348 O O . ALA A 1 669 ? 6.766 3.649 -27.813 1.00 87.81 669 ALA A O 1
ATOM 5349 N N . VAL A 1 670 ? 5.184 4.723 -29.007 1.00 87.69 670 VAL A N 1
ATOM 5350 C CA . VAL A 1 670 ? 5.580 6.080 -28.634 1.00 87.69 670 VAL A CA 1
ATOM 5351 C C . VAL A 1 670 ? 4.409 6.729 -27.929 1.00 87.69 670 VAL A C 1
ATOM 5353 O O . VAL A 1 670 ? 3.308 6.796 -28.478 1.00 87.69 670 VAL A O 1
ATOM 5356 N N . TYR A 1 671 ? 4.660 7.220 -26.728 1.00 86.69 671 TYR A N 1
ATOM 5357 C CA . TYR A 1 671 ? 3.686 7.926 -25.920 1.00 86.69 671 TYR A CA 1
ATOM 5358 C C . TYR A 1 671 ? 4.139 9.367 -25.723 1.00 86.69 671 TYR A C 1
ATOM 5360 O O . TYR A 1 671 ? 5.333 9.664 -25.632 1.00 86.69 671 TYR A O 1
ATOM 5368 N N . GLU A 1 672 ? 3.169 10.267 -25.648 1.00 82.06 672 GLU A N 1
ATOM 5369 C CA . GLU A 1 672 ? 3.407 11.589 -25.089 1.00 82.06 672 GLU A CA 1
ATOM 5370 C C . GLU A 1 672 ? 3.466 11.423 -23.572 1.00 82.06 672 GLU A C 1
ATOM 5372 O O . GLU A 1 672 ? 2.533 10.892 -22.962 1.00 82.06 672 GLU A O 1
ATOM 5377 N N . ALA A 1 673 ? 4.590 11.794 -22.968 1.00 78.62 673 ALA A N 1
ATOM 5378 C CA . ALA A 1 673 ? 4.707 11.752 -21.526 1.00 78.62 673 ALA A CA 1
ATOM 5379 C C . ALA A 1 673 ? 3.686 12.741 -20.936 1.00 78.62 673 ALA A C 1
ATOM 5381 O O . ALA A 1 673 ? 3.642 13.898 -21.374 1.00 78.62 673 ALA A O 1
ATOM 5382 N N . PRO A 1 674 ? 2.872 12.339 -19.941 1.00 72.69 674 PRO A N 1
ATOM 5383 C CA . PRO A 1 674 ? 2.108 13.316 -19.179 1.00 72.69 674 PRO A CA 1
ATOM 5384 C C . PRO A 1 674 ? 3.098 14.349 -18.640 1.00 72.69 674 PRO A C 1
ATOM 5386 O O . PRO A 1 674 ? 4.227 13.986 -18.311 1.00 72.69 674 PRO A O 1
ATOM 5389 N N . ALA A 1 675 ? 2.705 15.627 -18.595 1.00 67.00 675 ALA A N 1
ATOM 5390 C CA . ALA A 1 675 ? 3.544 16.695 -18.054 1.00 67.00 675 ALA A CA 1
ATOM 5391 C C . ALA A 1 675 ? 3.904 16.336 -16.605 1.00 67.00 675 ALA A C 1
ATOM 5393 O O . ALA A 1 675 ? 3.125 16.575 -15.684 1.00 67.00 675 ALA A O 1
ATOM 5394 N N . ALA A 1 676 ? 5.031 15.650 -16.433 1.00 56.97 676 ALA A N 1
ATOM 5395 C CA . ALA A 1 676 ? 5.354 14.992 -15.189 1.00 56.97 676 ALA A CA 1
ATOM 5396 C C . ALA A 1 676 ? 5.706 16.076 -14.181 1.00 56.97 676 ALA A C 1
ATOM 5398 O O . ALA A 1 676 ? 6.597 16.899 -14.412 1.00 56.97 676 ALA A O 1
ATOM 5399 N N . HIS A 1 677 ? 4.999 16.088 -13.056 1.00 56.12 677 HIS A N 1
ATOM 5400 C CA . HIS A 1 677 ? 5.414 16.908 -11.937 1.00 56.12 677 HIS A CA 1
ATOM 5401 C C . HIS A 1 677 ? 6.692 16.296 -11.353 1.00 56.12 677 HIS A C 1
ATOM 5403 O O . HIS A 1 677 ? 6.779 15.091 -11.125 1.00 56.12 677 HIS A O 1
ATOM 5409 N N . ASP A 1 678 ? 7.686 17.134 -11.057 1.00 56.62 678 ASP A N 1
ATOM 5410 C CA . ASP A 1 678 ? 8.966 16.737 -10.446 1.00 56.62 678 ASP A CA 1
ATOM 5411 C C . ASP A 1 678 ? 8.843 15.832 -9.215 1.00 56.62 678 ASP A C 1
ATOM 5413 O O . ASP A 1 678 ? 9.782 15.110 -8.866 1.00 56.62 678 ASP A O 1
ATOM 5417 N N . SER A 1 679 ? 7.685 15.871 -8.554 1.00 54.81 679 SER A N 1
ATOM 5418 C CA . SER A 1 679 ? 7.322 15.002 -7.441 1.00 54.81 679 SER A CA 1
ATOM 5419 C C . SER A 1 679 ? 7.400 13.511 -7.773 1.00 54.81 679 SER A C 1
ATOM 5421 O O . SER A 1 679 ? 7.684 12.720 -6.873 1.00 54.81 679 SER A O 1
ATOM 5423 N N . ASP A 1 680 ? 7.208 13.112 -9.032 1.00 61.47 680 ASP A N 1
ATOM 5424 C CA . ASP A 1 680 ? 7.105 11.700 -9.422 1.00 61.47 680 ASP A CA 1
ATOM 5425 C C . ASP A 1 680 ? 8.479 11.015 -9.510 1.00 61.47 680 ASP A C 1
ATOM 5427 O O . ASP A 1 680 ? 8.600 9.801 -9.336 1.00 61.47 680 ASP A O 1
ATOM 5431 N N . ARG A 1 681 ? 9.567 11.786 -9.646 1.00 65.06 681 ARG A N 1
ATOM 5432 C CA . ARG A 1 681 ? 10.934 11.235 -9.723 1.00 65.06 681 ARG A CA 1
ATOM 5433 C C . ARG A 1 681 ? 11.398 10.605 -8.415 1.00 65.06 681 ARG A C 1
ATOM 5435 O O . ARG A 1 681 ? 12.074 9.579 -8.421 1.00 65.06 681 ARG A O 1
ATOM 5442 N N . LEU A 1 682 ? 11.012 11.187 -7.279 1.00 62.16 682 LEU A N 1
ATOM 5443 C CA . LEU A 1 682 ? 11.293 10.598 -5.967 1.00 62.16 682 LEU A CA 1
ATOM 5444 C C . LEU A 1 682 ? 10.386 9.398 -5.675 1.00 62.16 682 LEU A C 1
ATOM 5446 O O . LEU A 1 682 ? 10.809 8.498 -4.949 1.00 62.16 682 LEU A O 1
ATOM 5450 N N . GLN A 1 683 ? 9.195 9.333 -6.284 1.00 70.88 683 GLN A N 1
ATOM 5451 C CA . GLN A 1 683 ? 8.323 8.163 -6.172 1.00 70.88 683 GLN A CA 1
ATOM 5452 C C . GLN A 1 683 ? 8.938 6.924 -6.826 1.00 70.88 683 GLN A C 1
ATOM 5454 O O . GLN A 1 683 ? 8.619 5.814 -6.416 1.00 70.88 683 GLN A O 1
ATOM 5459 N N . ALA A 1 684 ? 9.868 7.061 -7.777 1.00 66.44 684 ALA A N 1
ATOM 5460 C CA . ALA A 1 684 ? 10.576 5.907 -8.336 1.00 66.44 684 ALA A CA 1
ATOM 5461 C C . ALA A 1 684 ? 11.344 5.094 -7.272 1.00 66.44 684 ALA A C 1
ATOM 5463 O O . ALA A 1 684 ? 11.605 3.910 -7.481 1.00 66.44 684 ALA A O 1
ATOM 5464 N N . PHE A 1 685 ? 11.675 5.711 -6.131 1.00 75.56 685 PHE A N 1
ATOM 5465 C CA . PHE A 1 685 ? 12.279 5.040 -4.981 1.00 75.56 685 PHE A CA 1
ATOM 5466 C C . PHE A 1 685 ? 11.240 4.538 -3.971 1.00 75.56 685 PHE A C 1
ATOM 5468 O O . PHE A 1 685 ? 11.625 3.918 -2.985 1.00 75.56 685 PHE A O 1
ATOM 5475 N N . ASP A 1 686 ? 9.941 4.771 -4.150 1.00 78.12 686 ASP A N 1
ATOM 5476 C CA . ASP A 1 686 ? 8.941 4.201 -3.246 1.00 78.12 686 ASP A CA 1
ATOM 5477 C C . ASP A 1 686 ? 8.942 2.667 -3.356 1.00 78.12 686 ASP A C 1
ATOM 5479 O O . ASP A 1 686 ? 8.995 2.093 -4.446 1.00 78.12 686 ASP A O 1
ATOM 5483 N N . LEU A 1 687 ? 8.886 1.990 -2.208 1.00 74.19 687 LEU A N 1
ATOM 5484 C CA . LEU A 1 687 ? 8.799 0.532 -2.143 1.00 74.19 687 LEU A CA 1
ATOM 5485 C C . LEU A 1 687 ? 7.546 0.010 -2.844 1.00 74.19 687 LEU A C 1
ATOM 5487 O O . LEU A 1 687 ? 7.595 -1.064 -3.439 1.00 74.19 687 LEU A O 1
ATOM 5491 N N . ASP A 1 688 ? 6.451 0.768 -2.788 1.00 79.62 688 ASP A N 1
ATOM 5492 C CA . ASP A 1 688 ? 5.196 0.379 -3.434 1.00 79.62 688 ASP A CA 1
ATOM 5493 C C . ASP A 1 688 ? 5.369 0.326 -4.966 1.00 79.62 688 ASP A C 1
ATOM 5495 O O . ASP A 1 688 ? 4.825 -0.549 -5.642 1.00 79.62 688 ASP A O 1
ATOM 5499 N N . ASN A 1 689 ? 6.242 1.179 -5.506 1.00 77.94 689 ASN A N 1
ATOM 5500 C CA . ASN A 1 689 ? 6.579 1.205 -6.925 1.00 77.94 689 ASN A CA 1
ATOM 5501 C C . ASN A 1 689 ? 7.585 0.118 -7.326 1.00 77.94 689 ASN A C 1
ATOM 5503 O O . ASN A 1 689 ? 7.582 -0.316 -8.471 1.00 77.94 689 ASN A O 1
ATOM 5507 N N . LEU A 1 690 ? 8.390 -0.409 -6.396 1.00 76.44 690 LEU A N 1
ATOM 5508 C CA . LEU A 1 690 ? 9.188 -1.615 -6.663 1.00 76.44 690 LEU A CA 1
ATOM 5509 C C . LEU A 1 690 ? 8.320 -2.855 -6.890 1.00 76.44 690 LEU A C 1
ATOM 5511 O O . LEU A 1 690 ? 8.799 -3.836 -7.467 1.00 76.44 690 LEU A O 1
ATOM 5515 N N . ASP A 1 691 ? 7.092 -2.852 -6.366 1.00 72.19 691 ASP A N 1
ATOM 5516 C CA . ASP A 1 691 ? 6.188 -3.994 -6.379 1.00 72.19 691 ASP A CA 1
ATOM 5517 C C . ASP A 1 691 ? 5.305 -4.064 -7.616 1.00 72.19 691 ASP A C 1
ATOM 5519 O O . ASP A 1 691 ? 5.172 -5.141 -8.215 1.00 72.19 691 ASP A O 1
ATOM 5523 N N . ASN A 1 692 ? 4.740 -2.924 -7.993 1.00 70.81 692 ASN A N 1
ATOM 5524 C CA . ASN A 1 692 ? 3.817 -2.823 -9.105 1.00 70.81 692 ASN A CA 1
ATOM 5525 C C . ASN A 1 692 ? 4.556 -3.036 -10.432 1.00 70.81 692 ASN A C 1
ATOM 5527 O O . ASN A 1 692 ? 5.575 -2.406 -10.706 1.00 70.81 692 ASN A O 1
ATOM 5531 N N . GLY A 1 693 ? 4.038 -3.944 -11.267 1.00 60.03 693 GLY A N 1
ATOM 5532 C CA . GLY A 1 693 ? 4.441 -3.999 -12.670 1.00 60.03 693 GLY A CA 1
ATOM 5533 C C . GLY A 1 693 ? 4.135 -2.646 -13.308 1.00 60.03 693 GLY A C 1
ATOM 5534 O O . GLY A 1 693 ? 3.043 -2.114 -13.123 1.00 60.03 693 GLY A O 1
ATOM 5535 N N . TRP A 1 694 ? 5.102 -2.069 -14.014 1.00 57.00 694 TRP A N 1
ATOM 5536 C CA . TRP A 1 694 ? 5.107 -0.640 -14.342 1.00 57.00 694 TRP A CA 1
ATOM 5537 C C . TRP A 1 694 ? 4.034 -0.177 -15.338 1.00 57.00 694 TRP A C 1
ATOM 5539 O O . TRP A 1 694 ? 3.930 1.014 -15.573 1.00 57.00 694 TRP A O 1
ATOM 5549 N N . HIS A 1 695 ? 3.189 -1.067 -15.868 1.00 53.19 695 HIS A N 1
ATOM 5550 C CA . HIS A 1 695 ? 2.060 -0.709 -16.741 1.00 53.19 695 HIS A CA 1
ATOM 5551 C C . HIS A 1 695 ? 0.930 0.082 -16.040 1.00 53.19 695 HIS A C 1
ATOM 5553 O O . HIS A 1 695 ? -0.108 0.317 -16.653 1.00 53.19 695 HIS A O 1
ATOM 5559 N N . VAL A 1 696 ? 1.075 0.402 -14.749 1.00 41.59 696 VAL A N 1
ATOM 5560 C CA . VAL A 1 696 ? 0.033 1.029 -13.911 1.00 41.59 696 VAL A CA 1
ATOM 5561 C C . VAL A 1 696 ? 0.262 2.535 -13.698 1.00 41.59 696 VAL A C 1
ATOM 5563 O O . VAL A 1 696 ? -0.679 3.222 -13.307 1.00 41.59 696 VAL A O 1
ATOM 5566 N N . ILE A 1 697 ? 1.472 3.047 -13.956 1.00 41.19 697 ILE A N 1
ATOM 5567 C CA . ILE A 1 697 ? 1.796 4.488 -13.940 1.00 41.19 697 ILE A CA 1
ATOM 5568 C C . ILE A 1 697 ? 1.749 4.986 -15.378 1.00 41.19 697 ILE A C 1
ATOM 5570 O O . ILE A 1 697 ? 1.138 6.052 -15.604 1.00 41.19 697 ILE A O 1
#

Mean predicted aligned error: 16.88 Å

Nearest PDB structures (foldseek):
  7cpz-assembly1_A  TM=9.863E-01  e=1.247E-13  Streptomyces sp. H036
  7cq0-assembly1_A  TM=9.361E-01  e=4.688E-14  Streptomyces sp. H036
  6udb-assembly1_A  TM=9.385E-01  e=1.788E-13  Streptomyces avidinii
  8xg4-assembly2_B  TM=9.579E-01  e=3.872E-13  Streptomyces avidinii
  4cph-assembly1_D  TM=9.564E-01  e=5.553E-13  Streptomyces avidinii